Protein 9RCI (pdb70)

B-factor: mean 20.93, std 9.02, range [3.0, 65.09]

GO terms:
  GO:0032991 protein-containing complex (C, IDA)
  GO:0005634 nucleus (C, IDA)
  GO:0005739 mitochondrion (C, IDA)
  GO:0043137 DNA replication, removal of RNA primer (P, IDA)
  GO:0017108 5'-flap endonuclease activity (F, IDA)
  GO:0048256 flap endonuclease activity (F, IDA)
  GO:0045876 positive regulation of sister chromatid cohesion (P, IMP)
  GO:0005515 protein binding (F, IPI)
  GO:0003684 damaged DNA binding (F, TAS)
  GO:0003690 double-stranded DNA binding (F, TAS)
  GO:0008309 double-stranded DNA exodeoxyribonuclease activity (F, TAS)
  GO:0009650 UV protection (P, TAS)
  GO:0004519 endonuclease activity (F, TAS)
  GO:0004527 exonuclease activity (F, TAS)
  GO:0006260 DNA replication (P, TAS)
  GO:0006281 DNA repair (P, TAS)
  GO:0006302 double-strand break repair (P, TAS)
  GO:0005654 nucleoplasm (C, TAS)
  GO:0017108 5'-flap endonuclease activity (F, TAS)
  GO:0032201 telomere maintenance via semi-conservative replication (P, TAS)

Radius of gyration: 33.27 Å; Cα contacts (8 Å, |Δi|>4): 986; chains: 2; bounding box: 40×55×103 Å

InterPro domains:
  IPR006084 XPG/Rad2 endonuclease [PR00853] (28-42)
  IPR006084 XPG/Rad2 endonuclease [PR00853] (81-100)
  IPR006084 XPG/Rad2 endonuclease [PR00853] (145-162)
  IPR006084 XPG/Rad2 endonuclease [PR00853] (166-186)
  IPR006084 XPG/Rad2 endonuclease [PR00853] (223-238)
  IPR006084 XPG/Rad2 endonuclease [PTHR11081] (1-344)
  IPR006085 XPG, N-terminal [PF00752] (1-107)
  IPR006085 XPG, N-terminal [SM00485] (1-107)
  IPR006086 XPG-I domain [PF00867] (149-233)
  IPR006086 XPG-I domain [SM00484] (146-218)
  IPR008918 Helix-hairpin-helix motif, class 2 [SM00279] (220-253)
  IPR019974 XPG conserved site [PS00841] (79-93)
  IPR019974 XPG conserved site [PS00842] (149-163)
  IPR023426 Flap endonuclease 1 [MF_00614] (1-345)
  IPR029060 PIN-like domain superfamily [SSF88723] (2-233)
  IPR036279 5'-3' exonuclease, C-terminal domain superfamily [SSF47807] (218-355)

Secondary structure (DSSP, 8-state):
--TTHHHHHHHH-GGGEEEE-GGGGTT-EEEEEHHHHHHHHH----HHHHHHHHHHHHHHHTT-EEEEEE--S------HHHHHHHHHHHHHTT--EEE-SS-HHHHHHHHHHTTSSSEEE-S-THHHHTT-SEEEESTT--TTT-PPEEEEEHHHHHHHHT--HHHHHHHHHHHH-SSS---TT--HHHHHHHHHHH-SHHHHHTTS-TTT-PPPTT--HHHHHHHHHS-----GGG---------HHHHHIIIIIIT---HHHHHHH-/--TTHHHHHHHH-GGGEEEE-GGGGTT-EEEEEHHHHHHHHHH----HHHHHHHHHHHHHHHTT-EEEEEE------HHHHHHHHHHHHHHT--EEE-SS-HHHHHHHHHHTTSSSEEE-S-THHHHTT-SEEEESTT--GGG-PPEEEEEHHHHHHHHT--HHHHHHHHHHH--SSS---TT--HHHHHHHHHHH-SHHHHHTTS-TTT-PPPTT--HHHHHHHHHS-----GGG---------HHHHHIIIIIIT---HHHHHHH-

Organism: Homo sapiens (NCBI:txid9606)

Sequence (538 aa):
GIQGLAKLIADVAPSAIRENDIKSYFGRKVVAIDASMSIYQFLIETTSHLMGMMFYRTIRMMMENGIKPVYVFDGKPPVKVTKQHNDECKHLLSLMGIPYLDAPSEAEASCAALVKAGKVYAAATEDMDCLTFGSPVLMRHLTASEAKKLPIQEFHLSRILQELGLNQEQFVDLCILLGSDYCESIRGIGPKRAVDLIQKHKSIEEIVRRLDPNKYPVPENWLHKEAHQLFLEPEVLDPESVELKWSEPNEEELIKFMCGEKQFSEERIRSGVGIQGLAKLIADVAPSAIRENDIKSYFGRKVVAIDASMSIYQFLIAETTSHLMGMMFYRTIRMMMENGIKPVYVFDGVKVTKQHNDECKHLLSLMGIPYLDAPSEAEASCAALVKAGKVYAAATEDMDCLTFGSPVLMRHLTASEAKKLPIQEFHLSRILQELGLNQEQFVDLCILLGSDYCESIRGIGPKRAVDLIQKHKSIEEIVRRLDPNKYPVPENWLHKEAHQLFLEPEVLDPESVELKWSEPNEEELIKFMCGEKQFSEERIRSGV

Solvent-accessible surface area: 26246 Å² total; per-residue (Å²): 37,13,136,35,2,22,62,10,4,49,110,43,2,81,76,2,32,44,127,40,95,35,61,72,0,162,39,73,77,0,0,0,3,0,18,57,4,0,85,69,21,30,130,148,74,42,39,1,0,94,4,0,1,78,44,0,17,49,0,72,138,33,17,4,64,0,0,0,0,3,71,32,170,119,84,120,155,39,47,162,109,29,36,63,22,0,40,78,0,0,67,10,5,7,8,23,81,36,87,3,46,5,40,0,10,2,0,0,2,17,0,11,147,56,61,64,10,64,0,0,4,8,42,14,10,15,0,0,1,17,14,0,43,14,0,0,38,37,2,13,21,42,120,98,146,160,78,58,4,31,8,0,50,10,77,123,0,32,148,100,9,54,16,75,36,87,29,0,0,5,0,0,0,6,10,12,15,124,48,16,119,42,4,221,62,16,34,68,146,133,0,10,48,10,0,67,135,49,93,30,0,73,59,1,51,172,130,29,61,105,142,143,77,80,40,30,145,146,33,96,20,118,100,2,39,105,58,5,47,131,30,103,49,18,85,27,163,92,11,79,28,159,74,68,145,44,31,55,106,15,0,22,46,10,0,19,63,98,43,165,26,70,90,79,40,0,90,98,22,52,38,12,137,31,1,14,148,8,2,49,106,49,0,76,80,2,30,99,125,41,82,31,145,66,0,154,37,85,79,0,0,1,4,0,16,56,5,0,87,63,15,28,96,120,140,62,46,36,0,0,93,5,0,1,77,42,0,21,53,0,72,137,23,17,4,66,0,0,0,0,3,70,74,117,164,42,58,145,98,25,35,60,18,0,37,34,0,0,41,4,5,7,8,24,61,36,86,4,59,42,56,0,10,2,0,0,2,19,0,10,150,58,64,65,10,61,0,0,5,10,46,14,10,14,0,0,0,18,12,0,44,18,0,0,37,36,3,18,21,40,127,101,130,165,82,52,6,33,1,0,18,7,73,107,0,33,149,83,11,54,16,70,33,86,31,0,0,3,0,0,0,4,16,15,16,122,56,18,118,39,3,87,66,16,34,66,135,130,0,9,62,12,0,61,136,46,94,31,0,65,60,1,54,171,130,31,68,104,141,144,80,85,57,29,163,144,33,96,21,120,97,1,39,102,80,5,42,138,32,113,48,17,84,26,162,92,13,137,29,139,72,80,156,39,74,68,105,51,2,15,48,8,0,19,62,104,37,161,28,69,99,82,44,0,100,96,22,56

Nearest PDB structures (foldseek):
  5zoe-assembly1_A  TM=9.681E-01  e=7.133E-46  Homo sapiens
  5zod-assembly1_A  TM=9.887E-01  e=2.122E-44  Homo sapiens
  5zog-assembly1_A  TM=9.720E-01  e=1.528E-44  Homo sapiens
  3q8l-assembly1_A  TM=9.775E-01  e=8.804E-44  Homo sapiens
  5zof-assembly1_A  TM=9.640E-01  e=3.288E-44  Homo sapiens

Structure (mmCIF, N/CA/C/O backbone):
data_9RCI
#
_entry.id   9RCI
#
_cell.length_a   35.869
_cell.length_b   39.297
_cell.length_c   100.916
_cell.angle_alpha   98.30
_cell.angle_beta   90.32
_cell.angle_gamma   90.09
#
_symmetry.space_group_name_H-M   'P 1'
#
loop_
_entity.id
_entity.type
_entity.pdbx_description
1 polymer 'Flap endonuclease 1'
2 non-polymer 'MAGNESIUM ION'
3 non-polymer 1,2-ETHANEDIOL
4 non-polymer (3~{S})-13-[(1~{S})-1-(2-methylquinolin-7-yl)ethoxy]-11-oxidanyl-5-oxa-1,8-diazatricyclo[8.4.0.0^{3,8}]tetradeca-10,13-diene-9,12-dione
5 water water
#
loop_
_atom_site.group_PDB
_atom_site.id
_atom_site.type_symbol
_atom_site.label_atom_id
_atom_site.label_alt_id
_atom_site.label_comp_id
_atom_site.label_asym_id
_atom_site.label_entity_id
_atom_site.label_seq_id
_atom_site.pdbx_PDB_ins_code
_atom_site.Cartn_x
_atom_site.Cartn_y
_atom_site.Cartn_z
_atom_site.occupancy
_atom_site.B_iso_or_equiv
_atom_site.auth_seq_id
_atom_site.auth_comp_id
_atom_site.auth_asym_id
_atom_site.auth_atom_id
_atom_site.pdbx_PDB_model_num
ATOM 1 N N . GLY A 1 2 ? -5.141 31.721 -25.090 1.00 9.17 2 GLY A N 1
ATOM 2 C CA . GLY A 1 2 ? -4.428 31.074 -23.985 1.00 9.72 2 GLY A CA 1
ATOM 3 C C . GLY A 1 2 ? -4.972 31.522 -22.648 1.00 10.02 2 GLY A C 1
ATOM 4 O O . GLY A 1 2 ? -5.734 32.496 -22.591 1.00 10.36 2 GLY A O 1
ATOM 5 N N . ILE A 1 3 ? -4.623 30.810 -21.556 1.00 10.06 3 ILE A N 1
ATOM 6 C CA . ILE A 1 3 ? -5.095 31.242 -20.224 1.00 11.43 3 ILE A CA 1
ATOM 7 C C . ILE A 1 3 ? -3.883 31.491 -19.371 1.00 13.86 3 ILE A C 1
ATOM 8 O O . ILE A 1 3 ? -3.105 30.563 -19.136 1.00 14.65 3 ILE A O 1
ATOM 13 N N . GLN A 1 4 ? -3.678 32.746 -18.964 1.00 13.94 4 GLN A N 1
ATOM 14 C CA . GLN A 1 4 ? -2.502 33.151 -18.207 1.00 14.75 4 GLN A CA 1
ATOM 15 C C . GLN A 1 4 ? -2.408 32.460 -16.868 1.00 15.19 4 GLN A C 1
ATOM 16 O O . GLN A 1 4 ? -3.346 32.543 -16.086 1.00 15.31 4 GLN A O 1
ATOM 22 N N . GLY A 1 5 ? -1.292 31.771 -16.622 1.00 15.84 5 GLY A N 1
ATOM 23 C CA . GLY A 1 5 ? -1.036 31.103 -15.343 1.00 16.67 5 GLY A CA 1
ATOM 24 C C . GLY A 1 5 ? -1.848 29.853 -15.018 1.00 15.96 5 GLY A C 1
ATOM 25 O O . GLY A 1 5 ? -1.647 29.241 -13.955 1.00 15.63 5 GLY A O 1
ATOM 26 N N . LEU A 1 6 ? -2.714 29.411 -15.950 1.00 15.11 6 LEU A N 1
ATOM 27 C CA . LEU A 1 6 ? -3.588 28.248 -15.656 1.00 14.02 6 LEU A CA 1
ATOM 28 C C . LEU A 1 6 ? -2.804 26.951 -15.401 1.00 13.92 6 LEU A C 1
ATOM 29 O O . LEU A 1 6 ? -3.030 26.335 -14.357 1.00 14.81 6 LEU A O 1
ATOM 34 N N . ALA A 1 7 ? -1.833 26.587 -16.269 1.00 12.83 7 ALA A N 1
ATOM 35 C CA . ALA A 1 7 ? -1.019 25.373 -16.075 1.00 13.94 7 ALA A CA 1
ATOM 36 C C . ALA A 1 7 ? -0.272 25.416 -14.696 1.00 14.72 7 ALA A C 1
ATOM 37 O O . ALA A 1 7 ? -0.304 24.438 -13.942 1.00 14.25 7 ALA A O 1
ATOM 39 N N . LYS A 1 8 ? 0.302 26.583 -14.355 1.00 14.93 8 LYS A N 1
ATOM 40 C CA . LYS A 1 8 ? 1.024 26.766 -13.101 1.00 16.65 8 LYS A CA 1
ATOM 41 C C . LYS A 1 8 ? 0.090 26.620 -11.906 1.00 17.04 8 LYS A C 1
ATOM 42 O O . LYS A 1 8 ? 0.445 25.975 -10.926 1.00 17.90 8 LYS A O 1
ATOM 44 N N . LEU A 1 9 ? -1.108 27.193 -12.001 1.00 16.38 9 LEU A N 1
ATOM 45 C CA . LEU A 1 9 ? -2.117 27.121 -10.941 1.00 15.80 9 LEU A CA 1
ATOM 46 C C . LEU A 1 9 ? -2.531 25.684 -10.717 1.00 14.41 9 LEU A C 1
ATOM 47 O O . LEU A 1 9 ? -2.657 25.261 -9.574 1.00 13.66 9 LEU A O 1
ATOM 52 N N . ILE A 1 10 ? -2.783 24.927 -11.804 1.00 14.36 10 ILE A N 1
ATOM 53 C CA . ILE A 1 10 ? -3.223 23.525 -11.667 1.00 14.97 10 ILE A CA 1
ATOM 54 C C . ILE A 1 10 ? -2.075 22.713 -11.012 1.00 16.43 10 ILE A C 1
ATOM 55 O O . ILE A 1 10 ? -2.318 21.903 -10.148 1.00 16.71 10 ILE A O 1
ATOM 60 N N . ALA A 1 11 ? -0.835 22.963 -11.412 1.00 17.28 11 ALA A N 1
ATOM 61 C CA . ALA A 1 11 ? 0.336 22.291 -10.824 1.00 18.85 11 ALA A CA 1
ATOM 62 C C . ALA A 1 11 ? 0.460 22.581 -9.323 1.00 20.61 11 ALA A C 1
ATOM 63 O O . ALA A 1 11 ? 0.788 21.683 -8.574 1.00 21.84 11 ALA A O 1
ATOM 65 N N . ASP A 1 12 ? 0.171 23.806 -8.879 1.00 21.29 12 ASP A N 1
ATOM 66 C CA . ASP A 1 12 ? 0.269 24.169 -7.464 1.00 23.70 12 ASP A CA 1
ATOM 67 C C . ASP A 1 12 ? -0.948 23.761 -6.586 1.00 25.34 12 ASP A C 1
ATOM 68 O O . ASP A 1 12 ? -0.769 23.323 -5.447 1.00 26.71 12 ASP A O 1
ATOM 73 N N . VAL A 1 13 ? -2.160 23.939 -7.093 1.00 24.44 13 VAL A N 1
ATOM 74 C CA . VAL A 1 13 ? -3.360 23.750 -6.296 1.00 25.69 13 VAL A CA 1
ATOM 75 C C . VAL A 1 13 ? -4.127 22.452 -6.603 1.00 25.45 13 VAL A C 1
ATOM 76 O O . VAL A 1 13 ? -4.871 21.989 -5.740 1.00 25.91 13 VAL A O 1
ATOM 80 N N . ALA A 1 14 ? -3.934 21.846 -7.780 1.00 24.39 14 ALA A N 1
ATOM 81 C CA . ALA A 1 14 ? -4.604 20.569 -8.103 1.00 24.13 14 ALA A CA 1
ATOM 82 C C . ALA A 1 14 ? -3.614 19.628 -8.826 1.00 23.81 14 ALA A C 1
ATOM 83 O O . ALA A 1 14 ? -3.854 19.230 -9.970 1.00 23.77 14 ALA A O 1
ATOM 85 N N . PRO A 1 15 ? -2.457 19.320 -8.204 1.00 23.80 15 PRO A N 1
ATOM 86 C CA . PRO A 1 15 ? -1.438 18.512 -8.894 1.00 24.06 15 PRO A CA 1
ATOM 87 C C . PRO A 1 15 ? -1.850 17.106 -9.310 1.00 23.69 15 PRO A C 1
ATOM 88 O O . PRO A 1 15 ? -1.268 16.577 -10.258 1.00 23.84 15 PRO A O 1
ATOM 92 N N . SER A 1 16 ? -2.870 16.516 -8.666 1.00 22.75 16 SER A N 1
ATOM 93 C CA . SER A 1 16 ? -3.319 15.168 -9.069 1.00 22.97 16 SER A CA 1
ATOM 94 C C . SER A 1 16 ? -4.071 15.161 -10.409 1.00 21.95 16 SER A C 1
ATOM 95 O O . SER A 1 16 ? -4.365 14.077 -10.901 1.00 22.37 16 SER A O 1
ATOM 98 N N . ALA A 1 17 ? -4.411 16.347 -10.971 1.00 20.51 17 ALA A N 1
ATOM 99 C CA . ALA A 1 17 ? -5.037 16.468 -12.291 1.00 20.37 17 ALA A CA 1
ATOM 100 C C . ALA A 1 17 ? -3.976 16.390 -13.430 1.00 20.33 17 ALA A C 1
ATOM 101 O O . ALA A 1 17 ? -4.343 16.332 -14.590 1.00 20.31 17 ALA A O 1
ATOM 103 N N . ILE A 1 18 ? -2.679 16.383 -13.103 1.00 20.11 18 ILE A N 1
ATOM 104 C CA . ILE A 1 18 ? -1.620 16.306 -14.102 1.00 20.46 18 ILE A CA 1
ATOM 105 C C . ILE A 1 18 ? -0.815 15.016 -13.935 1.00 21.54 18 ILE A C 1
ATOM 106 O O . ILE A 1 18 ? -0.409 14.680 -12.840 1.00 21.87 18 ILE A O 1
ATOM 111 N N . ARG A 1 19 ? -0.607 14.309 -15.020 1.00 21.98 19 ARG A N 1
ATOM 112 C CA . ARG A 1 19 ? 0.196 13.113 -15.062 1.00 23.76 19 ARG A CA 1
ATOM 113 C C . ARG A 1 19 ? 1.234 13.303 -16.169 1.00 23.99 19 ARG A C 1
ATOM 114 O O . ARG A 1 19 ? 0.896 13.747 -17.267 1.00 23.20 19 ARG A O 1
ATOM 116 N N . GLU A 1 20 ? 2.492 12.962 -15.885 1.00 24.48 20 GLU A N 1
ATOM 117 C CA . GLU A 1 20 ? 3.541 13.030 -16.887 1.00 25.40 20 GLU A CA 1
ATOM 118 C C . GLU A 1 20 ? 3.716 11.612 -17.408 1.00 25.89 20 GLU A C 1
ATOM 119 O O . GLU A 1 20 ? 3.940 10.692 -16.624 1.00 26.33 20 GLU A O 1
ATOM 125 N N . ASN A 1 21 ? 3.521 11.418 -18.711 1.00 25.52 21 ASN A N 1
ATOM 126 C CA . ASN A 1 21 ? 3.577 10.107 -19.326 1.00 25.96 21 ASN A CA 1
ATOM 127 C C . ASN A 1 21 ? 4.546 9.978 -20.496 1.00 25.51 21 ASN A C 1
ATOM 128 O O . ASN A 1 21 ? 4.727 10.898 -21.278 1.00 24.63 21 ASN A O 1
ATOM 133 N N . ASP A 1 22 ? 5.078 8.782 -20.675 1.00 25.63 22 ASP A N 1
ATOM 134 C CA . ASP A 1 22 ? 5.919 8.468 -21.821 1.00 25.55 22 ASP A CA 1
ATOM 135 C C . ASP A 1 22 ? 4.982 8.315 -23.023 1.00 24.63 22 ASP A C 1
ATOM 136 O O . ASP A 1 22 ? 3.839 7.875 -22.855 1.00 25.03 22 ASP A O 1
ATOM 141 N N . ILE A 1 23 ? 5.448 8.673 -24.227 1.00 23.81 23 ILE A N 1
ATOM 142 C CA . ILE A 1 23 ? 4.650 8.578 -25.454 1.00 24.70 23 ILE A CA 1
ATOM 143 C C . ILE A 1 23 ? 4.220 7.132 -25.790 1.00 25.68 23 ILE A C 1
ATOM 144 O O . ILE A 1 23 ? 3.183 6.937 -26.435 1.00 25.34 23 ILE A O 1
ATOM 149 N N . LYS A 1 24 ? 4.964 6.126 -25.285 1.00 26.08 24 LYS A N 1
ATOM 150 C CA . LYS A 1 24 ? 4.660 4.706 -25.494 1.00 26.79 24 LYS A CA 1
ATOM 151 C C . LYS A 1 24 ? 3.366 4.283 -24.786 1.00 27.60 24 LYS A C 1
ATOM 152 O O . LYS A 1 24 ? 2.635 3.451 -25.308 1.00 29.13 24 LYS A O 1
ATOM 154 N N . SER A 1 25 ? 3.027 4.926 -23.656 1.00 26.52 25 SER A N 1
ATOM 155 C CA . SER A 1 25 ? 1.803 4.671 -22.882 1.00 26.01 25 SER A CA 1
ATOM 156 C C . SER A 1 25 ? 0.485 5.055 -23.604 1.00 24.96 25 SER A C 1
ATOM 157 O O . SER A 1 25 ? -0.588 4.798 -23.061 1.00 25.66 25 SER A O 1
ATOM 160 N N . TYR A 1 26 ? 0.551 5.669 -24.799 1.00 23.15 26 TYR A N 1
ATOM 161 C CA . TYR A 1 26 ? -0.669 6.050 -25.533 1.00 22.41 26 TYR A CA 1
ATOM 162 C C . TYR A 1 26 ? -0.981 5.161 -26.701 1.00 22.83 26 TYR A C 1
ATOM 163 O O . TYR A 1 26 ? -1.743 5.562 -27.596 1.00 22.43 26 TYR A O 1
ATOM 172 N N . PHE A 1 27 ? -0.451 3.920 -26.683 1.00 23.59 27 PHE A N 1
ATOM 173 C CA . PHE A 1 27 ? -0.682 2.935 -27.728 1.00 23.59 27 PHE A CA 1
ATOM 174 C C . PHE A 1 27 ? -2.183 2.683 -27.841 1.00 22.46 27 PHE A C 1
ATOM 175 O O . PHE A 1 27 ? -2.869 2.587 -26.826 1.00 22.37 27 PHE A O 1
ATOM 183 N N . GLY A 1 28 ? -2.662 2.678 -29.070 1.00 21.78 28 GLY A N 1
ATOM 184 C CA . GLY A 1 28 ? -4.048 2.406 -29.379 1.00 22.17 28 GLY A CA 1
ATOM 185 C C . GLY A 1 28 ? -4.995 3.582 -29.243 1.00 21.79 28 GLY A C 1
ATOM 186 O O . GLY A 1 28 ? -6.185 3.418 -29.531 1.00 22.07 28 GLY A O 1
ATOM 187 N N . ARG A 1 29 ? -4.504 4.764 -28.818 1.00 20.86 29 ARG A N 1
ATOM 188 C CA . ARG A 1 29 ? -5.367 5.929 -28.601 1.00 20.78 29 ARG A CA 1
ATOM 189 C C . ARG A 1 29 ? -5.464 6.914 -29.754 1.00 19.11 29 ARG A C 1
ATOM 190 O O . ARG A 1 29 ? -4.471 7.191 -30.429 1.00 19.85 29 ARG A O 1
ATOM 198 N N . LYS A 1 30 ? -6.662 7.482 -29.910 1.00 16.45 30 LYS A N 1
ATOM 199 C CA . LYS A 1 30 ? -7.005 8.508 -30.880 1.00 15.02 30 LYS A CA 1
ATOM 200 C C . LYS A 1 30 ? -6.831 9.885 -30.225 1.00 13.54 30 LYS A C 1
ATOM 201 O O . LYS A 1 30 ? -7.259 10.119 -29.088 1.00 13.67 30 LYS A O 1
ATOM 207 N N A VAL A 1 31 ? -6.126 10.774 -30.920 0.19 12.66 31 VAL A N 1
ATOM 208 N N B VAL A 1 31 ? -6.152 10.777 -30.929 0.81 12.15 31 VAL A N 1
ATOM 209 C CA A VAL A 1 31 ? -5.882 12.114 -30.415 0.19 12.22 31 VAL A CA 1
ATOM 210 C CA B VAL A 1 31 ? -5.851 12.095 -30.412 0.81 11.33 31 VAL A CA 1
ATOM 211 C C A VAL A 1 31 ? -6.257 13.146 -31.467 0.19 11.95 31 VAL A C 1
ATOM 212 C C B VAL A 1 31 ? -6.216 13.142 -31.454 0.81 11.22 31 VAL A C 1
ATOM 213 O O A VAL A 1 31 ? -6.002 12.958 -32.654 0.19 12.08 31 VAL A O 1
ATOM 214 O O B VAL A 1 31 ? -5.874 12.973 -32.623 0.81 11.12 31 VAL A O 1
ATOM 221 N N . ALA A 1 32 ? -6.881 14.229 -31.032 1.00 11.68 32 ALA A N 1
ATOM 222 C CA . ALA A 1 32 ? -7.229 15.343 -31.922 1.00 11.87 32 ALA A CA 1
ATOM 223 C C . ALA A 1 32 ? -6.132 16.382 -31.769 1.00 12.31 32 ALA A C 1
ATOM 224 O O . ALA A 1 32 ? -6.051 17.060 -30.717 1.00 15.57 32 ALA A O 1
ATOM 226 N N . ILE A 1 33 ? -5.324 16.542 -32.793 1.00 9.74 33 ILE A N 1
ATOM 227 C CA . ILE A 1 33 ? -4.220 17.524 -32.735 1.00 10.04 33 ILE A CA 1
ATOM 228 C C . ILE A 1 33 ? -4.619 18.937 -33.136 1.00 9.69 33 ILE A C 1
ATOM 229 O O . ILE A 1 33 ? -5.188 19.136 -34.194 1.00 9.64 33 ILE A O 1
ATOM 234 N N . ASP A 1 34 ? -4.257 19.924 -32.332 1.00 9.29 34 ASP A N 1
ATOM 235 C CA . ASP A 1 34 ? -4.437 21.353 -32.703 1.00 10.69 34 ASP A CA 1
ATOM 236 C C . ASP A 1 34 ? -3.343 21.624 -33.808 1.00 11.25 34 ASP A C 1
ATOM 237 O O . ASP A 1 34 ? -2.204 21.993 -33.472 1.00 10.73 34 ASP A O 1
ATOM 242 N N . ALA A 1 35 ? -3.683 21.427 -35.106 1.00 11.71 35 ALA A N 1
ATOM 243 C CA . ALA A 1 35 ? -2.689 21.607 -36.183 1.00 12.47 35 ALA A CA 1
ATOM 244 C C . ALA A 1 35 ? -2.206 23.039 -36.325 1.00 13.30 35 ALA A C 1
ATOM 245 O O . ALA A 1 35 ? -1.046 23.270 -36.722 1.00 13.41 35 ALA A O 1
ATOM 247 N N . SER A 1 36 ? -3.079 24.014 -35.990 1.00 13.45 36 SER A N 1
ATOM 248 C CA . SER A 1 36 ? -2.744 25.416 -36.144 1.00 13.31 36 SER A CA 1
ATOM 249 C C . SER A 1 36 ? -1.694 25.834 -35.126 1.00 14.28 36 SER A C 1
ATOM 250 O O . SER A 1 36 ? -0.714 26.480 -35.497 1.00 13.81 36 SER A O 1
ATOM 253 N N . MET A 1 37 ? -1.818 25.364 -33.887 1.00 14.85 37 MET A N 1
ATOM 254 C CA . MET A 1 37 ? -0.798 25.639 -32.866 1.00 14.89 37 MET A CA 1
ATOM 255 C C . MET A 1 37 ? 0.489 24.835 -33.175 1.00 13.78 37 MET A C 1
ATOM 256 O O . MET A 1 37 ? 1.597 25.352 -33.032 1.00 13.38 37 MET A O 1
ATOM 261 N N . SER A 1 38 ? 0.342 23.601 -33.662 1.00 12.64 38 SER A N 1
ATOM 262 C CA . SER A 1 38 ? 1.500 22.789 -34.058 1.00 12.92 38 SER A CA 1
ATOM 263 C C . SER A 1 38 ? 2.330 23.460 -35.141 1.00 14.03 38 SER A C 1
ATOM 264 O O . SER A 1 38 ? 3.550 23.557 -34.987 1.00 13.56 38 SER A O 1
ATOM 267 N N . ILE A 1 39 ? 1.711 23.883 -36.268 1.00 14.61 39 ILE A N 1
ATOM 268 C CA . ILE A 1 39 ? 2.469 24.484 -37.378 1.00 14.98 39 ILE A CA 1
ATOM 269 C C . ILE A 1 39 ? 3.166 25.758 -36.909 1.00 15.83 39 ILE A C 1
ATOM 270 O O . ILE A 1 39 ? 4.334 25.970 -37.220 1.00 16.14 39 ILE A O 1
ATOM 275 N N . TYR A 1 40 ? 2.490 26.566 -36.059 1.00 16.15 40 TYR A N 1
ATOM 276 C CA . TYR A 1 40 ? 3.087 27.760 -35.463 1.00 16.66 40 TYR A CA 1
ATOM 277 C C . TYR A 1 40 ? 4.372 27.397 -34.701 1.00 16.75 40 TYR A C 1
ATOM 278 O O . TYR A 1 40 ? 5.404 28.036 -34.884 1.00 17.36 40 TYR A O 1
ATOM 287 N N . GLN A 1 41 ? 4.316 26.327 -33.904 1.00 15.89 41 GLN A N 1
ATOM 288 C CA . GLN A 1 41 ? 5.481 25.875 -33.162 1.00 15.56 41 GLN A CA 1
ATOM 289 C C . GLN A 1 41 ? 6.568 25.373 -34.078 1.00 15.63 41 GLN A C 1
ATOM 290 O O . GLN A 1 41 ? 7.735 25.627 -33.796 1.00 14.86 41 GLN A O 1
ATOM 296 N N . PHE A 1 42 ? 6.201 24.701 -35.184 1.00 15.54 42 PHE A N 1
ATOM 297 C CA . PHE A 1 42 ? 7.192 24.216 -36.130 1.00 16.82 42 PHE A CA 1
ATOM 298 C C . PHE A 1 42 ? 7.882 25.412 -36.804 1.00 18.66 42 PHE A C 1
ATOM 299 O O . PHE A 1 42 ? 9.103 25.382 -36.984 1.00 20.05 42 PHE A O 1
ATOM 307 N N . LEU A 1 43 ? 7.120 26.468 -37.169 1.00 18.22 43 LEU A N 1
ATOM 308 C CA . LEU A 1 43 ? 7.699 27.652 -37.782 1.00 19.52 43 LEU A CA 1
ATOM 309 C C . LEU A 1 43 ? 8.622 28.418 -36.798 1.00 21.48 43 LEU A C 1
ATOM 310 O O . LEU A 1 43 ? 9.650 28.912 -37.231 1.00 22.95 43 LEU A O 1
ATOM 315 N N . ILE A 1 44 ? 8.287 28.497 -35.490 1.00 21.96 44 ILE A N 1
ATOM 316 C CA . ILE A 1 44 ? 9.165 29.139 -34.499 1.00 23.90 44 ILE A CA 1
ATOM 317 C C . ILE A 1 44 ? 10.497 28.372 -34.428 1.00 25.54 44 ILE A C 1
ATOM 318 O O . ILE A 1 44 ? 10.500 27.141 -34.554 1.00 26.03 44 ILE A O 1
ATOM 323 N N . GLU A 1 59 ? 11.830 30.505 -48.699 1.00 42.90 59 GLU A N 1
ATOM 324 C CA . GLU A 1 59 ? 10.649 29.804 -48.212 1.00 42.58 59 GLU A CA 1
ATOM 325 C C . GLU A 1 59 ? 11.035 28.650 -47.290 1.00 41.52 59 GLU A C 1
ATOM 326 O O . GLU A 1 59 ? 11.751 27.737 -47.705 1.00 42.32 59 GLU A O 1
ATOM 328 N N . THR A 1 60 ? 10.569 28.691 -46.039 1.00 39.53 60 THR A N 1
ATOM 329 C CA . THR A 1 60 ? 10.886 27.638 -45.080 1.00 37.58 60 THR A CA 1
ATOM 330 C C . THR A 1 60 ? 10.109 26.347 -45.351 1.00 34.13 60 THR A C 1
ATOM 331 O O . THR A 1 60 ? 9.112 26.339 -46.061 1.00 33.85 60 THR A O 1
ATOM 335 N N . THR A 1 61 ? 10.621 25.238 -44.830 1.00 31.60 61 THR A N 1
ATOM 336 C CA . THR A 1 61 ? 9.992 23.931 -44.929 1.00 29.15 61 THR A CA 1
ATOM 337 C C . THR A 1 61 ? 9.831 23.281 -43.533 1.00 25.54 61 THR A C 1
ATOM 338 O O . THR A 1 61 ? 9.474 22.108 -43.459 1.00 24.92 61 THR A O 1
ATOM 342 N N . SER A 1 62 ? 10.056 24.042 -42.433 1.00 22.61 62 SER A N 1
ATOM 343 C CA . SER A 1 62 ? 9.974 23.500 -41.088 1.00 21.21 62 SER A CA 1
ATOM 344 C C . SER A 1 62 ? 8.545 23.098 -40.688 1.00 18.46 62 SER A C 1
ATOM 345 O O . SER A 1 62 ? 8.401 22.240 -39.828 1.00 17.56 62 SER A O 1
ATOM 348 N N . HIS A 1 63 ? 7.506 23.658 -41.347 1.00 17.54 63 HIS A N 1
ATOM 349 C CA . HIS A 1 63 ? 6.127 23.222 -41.088 1.00 16.81 63 HIS A CA 1
ATOM 350 C C . HIS A 1 63 ? 5.950 21.769 -41.609 1.00 16.33 63 HIS A C 1
ATOM 351 O O . HIS A 1 63 ? 5.267 20.961 -40.983 1.00 15.71 63 HIS A O 1
ATOM 358 N N . LEU A 1 64 ? 6.535 21.454 -42.773 1.00 15.91 64 LEU A N 1
ATOM 359 C CA . LEU A 1 64 ? 6.498 20.119 -43.349 1.00 16.97 64 LEU A CA 1
ATOM 360 C C . LEU A 1 64 ? 7.425 19.156 -42.595 1.00 17.03 64 LEU A C 1
ATOM 361 O O . LEU A 1 64 ? 7.031 18.019 -42.307 1.00 16.52 64 LEU A O 1
ATOM 366 N N . MET A 1 65 ? 8.652 19.608 -42.227 1.00 16.56 65 MET A N 1
ATOM 367 C CA . MET A 1 65 ? 9.583 18.766 -41.471 1.00 16.61 65 MET A CA 1
ATOM 368 C C . MET A 1 65 ? 8.965 18.350 -40.137 1.00 16.56 65 MET A C 1
ATOM 369 O O . MET A 1 65 ? 8.913 17.164 -39.816 1.00 17.12 65 MET A O 1
ATOM 374 N N . GLY A 1 66 ? 8.412 19.317 -39.420 1.00 16.10 66 GLY A N 1
ATOM 375 C CA . GLY A 1 66 ? 7.750 19.042 -38.157 1.00 16.42 66 GLY A CA 1
ATOM 376 C C . GLY A 1 66 ? 6.557 18.130 -38.308 1.00 16.40 66 GLY A C 1
ATOM 377 O O . GLY A 1 66 ? 6.453 17.148 -37.577 1.00 16.12 66 GLY A O 1
ATOM 378 N N A MET A 1 67 ? 5.676 18.412 -39.289 0.49 16.10 67 MET A N 1
ATOM 379 N N B MET A 1 67 ? 5.659 18.413 -39.276 0.51 16.07 67 MET A N 1
ATOM 380 C CA A MET A 1 67 ? 4.462 17.625 -39.497 0.49 16.23 67 MET A CA 1
ATOM 381 C CA B MET A 1 67 ? 4.456 17.594 -39.442 0.51 16.19 67 MET A CA 1
ATOM 382 C C A MET A 1 67 ? 4.772 16.182 -39.866 0.49 15.94 67 MET A C 1
ATOM 383 C C B MET A 1 67 ? 4.789 16.162 -39.833 0.51 15.85 67 MET A C 1
ATOM 384 O O A MET A 1 67 ? 4.138 15.260 -39.369 0.49 15.82 67 MET A O 1
ATOM 385 O O B MET A 1 67 ? 4.215 15.223 -39.295 0.51 15.60 67 MET A O 1
ATOM 394 N N . PHE A 1 68 ? 5.768 15.996 -40.717 1.00 15.39 68 PHE A N 1
ATOM 395 C CA . PHE A 1 68 ? 6.205 14.696 -41.172 1.00 14.81 68 PHE A CA 1
ATOM 396 C C . PHE A 1 68 ? 6.790 13.910 -40.035 1.00 15.10 68 PHE A C 1
ATOM 397 O O . PHE A 1 68 ? 6.229 12.880 -39.713 1.00 15.22 68 PHE A O 1
ATOM 405 N N . TYR A 1 69 ? 7.850 14.426 -39.343 1.00 15.02 69 TYR A N 1
ATOM 406 C CA . TYR A 1 69 ? 8.491 13.652 -38.273 1.00 15.14 69 TYR A CA 1
ATOM 407 C C . TYR A 1 69 ? 7.605 13.429 -37.017 1.00 14.11 69 TYR A C 1
ATOM 408 O O . TYR A 1 69 ? 7.568 12.308 -36.521 1.00 13.78 69 TYR A O 1
ATOM 417 N N . ARG A 1 70 ? 6.917 14.470 -36.497 1.00 13.16 70 ARG A N 1
ATOM 418 C CA . ARG A 1 70 ? 6.059 14.252 -35.319 1.00 12.79 70 ARG A CA 1
ATOM 419 C C . ARG A 1 70 ? 4.902 13.299 -35.617 1.00 13.26 70 ARG A C 1
ATOM 420 O O . ARG A 1 70 ? 4.492 12.562 -34.718 1.00 14.46 70 ARG A O 1
ATOM 428 N N . THR A 1 71 ? 4.404 13.269 -36.862 1.00 12.99 71 THR A N 1
ATOM 429 C CA . THR A 1 71 ? 3.321 12.336 -37.205 1.00 15.51 71 THR A CA 1
ATOM 430 C C . THR A 1 71 ? 3.874 10.921 -37.275 1.00 15.78 71 THR A C 1
ATOM 431 O O . THR A 1 71 ? 3.239 9.987 -36.790 1.00 15.65 71 THR A O 1
ATOM 435 N N . ILE A 1 72 ? 5.071 10.757 -37.827 1.00 16.57 72 ILE A N 1
ATOM 436 C CA . ILE A 1 72 ? 5.727 9.437 -37.854 1.00 17.60 72 ILE A CA 1
ATOM 437 C C . ILE A 1 72 ? 5.924 8.943 -36.404 1.00 16.71 72 ILE A C 1
ATOM 438 O O . ILE A 1 72 ? 5.605 7.802 -36.099 1.00 17.71 72 ILE A O 1
ATOM 443 N N . ARG A 1 73 ? 6.334 9.846 -35.507 1.00 15.22 73 ARG A N 1
ATOM 444 C CA . ARG A 1 73 ? 6.531 9.507 -34.098 1.00 15.85 73 ARG A CA 1
ATOM 445 C C . ARG A 1 73 ? 5.257 9.010 -33.440 1.00 15.68 73 ARG A C 1
ATOM 446 O O . ARG A 1 73 ? 5.265 7.980 -32.769 1.00 15.48 73 ARG A O 1
ATOM 454 N N . MET A 1 74 ? 4.136 9.718 -33.655 1.00 15.90 74 MET A N 1
ATOM 455 C CA . MET A 1 74 ? 2.860 9.283 -33.098 1.00 16.81 74 MET A CA 1
ATOM 456 C C . MET A 1 74 ? 2.456 7.890 -33.639 1.00 17.19 74 MET A C 1
ATOM 457 O O . MET A 1 74 ? 2.172 6.988 -32.846 1.00 16.10 74 MET A O 1
ATOM 462 N N A MET A 1 75 ? 2.504 7.722 -34.979 0.36 17.51 75 MET A N 1
ATOM 463 N N B MET A 1 75 ? 2.472 7.708 -34.965 0.64 17.38 75 MET A N 1
ATOM 464 C CA A MET A 1 75 ? 2.166 6.497 -35.707 0.36 18.54 75 MET A CA 1
ATOM 465 C CA B MET A 1 75 ? 2.080 6.445 -35.577 0.64 18.28 75 MET A CA 1
ATOM 466 C C A MET A 1 75 ? 2.977 5.292 -35.208 0.36 19.95 75 MET A C 1
ATOM 467 C C B MET A 1 75 ? 2.960 5.269 -35.127 0.64 19.98 75 MET A C 1
ATOM 468 O O A MET A 1 75 ? 2.426 4.199 -35.045 0.36 20.23 75 MET A O 1
ATOM 469 O O B MET A 1 75 ? 2.425 4.180 -34.874 0.64 20.29 75 MET A O 1
ATOM 478 N N . GLU A 1 76 ? 4.277 5.497 -34.956 1.00 20.54 76 GLU A N 1
ATOM 479 C CA . GLU A 1 76 ? 5.197 4.437 -34.482 1.00 22.15 76 GLU A CA 1
ATOM 480 C C . GLU A 1 76 ? 4.869 4.019 -33.019 1.00 22.43 76 GLU A C 1
ATOM 481 O O . GLU A 1 76 ? 5.122 2.877 -32.623 1.00 23.51 76 GLU A O 1
ATOM 487 N N . ASN A 1 77 ? 4.309 4.932 -32.226 1.00 20.15 77 ASN A N 1
ATOM 488 C CA . ASN A 1 77 ? 3.902 4.615 -30.856 1.00 19.42 77 ASN A CA 1
ATOM 489 C C . ASN A 1 77 ? 2.438 4.114 -30.738 1.00 17.96 77 ASN A C 1
ATOM 490 O O . ASN A 1 77 ? 1.906 4.017 -29.625 1.00 17.54 77 ASN A O 1
ATOM 495 N N . GLY A 1 78 ? 1.798 3.857 -31.882 1.00 17.79 78 GLY A N 1
ATOM 496 C CA . GLY A 1 78 ? 0.422 3.373 -31.964 1.00 18.40 78 GLY A CA 1
ATOM 497 C C . GLY A 1 78 ? -0.642 4.451 -31.808 1.00 17.90 78 GLY A C 1
ATOM 498 O O . GLY A 1 78 ? -1.822 4.124 -31.657 1.00 18.49 78 GLY A O 1
ATOM 499 N N . ILE A 1 79 ? -0.240 5.737 -31.801 1.00 16.05 79 ILE A N 1
ATOM 500 C CA . ILE A 1 79 ? -1.201 6.828 -31.661 1.00 15.96 79 ILE A CA 1
ATOM 501 C C . ILE A 1 79 ? -1.866 7.038 -33.022 1.00 16.45 79 ILE A C 1
ATOM 502 O O . ILE A 1 79 ? -1.183 6.956 -34.062 1.00 17.56 79 ILE A O 1
ATOM 507 N N . LYS A 1 80 ? -3.198 7.227 -33.011 1.00 14.63 80 LYS A N 1
ATOM 508 C CA . LYS A 1 80 ? -4.012 7.484 -34.197 1.00 15.13 80 LYS A CA 1
ATOM 509 C C . LYS A 1 80 ? -4.425 8.986 -34.206 1.00 13.90 80 LYS A C 1
ATOM 510 O O . LYS A 1 80 ? -5.460 9.342 -33.665 1.00 12.35 80 LYS A O 1
ATOM 516 N N . PRO A 1 81 ? -3.607 9.866 -34.815 1.00 13.81 81 PRO A N 1
ATOM 517 C CA . PRO A 1 81 ? -3.933 11.298 -34.798 1.00 13.14 81 PRO A CA 1
ATOM 518 C C . PRO A 1 81 ? -4.886 11.776 -35.909 1.00 12.67 81 PRO A C 1
ATOM 519 O O . PRO A 1 81 ? -4.885 11.256 -37.034 1.00 12.85 81 PRO A O 1
ATOM 523 N N . VAL A 1 82 ? -5.674 12.773 -35.588 1.00 11.32 82 VAL A N 1
ATOM 524 C CA . VAL A 1 82 ? -6.470 13.504 -36.546 1.00 11.30 82 VAL A CA 1
ATOM 525 C C . VAL A 1 82 ? -6.041 14.983 -36.333 1.00 11.00 82 VAL A C 1
ATOM 526 O O . VAL A 1 82 ? -6.037 15.457 -35.202 1.00 10.47 82 VAL A O 1
ATOM 530 N N . TYR A 1 83 ? -5.570 15.663 -37.378 1.00 10.66 83 TYR A N 1
ATOM 531 C CA . TYR A 1 83 ? -5.171 17.045 -37.275 1.00 11.54 83 TYR A CA 1
ATOM 532 C C . TYR A 1 83 ? -6.362 18.039 -37.465 1.00 11.58 83 TYR A C 1
ATOM 533 O O . TYR A 1 83 ? -7.015 17.994 -38.483 1.00 12.47 83 TYR A O 1
ATOM 542 N N . VAL A 1 84 ? -6.598 18.973 -36.527 1.00 10.79 84 VAL A N 1
ATOM 543 C CA . VAL A 1 84 ? -7.690 19.970 -36.644 1.00 10.88 84 VAL A CA 1
ATOM 544 C C . VAL A 1 84 ? -7.116 21.327 -36.962 1.00 10.97 84 VAL A C 1
ATOM 545 O O . VAL A 1 84 ? -6.255 21.827 -36.210 1.00 9.93 84 VAL A O 1
ATOM 549 N N . PHE A 1 85 ? -7.616 21.961 -38.042 1.00 10.97 85 PHE A N 1
ATOM 550 C CA . PHE A 1 85 ? -7.146 23.277 -38.469 1.00 11.44 85 PHE A CA 1
ATOM 551 C C . PHE A 1 85 ? -8.146 24.380 -38.137 1.00 11.79 85 PHE A C 1
ATOM 552 O O . PHE A 1 85 ? -9.340 24.186 -38.288 1.00 11.30 85 PHE A O 1
ATOM 560 N N . ASP A 1 86 ? -7.643 25.555 -37.779 1.00 12.59 86 ASP A N 1
ATOM 561 C CA . ASP A 1 86 ? -8.465 26.724 -37.465 1.00 14.09 86 ASP A CA 1
ATOM 562 C C . ASP A 1 86 ? -9.319 27.135 -38.658 1.00 15.27 86 ASP A C 1
ATOM 563 O O . ASP A 1 86 ? -8.905 26.979 -39.821 1.00 14.10 86 ASP A O 1
ATOM 568 N N . GLY A 1 87 ? -10.488 27.684 -38.352 1.00 16.46 87 GLY A N 1
ATOM 569 C CA . GLY A 1 87 ? -11.362 28.299 -39.332 1.00 19.47 87 GLY A CA 1
ATOM 570 C C . GLY A 1 87 ? -11.281 29.809 -39.137 1.00 23.52 87 GLY A C 1
ATOM 571 O O . GLY A 1 87 ? -10.235 30.334 -38.726 1.00 23.31 87 GLY A O 1
ATOM 572 N N . LYS A 1 88 ? -12.395 30.518 -39.360 1.00 26.42 88 LYS A N 1
ATOM 573 C CA . LYS A 1 88 ? -12.427 31.969 -39.153 1.00 30.18 88 LYS A CA 1
ATOM 574 C C . LYS A 1 88 ? -12.384 32.276 -37.643 1.00 33.18 88 LYS A C 1
ATOM 575 O O . LYS A 1 88 ? -13.033 31.585 -36.862 1.00 33.63 88 LYS A O 1
ATOM 581 N N . PRO A 1 89 ? -11.678 33.326 -37.210 1.00 35.17 89 PRO A N 1
ATOM 582 C CA . PRO A 1 89 ? -11.652 33.647 -35.769 1.00 35.99 89 PRO A CA 1
ATOM 583 C C . PRO A 1 89 ? -13.003 34.177 -35.275 1.00 37.23 89 PRO A C 1
ATOM 584 O O . PRO A 1 89 ? -13.778 34.710 -36.070 1.00 37.97 89 PRO A O 1
ATOM 588 N N . PRO A 1 90 ? -13.325 34.017 -33.979 1.00 37.15 90 PRO A N 1
ATOM 589 C CA . PRO A 1 90 ? -14.606 34.550 -33.476 1.00 37.58 90 PRO A CA 1
ATOM 590 C C . PRO A 1 90 ? -14.589 36.083 -33.401 1.00 38.07 90 PRO A C 1
ATOM 591 O O . PRO A 1 90 ? -13.521 36.680 -33.209 1.00 37.99 90 PRO A O 1
ATOM 595 N N . VAL A 1 131 ? 5.777 35.604 -35.956 1.00 34.98 131 VAL A N 1
ATOM 596 C CA . VAL A 1 131 ? 5.634 34.492 -36.888 1.00 34.43 131 VAL A CA 1
ATOM 597 C C . VAL A 1 131 ? 4.154 34.344 -37.204 1.00 33.81 131 VAL A C 1
ATOM 598 O O . VAL A 1 131 ? 3.336 34.359 -36.280 1.00 34.13 131 VAL A O 1
ATOM 602 N N . LYS A 1 132 ? 3.803 34.138 -38.483 1.00 32.61 132 LYS A N 1
ATOM 603 C CA . LYS A 1 132 ? 2.399 33.986 -38.860 1.00 31.82 132 LYS A CA 1
ATOM 604 C C . LYS A 1 132 ? 2.159 32.720 -39.687 1.00 30.47 132 LYS A C 1
ATOM 605 O O . LYS A 1 132 ? 2.887 32.464 -40.643 1.00 31.41 132 LYS A O 1
ATOM 611 N N . VAL A 1 133 ? 1.139 31.926 -39.330 1.00 28.28 133 VAL A N 1
ATOM 612 C CA . VAL A 1 133 ? 0.802 30.738 -40.105 1.00 26.52 133 VAL A CA 1
ATOM 613 C C . VAL A 1 133 ? -0.018 31.212 -41.321 1.00 26.02 133 VAL A C 1
ATOM 614 O O . VAL A 1 133 ? -0.987 31.951 -41.139 1.00 26.27 133 VAL A O 1
ATOM 618 N N . THR A 1 134 ? 0.419 30.866 -42.558 1.00 24.61 134 THR A N 1
ATOM 619 C CA . THR A 1 134 ? -0.247 31.312 -43.790 1.00 24.01 134 THR A CA 1
ATOM 620 C C . THR A 1 134 ? -1.136 30.239 -44.441 1.00 23.01 134 THR A C 1
ATOM 621 O O . THR A 1 134 ? -1.036 29.059 -44.103 1.00 22.57 134 THR A O 1
ATOM 625 N N . LYS A 1 135 ? -2.003 30.634 -45.411 1.00 22.08 135 LYS A N 1
ATOM 626 C CA . LYS A 1 135 ? -2.861 29.708 -46.129 1.00 21.65 135 LYS A CA 1
ATOM 627 C C . LYS A 1 135 ? -1.995 28.633 -46.823 1.00 20.97 135 LYS A C 1
ATOM 628 O O . LYS A 1 135 ? -2.335 27.454 -46.770 1.00 20.32 135 LYS A O 1
ATOM 634 N N . GLN A 1 136 ? -0.839 29.046 -47.388 1.00 20.73 136 GLN A N 1
ATOM 635 C CA . GLN A 1 136 ? 0.131 28.153 -48.044 1.00 20.60 136 GLN A CA 1
ATOM 636 C C . GLN A 1 136 ? 0.676 27.113 -47.069 1.00 20.06 136 GLN A C 1
ATOM 637 O O . GLN A 1 136 ? 0.691 25.928 -47.398 1.00 19.86 136 GLN A O 1
ATOM 643 N N . HIS A 1 137 ? 1.011 27.518 -45.833 1.00 19.86 137 HIS A N 1
ATOM 644 C CA . HIS A 1 137 ? 1.506 26.585 -44.811 1.00 19.84 137 HIS A CA 1
ATOM 645 C C . HIS A 1 137 ? 0.439 25.517 -44.538 1.00 20.04 137 HIS A C 1
ATOM 646 O O . HIS A 1 137 ? 0.749 24.323 -44.572 1.00 20.55 137 HIS A O 1
ATOM 653 N N . ASN A 1 138 ? -0.819 25.946 -44.320 1.00 19.32 138 ASN A N 1
ATOM 654 C CA . ASN A 1 138 ? -1.937 25.032 -44.044 1.00 17.97 138 ASN A CA 1
ATOM 655 C C . ASN A 1 138 ? -2.169 24.087 -45.243 1.00 17.67 138 ASN A C 1
ATOM 656 O O . ASN A 1 138 ? -2.212 22.881 -45.056 1.00 17.17 138 ASN A O 1
ATOM 661 N N . ASP A 1 139 ? -2.266 24.637 -46.466 1.00 17.81 139 ASP A N 1
ATOM 662 C CA . ASP A 1 139 ? -2.436 23.865 -47.695 1.00 18.77 139 ASP A CA 1
ATOM 663 C C . ASP A 1 139 ? -1.320 22.857 -47.900 1.00 17.61 139 ASP A C 1
ATOM 664 O O . ASP A 1 139 ? -1.611 21.759 -48.327 1.00 17.95 139 ASP A O 1
ATOM 669 N N . GLU A 1 140 ? -0.076 23.220 -47.633 1.00 17.42 140 GLU A N 1
ATOM 670 C CA . GLU A 1 140 ? 1.046 22.284 -47.831 1.00 17.69 140 GLU A CA 1
ATOM 671 C C . GLU A 1 140 ? 0.996 21.159 -46.778 1.00 17.73 140 GLU A C 1
ATOM 672 O O . GLU A 1 140 ? 1.287 19.998 -47.096 1.00 18.17 140 GLU A O 1
ATOM 678 N N . CYS A 1 141 ? 0.622 21.511 -45.540 1.00 15.86 141 CYS A N 1
ATOM 679 C CA . CYS A 1 141 ? 0.523 20.552 -44.463 1.00 15.32 141 CYS A CA 1
ATOM 680 C C . CYS A 1 141 ? -0.604 19.579 -44.709 1.00 13.95 141 CYS A C 1
ATOM 681 O O . CYS A 1 141 ? -0.437 18.407 -44.443 1.00 13.04 141 CYS A O 1
ATOM 684 N N . LYS A 1 142 ? -1.752 20.062 -45.217 1.00 13.64 142 LYS A N 1
ATOM 685 C CA . LYS A 1 142 ? -2.896 19.200 -45.539 1.00 13.39 142 LYS A CA 1
ATOM 686 C C . LYS A 1 142 ? -2.504 18.255 -46.672 1.00 13.67 142 LYS A C 1
ATOM 687 O O . LYS A 1 142 ? -2.854 17.090 -46.645 1.00 14.51 142 LYS A O 1
ATOM 693 N N . HIS A 1 143 ? -1.770 18.747 -47.657 1.00 14.47 143 HIS A N 1
ATOM 694 C CA . HIS A 1 143 ? -1.358 17.934 -48.793 1.00 16.35 143 HIS A CA 1
ATOM 695 C C . HIS A 1 143 ? -0.440 16.795 -48.294 1.00 15.68 143 HIS A C 1
ATOM 696 O O . HIS A 1 143 ? -0.735 15.644 -48.578 1.00 16.17 143 HIS A O 1
ATOM 703 N N . LEU A 1 144 ? 0.489 17.105 -47.370 1.00 14.12 144 LEU A N 1
ATOM 704 C CA . LEU A 1 144 ? 1.378 16.127 -46.771 1.00 14.05 144 LEU A CA 1
ATOM 705 C C . LEU A 1 144 ? 0.553 15.117 -45.983 1.00 13.60 144 LEU A C 1
ATOM 706 O O . LEU A 1 144 ? 0.806 13.936 -46.102 1.00 13.88 144 LEU A O 1
ATOM 711 N N . LEU A 1 145 ? -0.388 15.586 -45.151 1.00 12.59 145 LEU A N 1
ATOM 712 C CA . LEU A 1 145 ? -1.239 14.713 -44.352 1.00 12.91 145 LEU A CA 1
ATOM 713 C C . LEU A 1 145 ? -2.012 13.747 -45.183 1.00 12.73 145 LEU A C 1
ATOM 714 O O . LEU A 1 145 ? -2.015 12.560 -44.873 1.00 13.09 145 LEU A O 1
ATOM 719 N N . SER A 1 146 ? -2.626 14.233 -46.272 1.00 12.93 146 SER A N 1
ATOM 720 C CA . SER A 1 146 ? -3.364 13.358 -47.178 1.00 15.51 146 SER A CA 1
ATOM 721 C C . SER A 1 146 ? -2.449 12.258 -47.768 1.00 15.75 146 SER A C 1
ATOM 722 O O . SER A 1 146 ? -2.823 11.099 -47.753 1.00 17.74 146 SER A O 1
ATOM 725 N N . LEU A 1 147 ? -1.243 12.608 -48.240 1.00 14.71 147 LEU A N 1
ATOM 726 C CA . LEU A 1 147 ? -0.339 11.607 -48.836 1.00 16.35 147 LEU A CA 1
ATOM 727 C C . LEU A 1 147 ? 0.188 10.621 -47.753 1.00 16.63 147 LEU A C 1
ATOM 728 O O . LEU A 1 147 ? 0.507 9.485 -48.060 1.00 18.06 147 LEU A O 1
ATOM 733 N N . MET A 1 148 ? 0.291 11.077 -46.497 1.00 15.15 148 MET A N 1
ATOM 734 C CA . MET A 1 148 ? 0.654 10.221 -45.383 1.00 14.93 148 MET A CA 1
ATOM 735 C C . MET A 1 148 ? -0.497 9.306 -44.909 1.00 14.07 148 MET A C 1
ATOM 736 O O . MET A 1 148 ? -0.235 8.454 -44.069 1.00 14.93 148 MET A O 1
ATOM 741 N N . GLY A 1 149 ? -1.722 9.520 -45.398 1.00 13.80 149 GLY A N 1
ATOM 742 C CA . GLY A 1 149 ? -2.894 8.735 -45.004 1.00 14.38 149 GLY A CA 1
ATOM 743 C C . GLY A 1 149 ? -3.415 9.100 -43.622 1.00 15.12 149 GLY A C 1
ATOM 744 O O . GLY A 1 149 ? -4.066 8.291 -42.956 1.00 14.88 149 GLY A O 1
ATOM 745 N N . ILE A 1 150 ? -3.155 10.349 -43.195 1.00 15.65 150 ILE A N 1
ATOM 746 C CA . ILE A 1 150 ? -3.564 10.873 -41.887 1.00 15.04 150 ILE A CA 1
ATOM 747 C C . ILE A 1 150 ? -4.757 11.786 -42.084 1.00 15.28 150 ILE A C 1
ATOM 748 O O . ILE A 1 150 ? -4.723 12.690 -42.922 1.00 15.76 150 ILE A O 1
ATOM 753 N N . PRO A 1 151 ? -5.802 11.605 -41.283 1.00 14.37 151 PRO A N 1
ATOM 754 C CA . PRO A 1 151 ? -7.012 12.424 -41.473 1.00 13.69 151 PRO A CA 1
ATOM 755 C C . PRO A 1 151 ? -6.868 13.830 -40.909 1.00 13.30 151 PRO A C 1
ATOM 756 O O . PRO A 1 151 ? -6.169 14.038 -39.920 1.00 11.58 151 PRO A O 1
ATOM 760 N N . TYR A 1 152 ? -7.572 14.799 -41.528 1.00 14.38 152 TYR A N 1
ATOM 761 C CA . TYR A 1 152 ? -7.606 16.149 -40.993 1.00 14.14 152 TYR A CA 1
ATOM 762 C C . TYR A 1 152 ? -9.019 16.709 -41.032 1.00 14.19 152 TYR A C 1
ATOM 763 O O . TYR A 1 152 ? -9.867 16.263 -41.823 1.00 14.51 152 TYR A O 1
ATOM 772 N N . LEU A 1 153 ? -9.287 17.650 -40.142 1.00 13.12 153 LEU A N 1
ATOM 773 C CA . LEU A 1 153 ? -10.592 18.312 -40.108 1.00 13.16 153 LEU A CA 1
ATOM 774 C C . LEU A 1 153 ? -10.398 19.830 -40.117 1.00 14.12 153 LEU A C 1
ATOM 775 O O . LEU A 1 153 ? -9.408 20.356 -39.570 1.00 13.31 153 LEU A O 1
ATOM 780 N N . ASP A 1 154 ? -11.319 20.530 -40.764 1.00 14.36 154 ASP A N 1
ATOM 781 C CA . ASP A 1 154 ? -11.307 21.986 -40.777 1.00 15.05 154 ASP A CA 1
ATOM 782 C C . ASP A 1 154 ? -12.341 22.445 -39.736 1.00 14.99 154 ASP A C 1
ATOM 783 O O . ASP A 1 154 ? -13.547 22.218 -39.905 1.00 15.12 154 ASP A O 1
ATOM 788 N N . ALA A 1 155 ? -11.875 23.025 -38.635 1.00 14.33 155 ALA A N 1
ATOM 789 C CA . ALA A 1 155 ? -12.765 23.547 -37.607 1.00 14.89 155 ALA A CA 1
ATOM 790 C C . ALA A 1 155 ? -13.446 24.848 -38.140 1.00 15.87 155 ALA A C 1
ATOM 791 O O . ALA A 1 155 ? -12.852 25.564 -38.941 1.00 14.81 155 ALA A O 1
ATOM 793 N N . PRO A 1 156 ? -14.689 25.154 -37.726 1.00 16.70 156 PRO A N 1
ATOM 794 C CA . PRO A 1 156 ? -15.332 26.408 -38.184 1.00 17.15 156 PRO A CA 1
ATOM 795 C C . PRO A 1 156 ? -14.696 27.657 -37.557 1.00 16.78 156 PRO A C 1
ATOM 796 O O . PRO A 1 156 ? -14.720 28.710 -38.172 1.00 17.38 156 PRO A O 1
ATOM 800 N N . SER A 1 157 ? -14.075 27.521 -36.364 1.00 15.73 157 SER A N 1
ATOM 801 C CA . SER A 1 157 ? -13.449 28.621 -35.678 1.00 15.59 157 SER A CA 1
ATOM 802 C C . SER A 1 157 ? -12.113 28.163 -34.978 1.00 14.49 157 SER A C 1
ATOM 803 O O . SER A 1 157 ? -11.212 27.732 -35.704 1.00 15.00 157 SER A O 1
ATOM 806 N N . GLU A 1 158 ? -11.935 28.275 -33.645 1.00 12.49 158 GLU A N 1
ATOM 807 C CA . GLU A 1 158 ? -10.649 27.879 -33.023 1.00 11.49 158 GLU A CA 1
ATOM 808 C C . GLU A 1 158 ? -10.503 26.361 -33.047 1.00 10.84 158 GLU A C 1
ATOM 809 O O . GLU A 1 158 ? -11.445 25.657 -32.685 1.00 11.19 158 GLU A O 1
ATOM 815 N N . ALA A 1 159 ? -9.373 25.855 -33.529 1.00 9.59 159 ALA A N 1
ATOM 816 C CA . ALA A 1 159 ? -9.111 24.407 -33.555 1.00 9.60 159 ALA A CA 1
ATOM 817 C C . ALA A 1 159 ? -9.215 23.797 -32.147 1.00 9.39 159 ALA A C 1
ATOM 818 O O . ALA A 1 159 ? -9.757 22.691 -32.013 1.00 10.08 159 ALA A O 1
ATOM 820 N N . GLU A 1 160 ? -8.665 24.468 -31.117 1.00 9.00 160 GLU A N 1
ATOM 821 C CA . GLU A 1 160 ? -8.659 23.882 -29.776 1.00 8.81 160 GLU A CA 1
ATOM 822 C C . GLU A 1 160 ? -10.049 23.604 -29.238 1.00 9.54 160 GLU A C 1
ATOM 823 O O . GLU A 1 160 ? -10.188 22.612 -28.535 1.00 9.64 160 GLU A O 1
ATOM 829 N N . ALA A 1 161 ? -11.056 24.455 -29.563 1.00 10.66 161 ALA A N 1
ATOM 830 C CA . ALA A 1 161 ? -12.447 24.294 -29.151 1.00 12.12 161 ALA A CA 1
ATOM 831 C C . ALA A 1 161 ? -13.033 23.052 -29.860 1.00 12.95 161 ALA A C 1
ATOM 832 O O . ALA A 1 161 ? -13.768 22.318 -29.237 1.00 12.19 161 ALA A O 1
ATOM 834 N N . SER A 1 162 ? -12.680 22.811 -31.158 1.00 13.39 162 SER A N 1
ATOM 835 C CA . SER A 1 162 ? -13.180 21.653 -31.904 1.00 12.62 162 SER A CA 1
ATOM 836 C C . SER A 1 162 ? -12.441 20.380 -31.475 1.00 11.70 162 SER A C 1
ATOM 837 O O . SER A 1 162 ? -13.069 19.314 -31.433 1.00 10.17 162 SER A O 1
ATOM 840 N N . CYS A 1 163 ? -11.129 20.484 -31.043 1.00 11.45 163 CYS A N 1
ATOM 841 C CA . CYS A 1 163 ? -10.426 19.307 -30.492 1.00 10.36 163 CYS A CA 1
ATOM 842 C C . CYS A 1 163 ? -11.175 18.954 -29.167 1.00 9.94 163 CYS A C 1
ATOM 843 O O . CYS A 1 163 ? -11.428 17.781 -28.914 1.00 9.42 163 CYS A O 1
ATOM 846 N N . ALA A 1 164 ? -11.549 19.973 -28.343 1.00 9.18 164 ALA A N 1
ATOM 847 C CA . ALA A 1 164 ? -12.321 19.747 -27.107 1.00 10.42 164 ALA A CA 1
ATOM 848 C C . ALA A 1 164 ? -13.654 19.025 -27.399 1.00 11.65 164 ALA A C 1
ATOM 849 O O . ALA A 1 164 ? -14.026 18.055 -26.718 1.00 11.12 164 ALA A O 1
ATOM 851 N N . ALA A 1 165 ? -14.369 19.478 -28.457 1.00 12.16 165 ALA A N 1
ATOM 852 C CA . ALA A 1 165 ? -15.633 18.871 -28.851 1.00 11.91 165 ALA A CA 1
ATOM 853 C C . ALA A 1 165 ? -15.477 17.380 -29.203 1.00 12.26 165 ALA A C 1
ATOM 854 O O . ALA A 1 165 ? -16.359 16.557 -28.875 1.00 12.14 165 ALA A O 1
ATOM 856 N N . LEU A 1 166 ? -14.398 17.036 -29.923 1.00 11.86 166 LEU A N 1
ATOM 857 C CA . LEU A 1 166 ? -14.135 15.647 -30.313 1.00 11.77 166 LEU A CA 1
ATOM 858 C C . LEU A 1 166 ? -13.885 14.788 -29.094 1.00 12.15 166 LEU A C 1
ATOM 859 O O . LEU A 1 166 ? -14.360 13.649 -29.047 1.00 12.74 166 LEU A O 1
ATOM 864 N N . VAL A 1 167 ? -13.125 15.309 -28.108 1.00 11.38 167 VAL A N 1
ATOM 865 C CA . VAL A 1 167 ? -12.896 14.562 -26.880 1.00 11.10 167 VAL A CA 1
ATOM 866 C C . VAL A 1 167 ? -14.221 14.424 -26.092 1.00 11.35 167 VAL A C 1
ATOM 867 O O . VAL A 1 167 ? -14.546 13.318 -25.605 1.00 11.88 167 VAL A O 1
ATOM 871 N N . LYS A 1 168 ? -14.973 15.540 -25.920 1.00 12.17 168 LYS A N 1
ATOM 872 C CA . LYS A 1 168 ? -16.206 15.474 -25.141 1.00 12.33 168 LYS A CA 1
ATOM 873 C C . LYS A 1 168 ? -17.222 14.505 -25.763 1.00 12.05 168 LYS A C 1
ATOM 874 O O . LYS A 1 168 ? -17.933 13.788 -25.046 1.00 12.19 168 LYS A O 1
ATOM 880 N N . ALA A 1 169 ? -17.260 14.459 -27.101 1.00 11.72 169 ALA A N 1
ATOM 881 C CA . ALA A 1 169 ? -18.171 13.537 -27.781 1.00 12.88 169 ALA A CA 1
ATOM 882 C C . ALA A 1 169 ? -17.687 12.070 -27.706 1.00 14.64 169 ALA A C 1
ATOM 883 O O . ALA A 1 169 ? -18.422 11.169 -28.115 1.00 15.29 169 ALA A O 1
ATOM 885 N N . GLY A 1 170 ? -16.466 11.841 -27.241 1.00 14.64 170 GLY A N 1
ATOM 886 C CA . GLY A 1 170 ? -15.906 10.499 -27.191 1.00 15.54 170 GLY A CA 1
ATOM 887 C C . GLY A 1 170 ? -15.408 10.001 -28.542 1.00 17.05 170 GLY A C 1
ATOM 888 O O . GLY A 1 170 ? -15.307 8.786 -28.759 1.00 17.04 170 GLY A O 1
ATOM 889 N N . LYS A 1 171 ? -15.095 10.925 -29.476 1.00 16.92 171 LYS A N 1
ATOM 890 C CA . LYS A 1 171 ? -14.564 10.519 -30.789 1.00 16.92 171 LYS A CA 1
ATOM 891 C C . LYS A 1 171 ? -13.066 10.156 -30.685 1.00 15.57 171 LYS A C 1
ATOM 892 O O . LYS A 1 171 ? -12.591 9.306 -31.403 1.00 14.64 171 LYS A O 1
ATOM 898 N N . VAL A 1 172 ? -12.332 10.871 -29.823 1.00 15.02 172 VAL A N 1
ATOM 899 C CA . VAL A 1 172 ? -10.936 10.698 -29.518 1.00 14.49 172 VAL A CA 1
ATOM 900 C C . VAL A 1 172 ? -10.773 10.609 -27.978 1.00 14.62 172 VAL A C 1
ATOM 901 O O . VAL A 1 172 ? -11.683 10.935 -27.211 1.00 15.69 172 VAL A O 1
ATOM 905 N N . TYR A 1 173 ? -9.595 10.168 -27.545 1.00 13.99 173 TYR A N 1
ATOM 906 C CA . TYR A 1 173 ? -9.213 10.039 -26.141 1.00 14.24 173 TYR A CA 1
ATOM 907 C C . TYR A 1 173 ? -8.812 11.394 -25.567 1.00 11.56 173 TYR A C 1
ATOM 908 O O . TYR A 1 173 ? -9.187 11.716 -24.443 1.00 13.56 173 TYR A O 1
ATOM 917 N N . ALA A 1 174 ? -8.075 12.166 -26.307 1.00 10.12 174 ALA A N 1
ATOM 918 C CA . ALA A 1 174 ? -7.554 13.462 -25.828 1.00 10.73 174 ALA A CA 1
ATOM 919 C C . ALA A 1 174 ? -7.300 14.508 -26.945 1.00 11.04 174 ALA A C 1
ATOM 920 O O . ALA A 1 174 ? -7.314 14.152 -28.131 1.00 10.60 174 ALA A O 1
ATOM 922 N N . ALA A 1 175 ? -7.154 15.810 -26.543 1.00 10.08 175 ALA A N 1
ATOM 923 C CA . ALA A 1 175 ? -6.812 16.922 -27.417 1.00 10.50 175 ALA A CA 1
ATOM 924 C C . ALA A 1 175 ? -5.330 17.210 -27.211 1.00 11.14 175 ALA A C 1
ATOM 925 O O . ALA A 1 175 ? -4.897 17.322 -26.060 1.00 12.16 175 ALA A O 1
ATOM 927 N N . ALA A 1 176 ? -4.562 17.354 -28.283 1.00 10.81 176 ALA A N 1
ATOM 928 C CA . ALA A 1 176 ? -3.133 17.662 -28.110 1.00 11.07 176 ALA A CA 1
ATOM 929 C C . ALA A 1 176 ? -2.862 19.065 -28.554 1.00 11.29 176 ALA A C 1
ATOM 930 O O . ALA A 1 176 ? -2.988 19.406 -29.749 1.00 10.14 176 ALA A O 1
ATOM 932 N N . THR A 1 177 ? -2.517 19.901 -27.573 1.00 12.55 177 THR A N 1
ATOM 933 C CA . THR A 1 177 ? -2.177 21.310 -27.809 1.00 13.02 177 THR A CA 1
ATOM 934 C C . THR A 1 177 ? -1.474 21.863 -26.601 1.00 13.31 177 THR A C 1
ATOM 935 O O . THR A 1 177 ? -1.732 21.419 -25.489 1.00 15.19 177 THR A O 1
ATOM 939 N N . GLU A 1 178 ? -0.621 22.869 -26.800 1.00 11.57 178 GLU A N 1
ATOM 940 C CA . GLU A 1 178 ? -0.033 23.588 -25.663 1.00 11.73 178 GLU A CA 1
ATOM 941 C C . GLU A 1 178 ? -1.021 24.616 -25.099 1.00 12.18 178 GLU A C 1
ATOM 942 O O . GLU A 1 178 ? -0.786 25.129 -24.026 1.00 13.89 178 GLU A O 1
ATOM 948 N N . ASP A 1 179 ? -2.054 24.991 -25.855 1.00 11.11 179 ASP A N 1
ATOM 949 C CA . ASP A 1 179 ? -3.014 26.027 -25.499 1.00 11.30 179 ASP A CA 1
ATOM 950 C C . ASP A 1 179 ? -3.975 25.582 -24.406 1.00 11.72 179 ASP A C 1
ATOM 951 O O . ASP A 1 179 ? -4.901 24.827 -24.675 1.00 11.56 179 ASP A O 1
ATOM 956 N N . MET A 1 180 ? -3.830 26.136 -23.201 1.00 11.48 180 MET A N 1
ATOM 957 C CA . MET A 1 180 ? -4.721 25.815 -22.094 1.00 10.56 180 MET A CA 1
ATOM 958 C C . MET A 1 180 ? -6.223 26.259 -22.315 1.00 11.54 180 MET A C 1
ATOM 959 O O . MET A 1 180 ? -7.112 25.809 -21.589 1.00 12.71 180 MET A O 1
ATOM 964 N N . ASP A 1 181 ? -6.533 27.030 -23.370 1.00 12.36 181 ASP A N 1
ATOM 965 C CA . ASP A 1 181 ? -7.943 27.324 -23.754 1.00 12.00 181 ASP A CA 1
ATOM 966 C C . ASP A 1 181 ? -8.696 26.043 -23.979 1.00 13.27 181 ASP A C 1
ATOM 967 O O . ASP A 1 181 ? -9.878 26.005 -23.732 1.00 13.69 181 ASP A O 1
ATOM 972 N N . CYS A 1 182 ? -8.011 24.971 -24.412 1.00 13.79 182 CYS A N 1
ATOM 973 C CA . CYS A 1 182 ? -8.658 23.688 -24.627 1.00 14.10 182 CYS A CA 1
ATOM 974 C C . CYS A 1 182 ? -9.433 23.169 -23.412 1.00 13.65 182 CYS A C 1
ATOM 975 O O . CYS A 1 182 ? -10.570 22.715 -23.580 1.00 14.25 182 CYS A O 1
ATOM 978 N N . LEU A 1 183 ? -8.892 23.378 -22.188 1.00 11.65 183 LEU A N 1
ATOM 979 C CA . LEU A 1 183 ? -9.577 23.000 -20.959 1.00 10.82 183 LEU A CA 1
ATOM 980 C C . LEU A 1 183 ? -10.745 23.894 -20.682 1.00 10.77 183 LEU A C 1
ATOM 981 O O . LEU A 1 183 ? -11.781 23.418 -20.178 1.00 10.69 183 LEU A O 1
ATOM 986 N N . THR A 1 184 ? -10.580 25.202 -20.942 1.00 8.99 184 THR A N 1
ATOM 987 C CA . THR A 1 184 ? -11.681 26.138 -20.700 1.00 10.32 184 THR A CA 1
ATOM 988 C C . THR A 1 184 ? -12.850 25.858 -21.663 1.00 10.73 184 THR A C 1
ATOM 989 O O . THR A 1 184 ? -14.013 26.003 -21.295 1.00 11.43 184 THR A O 1
ATOM 993 N N . PHE A 1 185 ? -12.538 25.473 -22.897 1.00 10.68 185 PHE A N 1
ATOM 994 C CA . PHE A 1 185 ? -13.550 25.063 -23.876 1.00 10.92 185 PHE A CA 1
ATOM 995 C C . PHE A 1 185 ? -14.200 23.691 -23.495 1.00 12.89 185 PHE A C 1
ATOM 996 O O . PHE A 1 185 ? -15.069 23.203 -24.214 1.00 14.42 185 PHE A O 1
ATOM 1004 N N . GLY A 1 186 ? -13.734 23.054 -22.410 1.00 12.95 186 GLY A N 1
ATOM 1005 C CA . GLY A 1 186 ? -14.344 21.847 -21.877 1.00 13.11 186 GLY A CA 1
ATOM 1006 C C . GLY A 1 186 ? -13.758 20.502 -22.247 1.00 12.90 186 GLY A C 1
ATOM 1007 O O . GLY A 1 186 ? -14.453 19.496 -22.074 1.00 13.81 186 GLY A O 1
ATOM 1008 N N . SER A 1 187 ? -12.504 20.444 -22.777 1.00 12.67 187 SER A N 1
ATOM 1009 C CA . SER A 1 187 ? -11.949 19.133 -23.109 1.00 12.82 187 SER A CA 1
ATOM 1010 C C . SER A 1 187 ? -11.735 18.274 -21.834 1.00 13.55 187 SER A C 1
ATOM 1011 O O . SER A 1 187 ? -11.014 18.705 -20.938 1.00 14.27 187 SER A O 1
ATOM 1014 N N . PRO A 1 188 ? -12.275 17.038 -21.748 1.00 13.33 188 PRO A N 1
ATOM 1015 C CA . PRO A 1 188 ? -12.018 16.209 -20.565 1.00 12.66 188 PRO A CA 1
ATOM 1016 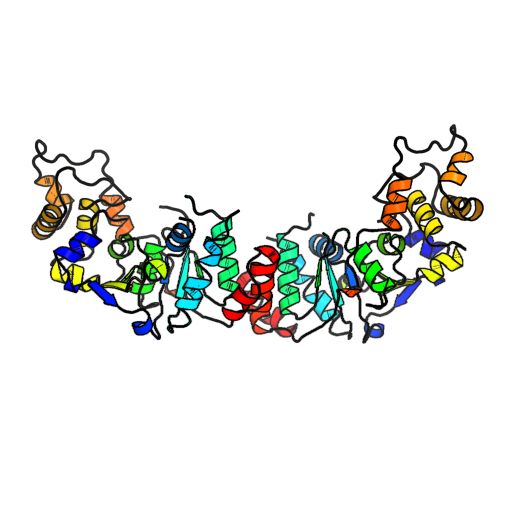C C . PRO A 1 188 ? -10.530 15.878 -20.380 1.00 12.07 188 PRO A C 1
ATOM 1017 O O . PRO A 1 188 ? -10.073 15.719 -19.248 1.00 13.18 188 PRO A O 1
ATOM 1021 N N . VAL A 1 189 ? -9.776 15.718 -21.482 1.00 10.60 189 VAL A N 1
ATOM 1022 C CA . VAL A 1 189 ? -8.336 15.430 -21.433 1.00 10.24 189 VAL A CA 1
ATOM 1023 C C . VAL A 1 189 ? -7.573 16.352 -22.429 1.00 10.39 189 VAL A C 1
ATOM 1024 O O . VAL A 1 189 ? -7.986 16.565 -23.583 1.00 10.01 189 VAL A O 1
ATOM 1028 N N . LEU A 1 190 ? -6.472 16.867 -21.963 1.00 9.97 190 LEU A N 1
ATOM 1029 C CA . LEU A 1 190 ? -5.571 17.707 -22.713 1.00 10.55 190 LEU A CA 1
ATOM 1030 C C . LEU A 1 190 ? -4.172 17.093 -22.550 1.00 11.57 190 LEU A C 1
ATOM 1031 O O . LEU A 1 190 ? -3.718 16.855 -21.428 1.00 12.38 190 LEU A O 1
ATOM 1036 N N . MET A 1 191 ? -3.502 16.846 -23.654 1.00 11.03 191 MET A N 1
ATOM 1037 C CA . MET A 1 191 ? -2.148 16.358 -23.651 1.00 11.76 191 MET A CA 1
ATOM 1038 C C . MET A 1 191 ? -1.237 17.471 -24.174 1.00 12.26 191 MET A C 1
ATOM 1039 O O . MET A 1 191 ? -1.438 17.939 -25.289 1.00 13.51 191 MET A O 1
ATOM 1044 N N . ARG A 1 192 ? -0.200 17.816 -23.443 1.00 11.65 192 ARG A N 1
ATOM 1045 C CA . ARG A 1 192 ? 0.773 18.809 -23.882 1.00 12.04 192 ARG A CA 1
ATOM 1046 C C . ARG A 1 192 ? 2.135 18.157 -24.134 1.00 14.45 192 ARG A C 1
ATOM 1047 O O . ARG A 1 192 ? 2.494 17.189 -23.465 1.00 15.52 192 ARG A O 1
ATOM 1055 N N . HIS A 1 193 ? 2.899 18.735 -25.058 1.00 14.55 193 HIS A N 1
ATOM 1056 C CA . HIS A 1 193 ? 4.255 18.318 -25.477 1.00 16.05 193 HIS A CA 1
ATOM 1057 C C . HIS A 1 193 ? 4.249 17.093 -26.386 1.00 16.58 193 HIS A C 1
ATOM 1058 O O . HIS A 1 193 ? 5.317 16.552 -26.641 1.00 16.80 193 HIS A O 1
ATOM 1065 N N . LEU A 1 194 ? 3.092 16.710 -26.954 1.00 15.77 194 LEU A N 1
ATOM 1066 C CA . LEU A 1 194 ? 3.046 15.570 -27.874 1.00 16.21 194 LEU A CA 1
ATOM 1067 C C . LEU A 1 194 ? 3.880 15.819 -29.140 1.00 16.95 194 LEU A C 1
ATOM 1068 O O . LEU A 1 194 ? 4.548 14.902 -29.620 1.00 16.11 194 LEU A O 1
ATOM 1073 N N . THR A 1 195 ? 3.848 17.065 -29.670 1.00 17.26 195 THR A N 1
ATOM 1074 C CA . THR A 1 195 ? 4.615 17.369 -30.879 1.00 17.23 195 THR A CA 1
ATOM 1075 C C . THR A 1 195 ? 5.989 18.032 -30.579 1.00 17.04 195 THR A C 1
ATOM 1076 O O . THR A 1 195 ? 6.649 18.498 -31.503 1.00 18.09 195 THR A O 1
ATOM 1080 N N . ALA A 1 196 ? 6.412 18.081 -29.311 1.00 15.99 196 ALA A N 1
ATOM 1081 C CA . ALA A 1 196 ? 7.686 18.707 -28.948 1.00 15.97 196 ALA A CA 1
ATOM 1082 C C . ALA A 1 196 ? 8.880 18.022 -29.589 1.00 16.75 196 ALA A C 1
ATOM 1083 O O . ALA A 1 196 ? 8.919 16.795 -29.758 1.00 15.84 196 ALA A O 1
ATOM 1085 N N . SER A 1 197 ? 9.906 18.815 -29.886 1.00 17.07 197 SER A N 1
ATOM 1086 C CA . SER A 1 197 ? 11.129 18.282 -30.460 1.00 17.16 197 SER A CA 1
ATOM 1087 C C . SER A 1 197 ? 11.749 17.246 -29.526 1.00 17.18 197 SER A C 1
ATOM 1088 O O . SER A 1 197 ? 11.691 17.414 -28.300 1.00 17.80 197 SER A O 1
ATOM 1091 N N . GLU A 1 198 ? 12.318 16.191 -30.083 1.00 16.64 198 GLU A N 1
ATOM 1092 C CA . GLU A 1 198 ? 13.082 15.228 -29.284 1.00 18.80 198 GLU A CA 1
ATOM 1093 C C . GLU A 1 198 ? 14.303 15.958 -28.599 1.00 20.00 198 GLU A C 1
ATOM 1094 O O . GLU A 1 198 ? 14.830 15.450 -27.602 1.00 20.11 198 GLU A O 1
ATOM 1100 N N . ALA A 1 199 ? 14.695 17.169 -29.083 1.00 21.14 199 ALA A N 1
ATOM 1101 C CA . ALA A 1 199 ? 15.794 17.941 -28.431 1.00 22.91 199 ALA A CA 1
ATOM 1102 C C . ALA A 1 199 ? 15.442 18.324 -27.014 1.00 23.28 199 ALA A C 1
ATOM 1103 O O . ALA A 1 199 ? 16.340 18.480 -26.198 1.00 24.46 199 ALA A O 1
ATOM 1105 N N . LYS A 1 200 ? 14.138 18.510 -26.718 1.00 23.15 200 LYS A N 1
ATOM 1106 C CA . LYS A 1 200 ? 13.642 18.856 -25.391 1.00 23.81 200 LYS A CA 1
ATOM 1107 C C . LYS A 1 200 ? 13.417 17.610 -24.503 1.00 24.82 200 LYS A C 1
ATOM 1108 O O . LYS A 1 200 ? 13.475 17.728 -23.277 1.00 25.09 200 LYS A O 1
ATOM 1114 N N . LYS A 1 201 ? 13.238 16.412 -25.127 1.00 24.72 201 LYS A N 1
ATOM 1115 C CA . LYS A 1 201 ? 13.032 15.092 -24.498 1.00 25.29 201 LYS A CA 1
ATOM 1116 C C . LYS A 1 201 ? 11.994 15.222 -23.364 1.00 25.44 201 LYS A C 1
ATOM 1117 O O . LYS A 1 201 ? 12.253 14.835 -22.230 1.00 25.80 201 LYS A O 1
ATOM 1123 N N . LEU A 1 202 ? 10.861 15.878 -23.674 1.00 24.72 202 LEU A N 1
ATOM 1124 C CA . LEU A 1 202 ? 9.780 16.150 -22.736 1.00 24.30 202 LEU A CA 1
ATOM 1125 C C . LEU A 1 202 ? 8.804 15.007 -22.606 1.00 24.27 202 LEU A C 1
ATOM 1126 O O . LEU A 1 202 ? 8.354 14.447 -23.616 1.00 24.28 202 LEU A O 1
ATOM 1131 N N . PRO A 1 203 ? 8.390 14.694 -21.373 1.00 24.43 203 PRO A N 1
ATOM 1132 C CA . PRO A 1 203 ? 7.287 13.736 -21.216 1.00 24.33 203 PRO A CA 1
ATOM 1133 C C . PRO A 1 203 ? 5.964 14.397 -21.660 1.00 22.16 203 PRO A C 1
ATOM 1134 O O . PRO A 1 203 ? 5.864 15.628 -21.734 1.00 21.88 203 PRO A O 1
ATOM 1138 N N . ILE A 1 204 ? 4.946 13.587 -21.938 1.00 21.00 204 ILE A N 1
ATOM 1139 C CA . ILE A 1 204 ? 3.631 14.121 -22.283 1.00 20.34 204 ILE A CA 1
ATOM 1140 C C . ILE A 1 204 ? 2.954 14.583 -20.986 1.00 19.83 204 ILE A C 1
ATOM 1141 O O . ILE A 1 204 ? 2.898 13.830 -20.029 1.00 20.21 204 ILE A O 1
ATOM 1146 N N . GLN A 1 205 ? 2.527 15.839 -20.933 1.00 18.75 205 GLN A N 1
ATOM 1147 C CA . GLN A 1 205 ? 1.884 16.421 -19.753 1.00 18.91 205 GLN A CA 1
ATOM 1148 C C . GLN A 1 205 ? 0.376 16.383 -19.965 1.00 17.78 205 GLN A C 1
ATOM 1149 O O . GLN A 1 205 ? -0.146 17.186 -20.714 1.00 18.14 205 GLN A O 1
ATOM 1155 N N . GLU A 1 206 ? -0.310 15.455 -19.317 1.00 16.41 206 GLU A N 1
ATOM 1156 C CA . GLU A 1 206 ? -1.740 15.258 -19.480 1.00 15.64 206 GLU A CA 1
ATOM 1157 C C . GLU A 1 206 ? -2.529 15.841 -18.307 1.00 15.20 206 GLU A C 1
ATOM 1158 O O . GLU A 1 206 ? -2.183 15.631 -17.146 1.00 15.46 206 GLU A O 1
ATOM 1164 N N . PHE A 1 207 ? -3.562 16.617 -18.631 1.00 13.98 207 PHE A N 1
ATOM 1165 C CA . PHE A 1 207 ? -4.430 17.282 -17.658 1.00 13.61 207 PHE A CA 1
ATOM 1166 C C . PHE A 1 207 ? -5.805 16.626 -17.739 1.00 13.43 207 PHE A C 1
ATOM 1167 O O . PHE A 1 207 ? -6.316 16.431 -18.840 1.00 14.52 207 PHE A O 1
ATOM 1175 N N . HIS A 1 208 ? -6.388 16.285 -16.605 1.00 12.26 208 HIS A N 1
ATOM 1176 C CA . HIS A 1 208 ? -7.736 15.692 -16.606 1.00 13.12 208 HIS A CA 1
ATOM 1177 C C . HIS A 1 208 ? -8.653 16.745 -16.043 1.00 12.49 208 HIS A C 1
ATOM 1178 O O . HIS A 1 208 ? -8.561 17.083 -14.875 1.00 12.69 208 HIS A O 1
ATOM 1185 N N . LEU A 1 209 ? -9.447 17.348 -16.895 1.00 12.22 209 LEU A N 1
ATOM 1186 C CA . LEU A 1 209 ? -10.350 18.427 -16.497 1.00 11.74 209 LEU A CA 1
ATOM 1187 C C . LEU A 1 209 ? -11.273 18.036 -15.310 1.00 14.03 209 LEU A C 1
ATOM 1188 O O . LEU A 1 209 ? -11.397 18.826 -14.366 1.00 15.51 209 LEU A O 1
ATOM 1193 N N . SER A 1 210 ? -11.839 16.796 -15.291 1.00 13.78 210 SER A N 1
ATOM 1194 C CA . SER A 1 210 ? -12.701 16.397 -14.192 1.00 14.98 210 SER A CA 1
ATOM 1195 C C . SER A 1 210 ? -12.006 16.516 -12.832 1.00 15.02 210 SER A C 1
ATOM 1196 O O . SER A 1 210 ? -12.643 16.968 -11.896 1.00 14.10 210 SER A O 1
ATOM 1199 N N . ARG A 1 211 ? -10.713 16.166 -12.746 1.00 15.73 211 ARG A N 1
ATOM 1200 C CA . ARG A 1 211 ? -9.969 16.259 -11.483 1.00 15.46 211 ARG A CA 1
ATOM 1201 C C . ARG A 1 211 ? -9.670 17.740 -11.121 1.00 13.97 211 ARG A C 1
ATOM 1202 O O . ARG A 1 211 ? -9.577 18.065 -9.949 1.00 13.75 211 ARG A O 1
ATOM 1210 N N . ILE A 1 212 ? -9.573 18.632 -12.106 1.00 13.34 212 ILE A N 1
ATOM 1211 C CA . ILE A 1 212 ? -9.396 20.087 -11.844 1.00 13.59 212 ILE A CA 1
ATOM 1212 C C . ILE A 1 212 ? -10.681 20.565 -11.188 1.00 12.77 212 ILE A C 1
ATOM 1213 O O . ILE A 1 212 ? -10.644 21.135 -10.101 1.00 12.55 212 ILE A O 1
ATOM 1218 N N . LEU A 1 213 ? -11.828 20.258 -11.807 1.00 13.02 213 LEU A N 1
ATOM 1219 C CA . LEU A 1 213 ? -13.127 20.647 -11.243 1.00 12.93 213 LEU A CA 1
ATOM 1220 C C . LEU A 1 213 ? 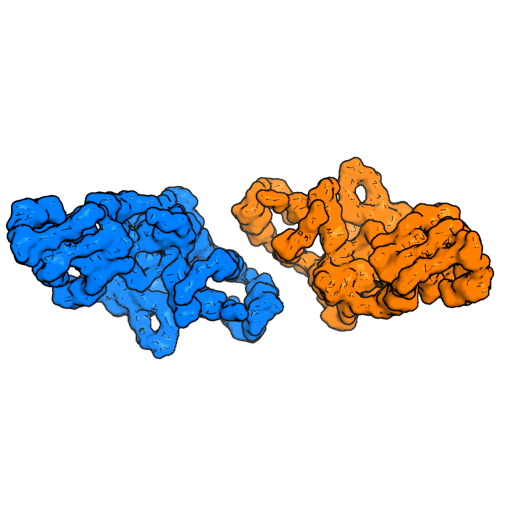-13.360 20.041 -9.878 1.00 13.80 213 LEU A C 1
ATOM 1221 O O . LEU A 1 213 ? -13.893 20.701 -8.983 1.00 13.64 213 LEU A O 1
ATOM 1226 N N . GLN A 1 214 ? -12.912 18.795 -9.701 1.00 14.78 214 GLN A N 1
ATOM 1227 C CA . GLN A 1 214 ? -13.125 18.064 -8.458 1.00 17.14 214 GLN A CA 1
ATOM 1228 C C . GLN A 1 214 ? -12.293 18.587 -7.299 1.00 18.24 214 GLN A C 1
ATOM 1229 O O . GLN A 1 214 ? -12.809 18.736 -6.182 1.00 18.55 214 GLN A O 1
ATOM 1235 N N . GLU A 1 215 ? -11.019 18.870 -7.551 1.00 18.59 215 GLU A N 1
ATOM 1236 C CA . GLU A 1 215 ? -10.144 19.422 -6.509 1.00 19.25 215 GLU A CA 1
ATOM 1237 C C . GLU A 1 215 ? -10.605 20.867 -6.200 1.00 17.97 215 GLU A C 1
ATOM 1238 O O . GLU A 1 215 ? -10.669 21.254 -5.029 1.00 16.95 215 GLU A O 1
ATOM 1244 N N . LEU A 1 216 ? -10.950 21.652 -7.245 1.00 18.01 216 LEU A N 1
ATOM 1245 C CA . LEU A 1 216 ? -11.389 23.041 -7.005 1.00 18.85 216 LEU A CA 1
ATOM 1246 C C . LEU A 1 216 ? -12.837 23.182 -6.480 1.00 19.48 216 LEU A C 1
ATOM 1247 O O . LEU A 1 216 ? -13.172 24.244 -5.928 1.00 21.12 216 LEU A O 1
ATOM 1252 N N . GLY A 1 217 ? -13.608 22.094 -6.504 1.00 18.49 217 GLY A N 1
ATOM 1253 C CA . GLY A 1 217 ? -15.003 22.074 -6.065 1.00 18.17 217 GLY A CA 1
ATOM 1254 C C . GLY A 1 217 ? -15.862 22.996 -6.915 1.00 17.55 217 GLY A C 1
ATOM 1255 O O . GLY A 1 217 ? -16.641 23.805 -6.388 1.00 18.47 217 GLY A O 1
ATOM 1256 N N . LEU A 1 218 ? -15.701 22.899 -8.240 1.00 14.84 218 LEU A N 1
ATOM 1257 C CA . LEU A 1 218 ? -16.355 23.782 -9.208 1.00 12.59 218 LEU A CA 1
ATOM 1258 C C . LEU A 1 218 ? -17.012 22.978 -10.332 1.00 12.25 218 LEU A C 1
ATOM 1259 O O . LEU A 1 218 ? -16.612 21.837 -10.586 1.00 12.69 218 LEU A O 1
ATOM 1264 N N . ASN A 1 219 ? -17.971 23.602 -11.043 1.00 10.99 219 ASN A N 1
ATOM 1265 C CA . ASN A 1 219 ? -18.566 23.071 -12.259 1.00 10.93 219 ASN A CA 1
ATOM 1266 C C . ASN A 1 219 ? -17.892 23.783 -13.465 1.00 11.11 219 ASN A C 1
ATOM 1267 O O . ASN A 1 219 ? -17.036 24.655 -13.245 1.00 11.15 219 ASN A O 1
ATOM 1272 N N . GLN A 1 220 ? -18.2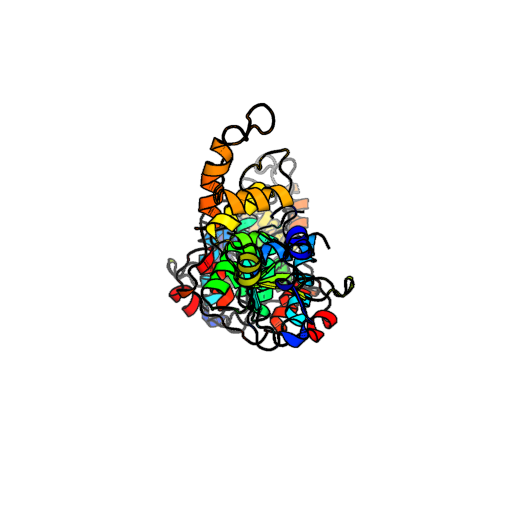54 23.453 -14.695 1.00 11.41 220 GLN A N 1
ATOM 1273 C CA . GLN A 1 220 ? -17.581 24.040 -15.859 1.00 12.52 220 GLN A CA 1
ATOM 1274 C C . GLN A 1 220 ? -17.873 25.545 -16.008 1.00 14.21 220 GLN A C 1
ATOM 1275 O O . GLN A 1 220 ? -16.959 26.310 -16.336 1.00 15.03 220 GLN A O 1
ATOM 1281 N N . GLU A 1 221 ? -19.103 25.978 -15.682 1.00 14.33 221 GLU A N 1
ATOM 1282 C CA . GLU A 1 221 ? -19.473 27.400 -15.725 1.00 14.53 221 GLU A CA 1
ATOM 1283 C C . GLU A 1 221 ? -18.577 28.231 -14.791 1.00 13.42 221 GLU A C 1
ATOM 1284 O O . GLU A 1 221 ? -18.109 29.326 -15.154 1.00 13.89 221 GLU A O 1
ATOM 1290 N N . GLN A 1 222 ? -18.324 27.705 -13.590 1.00 11.56 222 GLN A N 1
ATOM 1291 C CA . GLN A 1 222 ? -17.494 28.429 -12.608 1.00 11.12 222 GLN A CA 1
ATOM 1292 C C . GLN A 1 222 ? -16.032 28.422 -13.023 1.00 9.43 222 GLN A C 1
ATOM 1293 O O . GLN A 1 222 ? -15.298 29.426 -12.845 1.00 8.55 222 GLN A O 1
ATOM 1299 N N . PHE A 1 223 ? -15.601 27.289 -13.605 1.00 8.40 223 PHE A N 1
ATOM 1300 C CA . PHE A 1 223 ? -14.245 27.168 -14.115 1.00 9.82 223 PHE A CA 1
ATOM 1301 C C . PHE A 1 223 ? -13.966 28.205 -15.223 1.00 10.95 223 PHE A C 1
ATOM 1302 O O . PHE A 1 223 ? -12.916 28.839 -15.215 1.00 11.03 223 PHE A O 1
ATOM 1310 N N . VAL A 1 224 ? -14.943 28.437 -16.122 1.00 12.64 224 VAL A N 1
ATOM 1311 C CA . VAL A 1 224 ? -14.837 29.441 -17.179 1.00 13.39 224 VAL A CA 1
ATOM 1312 C C . VAL A 1 224 ? -14.657 30.837 -16.588 1.00 12.65 224 VAL A C 1
ATOM 1313 O O . VAL A 1 224 ? -13.750 31.574 -16.998 1.00 11.77 224 VAL A O 1
ATOM 1317 N N . ASP A 1 225 ? -15.483 31.179 -15.580 1.00 11.89 225 ASP A N 1
ATOM 1318 C CA . ASP A 1 225 ? -15.351 32.450 -14.922 1.00 11.16 225 ASP A CA 1
ATOM 1319 C C . ASP A 1 225 ? -13.976 32.570 -14.206 1.00 10.67 225 ASP A C 1
ATOM 1320 O O . ASP A 1 225 ? -13.332 33.619 -14.290 1.00 10.24 225 ASP A O 1
ATOM 1325 N N . LEU A 1 226 ? -13.449 31.466 -13.663 1.00 11.04 226 LEU A N 1
ATOM 1326 C CA . LEU A 1 226 ? -12.091 31.458 -13.051 1.00 10.25 226 LEU A CA 1
ATOM 1327 C C . LEU A 1 226 ? -11.033 31.784 -14.119 1.00 12.30 226 LEU A C 1
ATOM 1328 O O . LEU A 1 226 ? -10.143 32.586 -13.858 1.00 13.16 226 LEU A O 1
ATOM 1333 N N . CYS A 1 227 ? -11.098 31.146 -15.293 1.00 11.86 227 CYS A N 1
ATOM 1334 C CA . CYS A 1 227 ? -10.183 31.379 -16.412 1.00 11.66 227 CYS A CA 1
ATOM 1335 C C . CYS A 1 227 ? -10.248 32.828 -16.895 1.00 12.64 227 CYS A C 1
ATOM 1336 O O . CYS A 1 227 ? -9.206 33.433 -17.157 1.00 12.77 227 CYS A O 1
ATOM 1339 N N . ILE A 1 228 ? -11.440 33.419 -16.904 1.00 12.34 228 ILE A N 1
ATOM 1340 C CA . ILE A 1 228 ? -11.593 34.818 -17.287 1.00 11.69 228 ILE A CA 1
ATOM 1341 C C . ILE A 1 228 ? -10.838 35.721 -16.307 1.00 12.78 228 ILE A C 1
ATOM 1342 O O . ILE A 1 228 ? -10.152 36.642 -16.736 1.00 13.92 228 ILE A O 1
ATOM 1347 N N . LEU A 1 229 ? -10.927 35.412 -14.999 1.00 13.31 229 LEU A N 1
ATOM 1348 C CA . LEU A 1 229 ? -10.238 36.129 -13.936 1.00 14.21 229 LEU A CA 1
ATOM 1349 C C . LEU A 1 229 ? -8.718 35.870 -13.946 1.00 14.29 229 LEU A C 1
ATOM 1350 O O . LEU A 1 229 ? -7.925 36.720 -13.520 1.00 12.84 229 LEU A O 1
ATOM 1355 N N . LEU A 1 230 ? -8.306 34.715 -14.491 1.00 14.84 230 LEU A N 1
ATOM 1356 C CA . LEU A 1 230 ? -6.898 34.416 -14.651 1.00 15.77 230 LEU A CA 1
ATOM 1357 C C . LEU A 1 230 ? -6.314 35.264 -15.779 1.00 15.84 230 LEU A C 1
ATOM 1358 O O . LEU A 1 230 ? -5.186 35.756 -15.666 1.00 15.51 230 LEU A O 1
ATOM 1363 N N . GLY A 1 231 ? -7.057 35.381 -16.873 1.00 14.78 231 GLY A N 1
ATOM 1364 C CA . GLY A 1 231 ? -6.606 36.193 -17.987 1.00 14.47 231 GLY A CA 1
ATOM 1365 C C . GLY A 1 231 ? -6.676 35.382 -19.248 1.00 13.45 231 GLY A C 1
ATOM 1366 O O . GLY A 1 231 ? -5.804 34.544 -19.508 1.00 12.88 231 GLY A O 1
ATOM 1367 N N . SER A 1 232 ? -7.737 35.614 -20.012 1.00 12.72 232 SER A N 1
ATOM 1368 C CA . SER A 1 232 ? -7.996 34.916 -21.253 1.00 13.40 232 SER A CA 1
ATOM 1369 C C . SER A 1 232 ? -7.783 35.860 -22.442 1.00 15.66 232 SER A C 1
ATOM 1370 O O . SER A 1 232 ? -7.582 37.069 -22.248 1.00 16.23 232 SER A O 1
ATOM 1373 N N . ASP A 1 233 ? -7.857 35.333 -23.681 1.00 16.07 233 ASP A N 1
ATOM 1374 C CA . ASP A 1 233 ? -7.678 36.188 -24.845 1.00 18.00 233 ASP A CA 1
ATOM 1375 C C . ASP A 1 233 ? -9.030 36.715 -25.423 1.00 18.79 233 ASP A C 1
ATOM 1376 O O . ASP A 1 233 ? -9.048 37.399 -26.450 1.00 19.43 233 ASP A O 1
ATOM 1381 N N . TYR A 1 234 ? -10.143 36.489 -24.709 1.00 17.84 234 TYR A N 1
ATOM 1382 C CA . TYR A 1 234 ? -11.455 36.925 -25.164 1.00 17.90 234 TYR A CA 1
ATOM 1383 C C . TYR A 1 234 ? -11.931 38.232 -24.490 1.00 18.60 234 TYR A C 1
ATOM 1384 O O . TYR A 1 234 ? -12.873 38.878 -24.981 1.00 20.10 234 TYR A O 1
ATOM 1393 N N . CYS A 1 235 ? -11.314 38.611 -23.374 1.00 17.46 235 CYS A N 1
ATOM 1394 C CA . CYS A 1 235 ? -11.704 39.809 -22.658 1.00 18.28 235 CYS A CA 1
ATOM 1395 C C . CYS A 1 235 ? -10.663 40.137 -21.578 1.00 20.19 235 CYS A C 1
ATOM 1396 O O . CYS A 1 235 ? -9.786 39.325 -21.280 1.00 20.28 235 CYS A O 1
ATOM 1399 N N . GLU A 1 236 ? -10.818 41.283 -20.925 1.00 20.48 236 GLU A N 1
ATOM 1400 C CA . GLU A 1 236 ? -9.900 41.689 -19.878 1.00 21.14 236 GLU A CA 1
ATOM 1401 C C . GLU A 1 236 ? -10.137 40.891 -18.567 1.00 20.51 236 GLU A C 1
ATOM 1402 O O . GLU A 1 236 ? -11.120 40.160 -18.420 1.00 19.94 236 GLU A O 1
ATOM 1408 N N . SER A 1 237 ? -9.174 40.968 -17.653 1.00 20.59 237 SER A N 1
ATOM 1409 C CA . SER A 1 237 ? -9.329 40.378 -16.330 1.00 20.35 237 SER A CA 1
ATOM 1410 C C . SER A 1 237 ? -9.425 41.556 -15.317 1.00 19.96 237 SER A C 1
ATOM 1411 O O . SER A 1 237 ? -9.316 42.719 -15.741 1.00 20.37 237 SER A O 1
ATOM 1414 N N . ILE A 1 238 ? -9.644 41.288 -14.022 1.00 18.20 238 ILE A N 1
ATOM 1415 C CA . ILE A 1 238 ? -9.710 42.376 -13.031 1.00 18.01 238 ILE A CA 1
ATOM 1416 C C . ILE A 1 238 ? -8.297 42.579 -12.420 1.00 18.76 238 ILE A C 1
ATOM 1417 O O . ILE A 1 238 ? -7.738 41.639 -11.841 1.00 18.41 238 ILE A O 1
ATOM 1422 N N . ARG A 1 239 ? -7.712 43.779 -12.588 1.00 19.42 239 ARG A N 1
ATOM 1423 C CA . ARG A 1 239 ? -6.384 44.098 -12.072 1.00 20.35 239 ARG A CA 1
ATOM 1424 C C . ARG A 1 239 ? -6.356 43.970 -10.559 1.00 19.94 239 ARG A C 1
ATOM 1425 O O . ARG A 1 239 ? -7.314 44.379 -9.884 1.00 19.85 239 ARG A O 1
ATOM 1433 N N . GLY A 1 240 ? -5.245 43.446 -10.039 1.00 19.21 240 GLY A N 1
ATOM 1434 C CA . GLY A 1 240 ? -5.049 43.318 -8.598 1.00 18.93 240 GLY A CA 1
ATOM 1435 C C . GLY A 1 240 ? -5.556 42.038 -7.977 1.00 18.65 240 GLY A C 1
ATOM 1436 O O . GLY A 1 240 ? -5.360 41.829 -6.778 1.00 18.99 240 GLY A O 1
ATOM 1437 N N . ILE A 1 241 ? -6.290 41.209 -8.746 1.00 17.57 241 ILE A N 1
ATOM 1438 C CA . ILE A 1 241 ? -6.743 39.921 -8.213 1.00 18.11 241 ILE A CA 1
ATOM 1439 C C . ILE A 1 241 ? -5.894 38.809 -8.832 1.00 18.02 241 ILE A C 1
ATOM 1440 O O . ILE A 1 241 ? -5.966 38.563 -10.034 1.00 18.52 241 ILE A O 1
ATOM 1445 N N . GLY A 1 242 ? -5.015 38.232 -8.034 1.00 17.77 242 GLY A N 1
ATOM 1446 C CA . GLY A 1 242 ? -4.119 37.183 -8.514 1.00 18.23 242 GLY A CA 1
ATOM 1447 C C . GLY A 1 242 ? -4.801 35.839 -8.649 1.00 17.98 242 GLY A C 1
ATOM 1448 O O . GLY A 1 242 ? -5.967 35.697 -8.265 1.00 18.21 242 GLY A O 1
ATOM 1449 N N . PRO A 1 243 ? -4.058 34.833 -9.166 1.00 17.19 243 PRO A N 1
ATOM 1450 C CA . PRO A 1 243 ? -4.641 33.485 -9.361 1.00 16.85 243 PRO A CA 1
ATOM 1451 C C . PRO A 1 243 ? -5.282 32.824 -8.138 1.00 17.19 243 PRO A C 1
ATOM 1452 O O . PRO A 1 243 ? -6.383 32.292 -8.272 1.00 16.64 243 PRO A O 1
ATOM 1456 N N . LYS A 1 244 ? -4.620 32.815 -6.961 1.00 17.20 244 LYS A N 1
ATOM 1457 C CA . LYS A 1 244 ? -5.199 32.159 -5.778 1.00 17.47 244 LYS A CA 1
ATOM 1458 C C . LYS A 1 244 ? -6.412 32.889 -5.228 1.00 17.85 244 LYS A C 1
ATOM 1459 O O . LYS A 1 244 ? -7.391 32.255 -4.793 1.00 18.24 244 LYS A O 1
ATOM 1465 N N . ARG A 1 245 ? -6.375 34.210 -5.266 1.00 16.69 245 ARG A N 1
ATOM 1466 C CA . ARG A 1 245 ? -7.503 35.013 -4.821 1.00 16.23 245 ARG A CA 1
ATOM 1467 C C . ARG A 1 245 ? -8.692 34.811 -5.803 1.00 13.61 245 ARG A C 1
ATOM 1468 O O . ARG A 1 245 ? -9.836 34.730 -5.369 1.00 12.96 245 ARG A O 1
ATOM 1476 N N . ALA A 1 246 ? -8.418 34.660 -7.096 1.00 11.97 246 ALA A N 1
ATOM 1477 C CA . ALA A 1 246 ? -9.481 34.418 -8.095 1.00 12.56 246 ALA A CA 1
ATOM 1478 C C . ALA A 1 246 ? -10.136 33.052 -7.817 1.00 13.93 246 ALA A C 1
ATOM 1479 O O . ALA A 1 246 ? -11.355 32.958 -7.900 1.00 14.17 246 ALA A O 1
ATOM 1481 N N . VAL A 1 247 ? -9.340 32.001 -7.423 1.00 14.34 247 VAL A N 1
ATOM 1482 C CA . VAL A 1 247 ? -9.911 30.695 -7.071 1.00 15.58 247 VAL A CA 1
ATOM 1483 C C . VAL A 1 247 ? -10.839 30.844 -5.851 1.00 16.33 247 VAL A C 1
ATOM 1484 O O . VAL A 1 247 ? -11.959 30.339 -5.850 1.00 16.93 247 VAL A O 1
ATOM 1488 N N . ASP A 1 248 ? -10.366 31.515 -4.822 1.00 16.84 248 ASP A N 1
ATOM 1489 C CA . ASP A 1 248 ? -11.150 31.727 -3.606 1.00 18.15 248 ASP A CA 1
ATOM 1490 C C . ASP A 1 248 ? -12.446 32.487 -3.882 1.00 17.59 248 ASP A C 1
ATOM 1491 O O . ASP A 1 248 ? -13.472 32.127 -3.316 1.00 17.39 248 ASP A O 1
ATOM 1496 N N . LEU A 1 249 ? -12.402 33.514 -4.740 1.00 16.74 249 LEU A N 1
ATOM 1497 C CA . LEU A 1 249 ? -13.581 34.331 -5.056 1.00 16.83 249 LEU A CA 1
ATOM 1498 C C . LEU A 1 249 ? -14.665 33.537 -5.782 1.00 15.25 249 LEU A C 1
ATOM 1499 O O . LEU A 1 249 ? -15.857 33.682 -5.472 1.00 13.98 249 LEU A O 1
ATOM 1504 N N . ILE A 1 250 ? -14.243 32.676 -6.726 1.00 14.50 250 ILE A N 1
ATOM 1505 C CA . ILE A 1 250 ? -15.154 31.831 -7.499 1.00 14.23 250 ILE A CA 1
ATOM 1506 C C . ILE A 1 250 ? -15.738 30.706 -6.632 1.00 14.38 250 ILE A C 1
ATOM 1507 O O . ILE A 1 250 ? -16.925 30.399 -6.711 1.00 14.66 250 ILE A O 1
ATOM 1512 N N . GLN A 1 251 ? -14.922 30.116 -5.761 1.00 13.42 251 GLN A N 1
ATOM 1513 C CA . GLN A 1 251 ? -15.363 29.077 -4.841 1.00 12.32 251 GLN A CA 1
ATOM 1514 C C . GLN A 1 251 ? -16.426 29.642 -3.901 1.00 13.03 251 GLN A C 1
ATOM 1515 O O . GLN A 1 251 ? -17.455 29.017 -3.676 1.00 12.82 251 GLN A O 1
ATOM 1521 N N . LYS A 1 252 ? -16.223 30.869 -3.428 1.00 13.78 252 LYS A N 1
ATOM 1522 C CA . LYS A 1 252 ? -17.215 31.517 -2.559 1.00 15.58 252 LYS A CA 1
ATOM 1523 C C . LYS A 1 252 ? -18.460 32.041 -3.282 1.00 15.67 252 LYS A C 1
ATOM 1524 O O . LYS A 1 252 ? -19.551 31.664 -2.896 1.00 16.74 252 LYS A O 1
ATOM 1530 N N . HIS A 1 253 ? -18.304 32.873 -4.336 1.00 14.82 253 HIS A N 1
ATOM 1531 C CA . HIS A 1 253 ? -19.398 33.595 -5.013 1.00 15.77 253 HIS A CA 1
ATOM 1532 C C . HIS A 1 253 ? -19.873 33.027 -6.363 1.00 15.65 253 HIS A C 1
ATOM 1533 O O . HIS A 1 253 ? -20.869 33.498 -6.940 1.00 15.24 253 HIS A O 1
ATOM 1540 N N . LYS A 1 254 ? -19.175 32.019 -6.872 1.00 14.15 254 LYS A N 1
ATOM 1541 C CA . LYS A 1 254 ? -19.545 31.247 -8.066 1.00 13.88 254 LYS A CA 1
ATOM 1542 C C . LYS A 1 254 ? -19.488 31.942 -9.389 1.00 14.92 254 LYS A C 1
ATOM 1543 O O . LYS A 1 254 ? -19.294 31.252 -10.390 1.00 15.76 254 LYS A O 1
ATOM 1549 N N . SER A 1 255 ? -19.788 33.255 -9.449 1.00 14.89 255 SER A N 1
ATOM 1550 C CA . SER A 1 255 ? -19.855 33.927 -10.733 1.00 14.20 255 SER A CA 1
ATOM 1551 C C . SER A 1 255 ? -19.144 35.274 -10.699 1.00 13.51 255 SER A C 1
ATOM 1552 O O . SER A 1 255 ? -19.003 35.907 -9.635 1.00 11.83 255 SER A O 1
ATOM 1555 N N . ILE A 1 256 ? -18.745 35.752 -11.882 1.00 13.60 256 ILE A N 1
ATOM 1556 C CA . ILE A 1 256 ? -18.137 37.103 -11.966 1.00 14.64 256 ILE A CA 1
ATOM 1557 C C . ILE A 1 256 ? -19.201 38.153 -11.554 1.00 15.31 256 ILE A C 1
ATOM 1558 O O . ILE A 1 256 ? -18.911 39.008 -10.749 1.00 14.22 256 ILE A O 1
ATOM 1563 N N . GLU A 1 257 ? -20.452 37.967 -11.965 1.00 15.91 257 GLU A N 1
ATOM 1564 C CA . GLU A 1 257 ? -21.581 38.816 -11.558 1.00 17.33 257 GLU A CA 1
ATOM 1565 C C . GLU A 1 257 ? -21.637 38.981 -10.005 1.00 17.13 257 GLU A C 1
ATOM 1566 O O . GLU A 1 257 ? -21.590 40.101 -9.525 1.00 17.60 257 GLU A O 1
ATOM 1572 N N . GLU A 1 258 ? -21.640 37.867 -9.222 1.00 16.27 258 GLU A N 1
ATOM 1573 C CA . GLU A 1 258 ? -21.672 37.968 -7.755 1.00 14.84 258 GLU A CA 1
ATOM 1574 C C . GLU A 1 258 ? -20.392 38.563 -7.170 1.00 14.32 258 GLU A C 1
ATOM 1575 O O . GLU A 1 258 ? -20.445 39.174 -6.101 1.00 13.91 258 GLU A O 1
ATOM 1581 N N . ILE A 1 259 ? -19.238 38.394 -7.868 1.00 13.26 259 ILE A N 1
ATOM 1582 C CA . ILE A 1 259 ? -18.018 39.012 -7.377 1.00 14.25 259 ILE A CA 1
ATOM 1583 C C . ILE A 1 259 ? -18.082 40.544 -7.560 1.00 15.63 259 ILE A C 1
ATOM 1584 O O . ILE A 1 259 ? -17.794 41.261 -6.604 1.00 15.60 259 ILE A O 1
ATOM 1589 N N . VAL A 1 260 ? -18.479 41.030 -8.766 1.00 16.32 260 VAL A N 1
ATOM 1590 C CA . VAL A 1 260 ? -18.490 42.461 -9.085 1.00 19.23 260 VAL A CA 1
ATOM 1591 C C . VAL A 1 260 ? -19.403 43.294 -8.181 1.00 20.89 260 VAL A C 1
ATOM 1592 O O . VAL A 1 260 ? -19.043 44.434 -7.842 1.00 22.67 260 VAL A O 1
ATOM 1596 N N . ARG A 1 261 ? -20.536 42.736 -7.768 1.00 19.87 261 ARG A N 1
ATOM 1597 C CA . ARG A 1 261 ? -21.410 43.476 -6.875 1.00 20.43 261 ARG A CA 1
ATOM 1598 C C . ARG A 1 261 ? -20.833 43.588 -5.437 1.00 21.03 261 ARG A C 1
ATOM 1599 O O . ARG A 1 261 ? -21.323 44.405 -4.656 1.00 21.72 261 ARG A O 1
ATOM 1607 N N . ARG A 1 262 ? -19.729 42.868 -5.132 1.00 20.17 262 ARG A N 1
ATOM 1608 C CA . ARG A 1 262 ? -19.075 42.955 -3.835 1.00 19.68 262 ARG A CA 1
ATOM 1609 C C . ARG A 1 262 ? -17.780 43.717 -3.824 1.00 20.24 262 ARG A C 1
ATOM 1610 O O . ARG A 1 262 ? -17.474 44.290 -2.782 1.00 21.45 262 ARG A O 1
ATOM 1618 N N . LEU A 1 263 ? -16.983 43.710 -4.919 1.00 19.78 263 LEU A N 1
ATOM 1619 C CA . LEU A 1 263 ? -15.688 44.413 -4.940 1.00 19.81 263 LEU A CA 1
ATOM 1620 C C . LEU A 1 263 ? -15.767 45.913 -4.572 1.00 21.39 263 LEU A C 1
ATOM 1621 O O . LEU A 1 263 ? -16.687 46.614 -4.991 1.00 20.74 263 LEU A O 1
ATOM 1626 N N . ASP A 1 264 ? -14.734 46.410 -3.869 1.00 23.26 264 ASP A N 1
ATOM 1627 C CA . ASP A 1 264 ? -14.608 47.815 -3.505 1.00 25.73 264 ASP A CA 1
ATOM 1628 C C . ASP A 1 264 ? -14.249 48.524 -4.781 1.00 26.62 264 ASP A C 1
ATOM 1629 O O . ASP A 1 264 ? -13.179 48.243 -5.298 1.00 26.88 264 ASP A O 1
ATOM 1634 N N . PRO A 1 265 ? -15.076 49.436 -5.325 1.00 27.09 265 PRO A N 1
ATOM 1635 C CA . PRO A 1 265 ? -14.665 50.151 -6.551 1.00 26.99 265 PRO A CA 1
ATOM 1636 C C . PRO A 1 265 ? -13.377 50.975 -6.381 1.00 27.18 265 PRO A C 1
ATOM 1637 O O . PRO A 1 265 ? -12.670 51.202 -7.349 1.00 27.01 265 PRO A O 1
ATOM 1641 N N . ASN A 1 266 ? -13.057 51.420 -5.163 1.00 27.89 266 ASN A N 1
ATOM 1642 C CA . ASN A 1 266 ? -11.800 52.150 -4.885 1.00 28.23 266 ASN A CA 1
ATOM 1643 C C . ASN A 1 266 ? -10.574 51.228 -4.962 1.00 29.03 266 ASN A C 1
ATOM 1644 O O . ASN A 1 266 ? -9.449 51.705 -5.178 1.00 30.39 266 ASN A O 1
ATOM 1649 N N . LYS A 1 267 ? -10.761 49.943 -4.662 1.00 27.70 267 LYS A N 1
ATOM 1650 C CA . LYS A 1 267 ? -9.667 48.986 -4.621 1.00 27.25 267 LYS A CA 1
ATOM 1651 C C . LYS A 1 267 ? -9.572 48.143 -5.870 1.00 25.85 267 LYS A C 1
ATOM 1652 O O . LYS A 1 267 ? -8.483 47.941 -6.415 1.00 26.84 267 LYS A O 1
ATOM 1658 N N . TYR A 1 268 ? -10.703 47.613 -6.301 1.00 24.17 268 TYR A N 1
ATOM 1659 C CA . TYR A 1 268 ? -10.749 46.710 -7.428 1.00 22.72 268 TYR A CA 1
ATOM 1660 C C . TYR A 1 268 ? -11.811 47.076 -8.462 1.00 21.82 268 TYR A C 1
ATOM 1661 O O . TYR A 1 268 ? -12.793 46.338 -8.614 1.00 20.67 268 TYR A O 1
ATOM 1670 N N . PRO A 1 269 ? -11.631 48.181 -9.206 1.00 22.45 269 PRO A N 1
ATOM 1671 C CA . PRO A 1 269 ? -12.594 48.480 -10.275 1.00 23.01 269 PRO A CA 1
ATOM 1672 C C . PRO A 1 269 ? -12.472 47.444 -11.385 1.00 23.25 269 PRO A C 1
ATOM 1673 O O . PRO A 1 269 ? -11.419 46.837 -11.607 1.00 24.60 269 PRO A O 1
ATOM 1677 N N . VAL A 1 270 ? -13.558 47.238 -12.056 1.00 22.48 270 VAL A N 1
ATOM 1678 C CA . VAL A 1 270 ? -13.613 46.300 -13.144 1.00 22.96 270 VAL A CA 1
ATOM 1679 C C . VAL A 1 270 ? -13.378 47.022 -14.463 1.00 22.04 270 VAL A C 1
ATOM 1680 O O . VAL A 1 270 ? -13.565 48.245 -14.565 1.00 21.51 270 VAL A O 1
ATOM 1684 N N . PRO A 1 271 ? -12.906 46.292 -15.489 1.00 21.70 271 PRO A N 1
ATOM 1685 C CA . PRO A 1 271 ? -12.741 46.921 -16.812 1.00 22.29 271 PRO A CA 1
ATOM 1686 C C . PRO A 1 271 ? -14.028 47.610 -17.306 1.00 23.16 271 PRO A C 1
ATOM 1687 O O . PRO A 1 271 ? -15.128 47.208 -16.928 1.00 23.59 271 PRO A O 1
ATOM 1691 N N . GLU A 1 272 ? -13.890 48.668 -18.110 1.00 23.78 272 GLU A N 1
ATOM 1692 C CA . GLU A 1 272 ? -15.067 49.296 -18.714 1.00 24.32 272 GLU A CA 1
ATOM 1693 C C . GLU A 1 272 ? -15.325 48.587 -20.060 1.00 22.94 272 GLU A C 1
ATOM 1694 O O . GLU A 1 272 ? -14.375 48.022 -20.650 1.00 23.68 272 GLU A O 1
ATOM 1700 N N . ASN A 1 273 ? -16.600 48.530 -20.519 1.00 21.82 273 ASN A N 1
ATOM 1701 C CA . ASN A 1 273 ? -16.950 47.817 -21.765 1.00 21.78 273 ASN A CA 1
ATOM 1702 C C . ASN A 1 273 ? -16.466 46.346 -21.719 1.00 20.68 273 ASN A C 1
ATOM 1703 O O . ASN A 1 273 ? -16.007 45.801 -22.727 1.00 21.04 273 ASN A O 1
ATOM 1708 N N . TRP A 1 274 ? -16.514 45.760 -20.522 1.00 19.35 274 TRP A N 1
ATOM 1709 C CA . TRP A 1 274 ? -16.004 44.440 -20.244 1.00 18.87 274 TRP A CA 1
ATOM 1710 C C . TRP A 1 274 ? -16.842 43.390 -20.913 1.00 18.41 274 TRP A C 1
ATOM 1711 O O . TRP A 1 274 ? -18.032 43.286 -20.638 1.00 17.61 274 TRP A O 1
ATOM 1722 N N . LEU A 1 275 ? -16.198 42.583 -21.765 1.00 18.38 275 LEU A N 1
ATOM 1723 C CA . LEU A 1 275 ? -16.856 41.526 -22.527 1.00 18.99 275 LEU A CA 1
ATOM 1724 C C . LEU A 1 275 ? -16.827 40.163 -21.820 1.00 18.40 275 LEU A C 1
ATOM 1725 O O . LEU A 1 275 ? -16.695 39.133 -22.490 1.00 19.55 275 LEU A O 1
ATOM 1730 N N . HIS A 1 276 ? -16.958 40.143 -20.479 1.00 16.72 276 HIS A N 1
ATOM 1731 C CA . HIS A 1 276 ? -16.901 38.873 -19.761 1.00 15.89 276 HIS A CA 1
ATOM 1732 C C . HIS A 1 276 ? -18.090 37.942 -20.055 1.00 15.90 276 HIS A C 1
ATOM 1733 O O . HIS A 1 276 ? -17.905 36.725 -20.093 1.00 14.84 276 HIS A O 1
ATOM 1740 N N . LYS A 1 277 ? -19.285 38.502 -20.292 1.00 15.84 277 LYS A N 1
ATOM 1741 C CA . LYS A 1 277 ? -20.457 37.677 -20.581 1.00 16.16 277 LYS A CA 1
ATOM 1742 C C . LYS A 1 277 ? -20.347 37.014 -21.945 1.00 16.71 277 LYS A C 1
ATOM 1743 O O . LYS A 1 277 ? -20.727 35.837 -22.108 1.00 16.89 277 LYS A O 1
ATOM 1749 N N . GLU A 1 278 ? -19.815 37.756 -22.917 1.00 15.63 278 GLU A N 1
ATOM 1750 C CA . GLU A 1 278 ? -19.618 37.250 -24.271 1.00 16.39 278 GLU A CA 1
ATOM 1751 C C . GLU A 1 278 ? -18.489 36.186 -24.237 1.00 15.45 278 GLU A C 1
ATOM 1752 O O . GLU A 1 278 ? -18.620 35.164 -24.888 1.00 16.45 278 GLU A O 1
ATOM 1758 N N . ALA A 1 279 ? -17.401 36.422 -23.474 1.00 14.07 279 ALA A N 1
ATOM 1759 C CA . ALA A 1 279 ? -16.299 35.473 -23.325 1.00 13.41 279 ALA A CA 1
ATOM 1760 C C . ALA A 1 279 ? -16.795 34.187 -22.636 1.00 14.04 279 ALA A C 1
ATOM 1761 O O . ALA A 1 279 ? -16.577 33.094 -23.150 1.00 14.56 279 ALA A O 1
ATOM 1763 N N . HIS A 1 280 ? -17.548 34.321 -21.535 1.00 13.67 280 HIS A N 1
ATOM 1764 C CA . HIS A 1 280 ? -18.189 33.228 -20.827 1.00 14.74 280 HIS A CA 1
ATOM 1765 C C . HIS A 1 280 ? -19.044 32.377 -21.824 1.00 15.15 280 HIS A C 1
ATOM 1766 O O . HIS A 1 280 ? -18.882 31.167 -21.909 1.00 13.95 280 HIS A O 1
ATOM 1773 N N . GLN A 1 281 ? -19.853 33.044 -22.654 1.00 16.53 281 GLN A N 1
ATOM 1774 C CA . GLN A 1 281 ? -20.689 32.342 -23.632 1.00 18.28 281 GLN A CA 1
ATOM 1775 C C . GLN A 1 281 ? -19.873 31.618 -24.709 1.00 18.38 281 GLN A C 1
ATOM 1776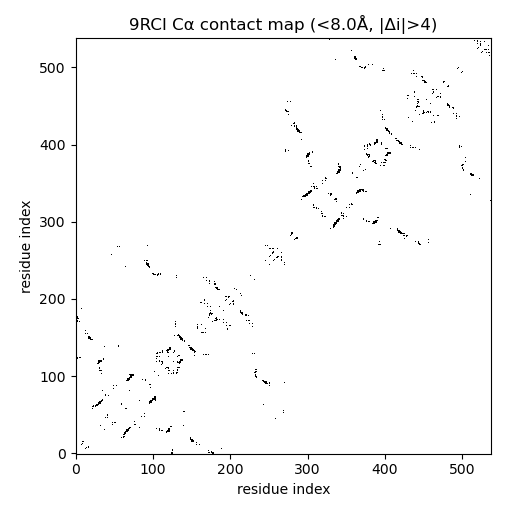 O O . GLN A 1 281 ? -20.206 30.484 -25.040 1.00 17.99 281 GLN A O 1
ATOM 1782 N N . LEU A 1 282 ? -18.806 32.256 -25.256 1.00 18.29 282 LEU A N 1
ATOM 1783 C CA . LEU A 1 282 ? -17.952 31.632 -26.269 1.00 18.96 282 LEU A CA 1
ATOM 1784 C C . LEU A 1 282 ? -17.235 30.388 -25.737 1.00 17.83 282 LEU A C 1
ATOM 1785 O O . LEU A 1 282 ? -17.026 29.449 -26.516 1.00 18.09 282 LEU A O 1
ATOM 1790 N N . PHE A 1 283 ? -16.809 30.378 -24.450 1.00 15.80 283 PHE A N 1
ATOM 1791 C CA . PHE A 1 283 ? -16.119 29.192 -23.921 1.00 15.39 283 PHE A CA 1
ATOM 1792 C C . PHE A 1 283 ? -17.150 28.063 -23.698 1.00 16.43 283 PHE A C 1
ATOM 1793 O O . PHE A 1 283 ? -16.888 26.905 -24.042 1.00 15.75 283 PHE A O 1
ATOM 1801 N N . LEU A 1 284 ? -18.323 28.407 -23.120 1.00 16.73 284 LEU A N 1
ATOM 1802 C CA . LEU A 1 284 ? -19.348 27.387 -22.867 1.00 17.86 284 LEU A CA 1
ATOM 1803 C C . LEU A 1 284 ? -20.075 26.904 -24.128 1.00 18.93 284 LEU A C 1
ATOM 1804 O O . LEU A 1 284 ? -20.459 25.735 -24.205 1.00 19.88 284 LEU A O 1
ATOM 1809 N N . GLU A 1 285 ? -20.295 27.786 -25.093 1.00 17.88 285 GLU A N 1
ATOM 1810 C CA . GLU A 1 285 ? -20.942 27.402 -26.340 1.00 17.89 285 GLU A CA 1
ATOM 1811 C C . GLU A 1 285 ? -20.129 27.830 -27.557 1.00 15.98 285 GLU A C 1
ATOM 1812 O O . GLU A 1 285 ? -20.536 28.714 -28.324 1.00 15.25 285 GLU A O 1
ATOM 1818 N N . PRO A 1 286 ? -18.965 27.188 -27.755 1.00 15.02 286 PRO A N 1
ATOM 1819 C CA . PRO A 1 286 ? -18.109 27.584 -28.874 1.00 14.11 286 PRO A CA 1
ATOM 1820 C C . PRO A 1 286 ? -18.659 27.128 -30.202 1.00 13.80 286 PRO A C 1
ATOM 1821 O O . PRO A 1 286 ? -19.440 26.193 -30.274 1.00 13.92 286 PRO A O 1
ATOM 1825 N N . GLU A 1 287 ? -18.189 27.767 -31.254 1.00 13.73 287 GLU A N 1
ATOM 1826 C CA . GLU A 1 287 ? -18.533 27.376 -32.596 1.00 14.44 287 GLU A CA 1
ATOM 1827 C C . GLU A 1 287 ? -17.526 26.234 -32.879 1.00 14.11 287 GLU A C 1
ATOM 1828 O O . GLU A 1 287 ? -16.315 26.456 -32.895 1.00 13.65 287 GLU A O 1
ATOM 1834 N N . VAL A 1 288 ? -18.042 25.015 -32.935 1.00 13.97 288 VAL A N 1
ATOM 1835 C CA . VAL A 1 288 ? -17.222 23.820 -33.152 1.00 14.29 288 VAL A CA 1
ATOM 1836 C C . VAL A 1 288 ? -17.757 22.956 -34.297 1.00 15.85 288 VAL A C 1
ATOM 1837 O O . VAL A 1 288 ? -18.920 23.138 -34.725 1.00 15.75 288 VAL A O 1
ATOM 1841 N N . LEU A 1 289 ? -16.914 22.017 -34.805 1.00 15.15 289 LEU A N 1
ATOM 1842 C CA . LEU A 1 289 ? -17.338 21.053 -35.829 1.00 15.75 289 LEU A CA 1
ATOM 1843 C C . LEU A 1 289 ? -18.365 20.115 -35.203 1.00 16.37 289 LEU A C 1
ATOM 1844 O O . LEU A 1 289 ? -18.412 20.002 -33.980 1.00 17.26 289 LEU A O 1
ATOM 1849 N N . ASP A 1 290 ? -19.242 19.506 -36.011 1.00 16.27 290 ASP A N 1
ATOM 1850 C CA . ASP A 1 290 ? -20.257 18.603 -35.455 1.00 17.58 290 ASP A CA 1
ATOM 1851 C C . ASP A 1 290 ? -19.607 17.250 -35.364 1.00 18.41 290 ASP A C 1
ATOM 1852 O O . ASP A 1 290 ? -19.275 16.713 -36.398 1.00 18.27 290 ASP A O 1
ATOM 1857 N N . PRO A 1 291 ? -19.375 16.686 -34.162 1.00 19.79 291 PRO A N 1
ATOM 1858 C CA . PRO A 1 291 ? -18.660 15.391 -34.080 1.00 20.74 291 PRO A CA 1
ATOM 1859 C C . PRO A 1 291 ? -19.388 14.208 -34.688 1.00 21.15 291 PRO A C 1
ATOM 1860 O O . PRO A 1 291 ? -18.734 13.235 -35.041 1.00 21.11 291 PRO A O 1
ATOM 1864 N N . GLU A 1 292 ? -20.722 14.306 -34.868 1.00 20.87 292 GLU A N 1
ATOM 1865 C CA . GLU A 1 292 ? -21.499 13.249 -35.546 1.00 21.15 292 GLU A CA 1
ATOM 1866 C C . GLU A 1 292 ? -21.234 13.234 -37.057 1.00 20.93 292 GLU A C 1
ATOM 1867 O O . GLU A 1 292 ? -21.536 12.240 -37.715 1.00 20.95 292 GLU A O 1
ATOM 1873 N N . SER A 1 293 ? -20.687 14.324 -37.616 1.00 20.24 293 SER A N 1
ATOM 1874 C CA . SER A 1 293 ? -20.345 14.355 -39.038 1.00 21.94 293 SER A CA 1
ATOM 1875 C C . SER A 1 293 ? -18.925 13.748 -39.297 1.00 22.89 293 SER A C 1
ATOM 1876 O O . SER A 1 293 ? -18.475 13.684 -40.435 1.00 24.05 293 SER A O 1
ATOM 1879 N N . VAL A 1 294 ? -18.217 13.336 -38.243 1.00 21.60 294 VAL A N 1
ATOM 1880 C CA . VAL A 1 294 ? -16.857 12.848 -38.342 1.00 21.57 294 VAL A CA 1
ATOM 1881 C C . VAL A 1 294 ? -16.777 11.330 -38.255 1.00 21.15 294 VAL A C 1
ATOM 1882 O O . VAL A 1 294 ? -17.313 10.735 -37.314 1.00 20.49 294 VAL A O 1
ATOM 1886 N N . GLU A 1 295 ? -16.044 10.721 -39.212 1.00 20.70 295 GLU A N 1
ATOM 1887 C CA . GLU A 1 295 ? -15.720 9.302 -39.244 1.00 21.51 295 GLU A CA 1
ATOM 1888 C C . GLU A 1 295 ? -14.218 9.281 -39.507 1.00 21.34 295 GLU A C 1
ATOM 1889 O O . GLU A 1 295 ? -13.787 9.551 -40.633 1.00 21.52 295 GLU A O 1
ATOM 1891 N N . LEU A 1 296 ? -13.421 9.050 -38.455 1.00 20.49 296 LEU A N 1
ATOM 1892 C CA . LEU A 1 296 ? -11.959 9.063 -38.547 1.00 19.84 296 LEU A CA 1
ATOM 1893 C C . LEU A 1 296 ? -11.445 7.780 -39.147 1.00 19.69 296 LEU A C 1
ATOM 1894 O O . LEU A 1 296 ? -11.783 6.699 -38.666 1.00 19.67 296 LEU A O 1
ATOM 1899 N N . LYS A 1 297 ? -10.644 7.893 -40.214 1.00 20.23 297 LYS A N 1
ATOM 1900 C CA . LYS A 1 297 ? -10.018 6.744 -40.892 1.00 21.16 297 LYS A CA 1
ATOM 1901 C C . LYS A 1 297 ? -8.569 7.079 -41.184 1.00 20.97 297 LYS A C 1
ATOM 1902 O O . LYS A 1 297 ? -8.251 8.244 -41.488 1.00 20.70 297 LYS A O 1
ATOM 1908 N N . TRP A 1 298 ? -7.684 6.053 -41.122 1.00 20.45 298 TRP A N 1
ATOM 1909 C CA . TRP A 1 298 ? -6.244 6.188 -41.387 1.00 20.18 298 TRP A CA 1
ATOM 1910 C C . TRP A 1 298 ? -5.892 5.214 -42.500 1.00 20.10 298 TRP A C 1
ATOM 1911 O O . TRP A 1 298 ? -6.289 4.037 -42.430 1.00 21.12 298 TRP A O 1
ATOM 1922 N N . SER A 1 299 ? -5.150 5.672 -43.493 1.00 19.56 299 SER A N 1
ATOM 1923 C CA . SER A 1 299 ? -4.775 4.788 -44.589 1.00 21.03 299 SER A CA 1
ATOM 1924 C C . SER A 1 299 ? -3.274 4.741 -44.840 1.00 20.70 299 SER A C 1
ATOM 1925 O O . SER A 1 299 ? -2.471 5.347 -44.113 1.00 19.54 299 SER A O 1
ATOM 1928 N N . GLU A 1 300 ? -2.900 3.899 -45.815 1.00 21.28 300 GLU A N 1
ATOM 1929 C CA . GLU A 1 300 ? -1.565 3.647 -46.271 1.00 22.42 300 GLU A CA 1
ATOM 1930 C C . GLU A 1 300 ? -0.919 4.870 -46.872 1.00 22.87 300 GLU A C 1
ATOM 1931 O O . GLU A 1 300 ? -1.437 5.439 -47.836 1.00 22.99 300 GLU A O 1
ATOM 1937 N N . PRO A 1 301 ? 0.281 5.223 -46.396 1.00 22.78 301 PRO A N 1
ATOM 1938 C CA . PRO A 1 301 ? 0.984 6.360 -47.017 1.00 22.88 301 PRO A CA 1
ATOM 1939 C C . PRO A 1 301 ? 1.338 6.057 -48.478 1.00 23.85 301 PRO A C 1
ATOM 1940 O O . PRO A 1 301 ? 1.569 4.899 -48.838 1.00 24.09 301 PRO A O 1
ATOM 1944 N N . ASN A 1 302 ? 1.237 7.065 -49.346 1.00 24.31 302 ASN A N 1
ATOM 1945 C CA . ASN A 1 302 ? 1.595 6.905 -50.751 1.00 25.39 302 ASN A CA 1
ATOM 1946 C C . ASN A 1 302 ? 3.079 7.351 -50.855 1.00 26.44 302 ASN A C 1
ATOM 1947 O O . ASN A 1 302 ? 3.376 8.535 -50.949 1.00 26.69 302 ASN A O 1
ATOM 1952 N N . GLU A 1 303 ? 3.977 6.406 -50.782 1.00 26.80 303 GLU A N 1
ATOM 1953 C CA . GLU A 1 303 ? 5.417 6.667 -50.800 1.00 27.85 303 GLU A CA 1
ATOM 1954 C C . GLU A 1 303 ? 5.948 7.405 -52.039 1.00 27.79 303 GLU A C 1
ATOM 1955 O O . GLU A 1 303 ? 6.762 8.314 -51.902 1.00 28.09 303 GLU A O 1
ATOM 1961 N N . GLU A 1 304 ? 5.497 7.019 -53.231 1.00 27.04 304 GLU A N 1
ATOM 1962 C CA . GLU A 1 304 ? 5.961 7.645 -54.464 1.00 27.34 304 GLU A CA 1
ATOM 1963 C C . GLU A 1 304 ? 5.533 9.096 -54.553 1.00 26.30 304 GLU A C 1
ATOM 1964 O O . GLU A 1 304 ? 6.339 9.948 -54.925 1.00 26.13 304 GLU A O 1
ATOM 1970 N N . GLU A 1 305 ? 4.262 9.379 -54.218 1.00 25.66 305 GLU A N 1
ATOM 1971 C CA . GLU A 1 305 ? 3.743 10.737 -54.234 1.00 25.64 305 GLU A CA 1
ATOM 1972 C C . GLU A 1 305 ? 4.368 11.566 -53.105 1.00 24.70 305 GLU A C 1
ATOM 1973 O O . GLU A 1 305 ? 4.640 12.740 -53.310 1.00 24.74 305 GLU A O 1
ATOM 1979 N N . LEU A 1 306 ? 4.641 10.952 -51.931 1.00 23.68 306 LEU A N 1
ATOM 1980 C CA . LEU A 1 306 ? 5.289 11.655 -50.822 1.00 23.28 306 LEU A CA 1
ATOM 1981 C C . LEU A 1 306 ? 6.702 12.094 -51.267 1.00 23.58 306 LEU A C 1
ATOM 1982 O O . LEU A 1 306 ? 7.119 13.188 -50.938 1.00 22.98 306 LEU A O 1
ATOM 1987 N N . ILE A 1 307 ? 7.421 11.230 -52.037 1.00 24.10 307 ILE A N 1
ATOM 1988 C CA . ILE A 1 307 ? 8.738 11.545 -52.612 1.00 24.86 307 ILE A CA 1
ATOM 1989 C C . ILE A 1 307 ? 8.604 12.672 -53.620 1.00 25.31 307 ILE A C 1
ATOM 1990 O O . ILE A 1 307 ? 9.348 13.627 -53.523 1.00 26.46 307 ILE A O 1
ATOM 1995 N N . LYS A 1 308 ? 7.643 12.597 -54.557 1.00 25.24 308 LYS A N 1
ATOM 1996 C CA . LYS A 1 308 ? 7.414 13.648 -55.551 1.00 25.88 308 LYS A CA 1
ATOM 1997 C C . LYS A 1 308 ? 7.120 15.009 -54.904 1.00 26.31 308 LYS A C 1
ATOM 1998 O O . LYS A 1 308 ? 7.605 16.034 -55.379 1.00 26.74 308 LYS A O 1
ATOM 2000 N N . PHE A 1 309 ? 6.356 15.022 -53.808 1.00 25.98 309 PHE A N 1
ATOM 2001 C CA . PHE A 1 309 ? 6.034 16.274 -53.117 1.00 26.25 309 PHE A CA 1
ATOM 2002 C C . PHE A 1 309 ? 7.142 16.773 -52.195 1.00 26.02 309 PHE A C 1
ATOM 2003 O O . PHE A 1 309 ? 7.515 17.938 -52.295 1.00 26.84 309 PHE A O 1
ATOM 2011 N N . MET A 1 310 ? 7.613 15.945 -51.258 1.00 24.88 310 MET A N 1
ATOM 2012 C CA . MET A 1 310 ? 8.619 16.360 -50.281 1.00 24.79 310 MET A CA 1
ATOM 2013 C C . MET A 1 310 ? 10.017 16.513 -50.869 1.00 26.55 310 MET A C 1
ATOM 2014 O O . MET A 1 310 ? 10.724 17.446 -50.531 1.00 26.56 310 MET A O 1
ATOM 2019 N N . CYS A 1 311 ? 10.400 15.610 -51.747 1.00 27.96 311 CYS A N 1
ATOM 2020 C CA . CYS A 1 311 ? 11.727 15.632 -52.341 1.00 30.13 311 CYS A CA 1
ATOM 2021 C C . CYS A 1 311 ? 11.738 16.373 -53.652 1.00 31.46 311 CYS A C 1
ATOM 2022 O O . CYS A 1 311 ? 12.497 17.326 -53.800 1.00 32.84 311 CYS A O 1
ATOM 2025 N N . GLY A 1 312 ? 10.901 15.959 -54.590 1.00 31.20 312 GLY A N 1
ATOM 2026 C CA . GLY A 1 312 ? 10.841 16.599 -55.893 1.00 32.54 312 GLY A CA 1
ATOM 2027 C C . GLY A 1 312 ? 10.563 18.091 -55.839 1.00 33.89 312 GLY A C 1
ATOM 2028 O O . GLY A 1 312 ? 11.353 18.887 -56.354 1.00 34.46 312 GLY A O 1
ATOM 2029 N N . GLU A 1 313 ? 9.488 18.480 -55.139 1.00 34.06 313 GLU A N 1
ATOM 2030 C CA . GLU A 1 313 ? 9.050 19.873 -55.028 1.00 35.10 313 GLU A CA 1
ATOM 2031 C C . GLU A 1 313 ? 9.612 20.659 -53.829 1.00 35.58 313 GLU A C 1
ATOM 2032 O O . GLU A 1 313 ? 9.837 21.871 -53.959 1.00 36.32 313 GLU A O 1
ATOM 2038 N N . LYS A 1 314 ? 9.828 20.009 -52.668 1.00 34.80 314 LYS A N 1
ATOM 2039 C CA . LYS A 1 314 ? 10.294 20.741 -51.482 1.00 34.86 314 LYS A CA 1
ATOM 2040 C C . LYS A 1 314 ? 11.776 20.548 -51.133 1.00 35.24 314 LYS A C 1
ATOM 2041 O O . LYS A 1 314 ? 12.248 21.134 -50.162 1.00 34.95 314 LYS A O 1
ATOM 2047 N N . GLN A 1 315 ? 12.490 19.703 -51.894 1.00 35.55 315 GLN A N 1
ATOM 2048 C CA . GLN A 1 315 ? 13.928 19.458 -51.768 1.00 35.81 315 GLN A CA 1
ATOM 2049 C C . GLN A 1 315 ? 14.390 18.752 -50.480 1.00 34.48 315 GLN A C 1
ATOM 2050 O O . GLN A 1 315 ? 15.548 18.919 -50.091 1.00 34.96 315 GLN A O 1
ATOM 2056 N N . PHE A 1 316 ? 13.531 17.938 -49.849 1.00 32.27 316 PHE A N 1
ATOM 2057 C CA . PHE A 1 316 ? 13.968 17.135 -48.701 1.00 31.10 316 PHE A CA 1
ATOM 2058 C C . PHE A 1 316 ? 14.801 15.916 -49.218 1.00 31.54 316 PHE A C 1
ATOM 2059 O O . PHE A 1 316 ? 14.693 15.549 -50.387 1.00 30.84 316 PHE A O 1
ATOM 2067 N N . SER A 1 317 ? 15.585 15.267 -48.343 1.00 32.29 317 SER A N 1
ATOM 2068 C CA . SER A 1 317 ? 16.384 14.092 -48.742 1.00 33.37 317 SER A CA 1
ATOM 2069 C C . SER A 1 317 ? 15.519 12.852 -49.031 1.00 33.07 317 SER A C 1
ATOM 2070 O O . SER A 1 317 ? 14.669 12.503 -48.213 1.00 33.19 317 SER A O 1
ATOM 2073 N N . GLU A 1 318 ? 15.754 12.179 -50.175 1.00 32.39 318 GLU A N 1
ATOM 2074 C CA . GLU A 1 318 ? 14.967 11.010 -50.567 1.00 32.99 318 GLU A CA 1
ATOM 2075 C C . GLU A 1 318 ? 15.137 9.836 -49.624 1.00 33.92 318 GLU A C 1
ATOM 2076 O O . GLU A 1 318 ? 14.134 9.221 -49.256 1.00 34.59 318 GLU A O 1
ATOM 2082 N N . GLU A 1 319 ? 16.373 9.538 -49.197 1.00 34.11 319 GLU A N 1
ATOM 2083 C CA . GLU A 1 319 ? 16.630 8.460 -48.232 1.00 34.72 319 GLU A CA 1
ATOM 2084 C C . GLU A 1 319 ? 15.887 8.738 -46.904 1.00 34.90 319 GLU A C 1
ATOM 2085 O O . GLU A 1 319 ? 15.305 7.824 -46.325 1.00 35.32 319 GLU A O 1
ATOM 2087 N N . ARG A 1 320 ? 15.855 10.009 -46.470 1.00 34.69 320 ARG A N 1
ATOM 2088 C CA . ARG A 1 320 ? 15.199 10.432 -45.228 1.00 35.07 320 ARG A CA 1
ATOM 2089 C C . ARG A 1 320 ? 13.692 10.243 -45.294 1.00 34.91 320 ARG A C 1
ATOM 2090 O O . ARG A 1 320 ? 13.101 9.649 -44.386 1.00 35.17 320 ARG A O 1
ATOM 2092 N N . ILE A 1 321 ? 13.070 10.725 -46.373 1.00 34.20 321 ILE A N 1
ATOM 2093 C CA . ILE A 1 321 ? 11.643 10.578 -46.559 1.00 34.04 321 ILE A CA 1
ATOM 2094 C C . ILE A 1 321 ? 11.255 9.115 -46.731 1.00 33.04 321 ILE A C 1
ATOM 2095 O O . ILE A 1 321 ? 10.282 8.691 -46.116 1.00 32.86 321 ILE A O 1
ATOM 2100 N N . ARG A 1 322 ? 12.051 8.321 -47.483 1.00 32.16 322 ARG A N 1
ATOM 2101 C CA . ARG A 1 322 ? 11.751 6.906 -47.707 1.00 32.63 322 ARG A CA 1
ATOM 2102 C C . ARG A 1 322 ? 11.812 6.074 -46.436 1.00 32.54 322 ARG A C 1
ATOM 2103 O O . ARG A 1 322 ? 10.988 5.176 -46.243 1.00 31.97 322 ARG A O 1
ATOM 2111 N N . SER A 1 323 ? 12.800 6.359 -45.576 1.00 32.88 323 SER A N 1
ATOM 2112 C CA . SER A 1 323 ? 12.925 5.651 -44.307 1.00 33.44 323 SER A CA 1
ATOM 2113 C C . SER A 1 323 ? 11.723 6.008 -43.385 1.00 32.31 323 SER A C 1
ATOM 2114 O O . SER A 1 323 ? 11.221 5.148 -42.664 1.00 32.38 323 SER A O 1
ATOM 2117 N N . GLY A 1 324 ? 11.246 7.247 -43.458 1.00 31.16 324 GLY A N 1
ATOM 2118 C CA . GLY A 1 324 ? 10.099 7.680 -42.675 1.00 30.25 324 GLY A CA 1
ATOM 2119 C C . GLY A 1 324 ? 8.822 7.018 -43.141 1.00 30.15 324 GLY A C 1
ATOM 2120 O O . GLY A 1 324 ? 8.009 6.575 -42.320 1.00 30.26 324 GLY A O 1
ATOM 2121 N N . VAL A 1 325 ? 8.640 6.913 -44.473 1.00 29.43 325 VAL A N 1
ATOM 2122 C CA . VAL A 1 325 ? 7.482 6.206 -45.013 1.00 28.72 325 VAL A CA 1
ATOM 2123 C C . VAL A 1 325 ? 7.527 4.720 -44.631 1.00 30.14 325 VAL A C 1
ATOM 2124 O O . VAL A 1 325 ? 8.585 4.210 -44.227 1.00 31.10 325 VAL A O 1
ATOM 2128 N N . GLY B 1 2 ? 1.708 26.617 -82.826 1.00 11.17 2 GLY B N 1
ATOM 2129 C CA . GLY B 1 2 ? 1.149 25.948 -83.989 1.00 11.52 2 GLY B CA 1
ATOM 2130 C C . GLY B 1 2 ? 1.716 26.502 -85.275 1.00 11.48 2 GLY B C 1
ATOM 2131 O O . GLY B 1 2 ? 2.422 27.523 -85.271 1.00 12.11 2 GLY B O 1
ATOM 2132 N N . ILE B 1 3 ? 1.380 25.867 -86.379 1.00 10.78 3 ILE B N 1
ATOM 2133 C CA . ILE B 1 3 ? 1.834 26.308 -87.691 1.00 10.57 3 ILE B CA 1
ATOM 2134 C C . ILE B 1 3 ? 0.603 26.514 -88.533 1.00 12.07 3 ILE B C 1
ATOM 2135 O O . ILE B 1 3 ? -0.093 25.534 -88.879 1.00 12.60 3 ILE B O 1
ATOM 2140 N N . GLN B 1 4 ? 0.356 27.766 -88.899 1.00 12.80 4 GLN B N 1
ATOM 2141 C CA . GLN B 1 4 ? -0.818 28.145 -89.676 1.00 15.23 4 GLN B CA 1
ATOM 2142 C C . GLN B 1 4 ? -0.869 27.450 -91.031 1.00 15.14 4 GLN B C 1
ATOM 2143 O O . GLN B 1 4 ? 0.086 27.513 -91.788 1.00 13.91 4 GLN B O 1
ATOM 2149 N N . GLY B 1 5 ? -1.979 26.781 -91.309 1.00 16.22 5 GLY B N 1
ATOM 2150 C CA . GLY B 1 5 ? -2.197 26.126 -92.597 1.00 16.15 5 GLY B CA 1
ATOM 2151 C C . GLY B 1 5 ? -1.381 24.890 -92.919 1.00 15.77 5 GLY B C 1
ATOM 2152 O O . GLY B 1 5 ? -1.577 24.315 -93.995 1.00 16.23 5 GLY B O 1
ATOM 2153 N N . LEU B 1 6 ? -0.511 24.426 -91.982 1.00 13.05 6 LEU B N 1
ATOM 2154 C CA . LEU B 1 6 ? 0.331 23.236 -92.242 1.00 11.76 6 LEU B CA 1
ATOM 2155 C C . LEU B 1 6 ? -0.460 21.938 -92.477 1.00 12.06 6 LEU B C 1
ATOM 2156 O O . LEU B 1 6 ? -0.201 21.211 -93.467 1.00 11.97 6 LEU B O 1
ATOM 2161 N N . ALA B 1 7 ? -1.418 21.612 -91.569 1.00 12.33 7 ALA B N 1
ATOM 2162 C CA . ALA B 1 7 ? -2.210 20.390 -91.746 1.00 14.01 7 ALA B CA 1
ATOM 2163 C C . ALA B 1 7 ? -2.966 20.417 -93.080 1.00 14.12 7 ALA B C 1
ATOM 2164 O O . ALA B 1 7 ? -2.981 19.415 -93.791 1.00 13.76 7 ALA B O 1
ATOM 2166 N N . LYS B 1 8 ? -3.516 21.589 -93.443 1.00 14.06 8 LYS B N 1
ATOM 2167 C CA . LYS B 1 8 ? -4.254 21.699 -94.703 1.00 15.74 8 LYS B CA 1
ATOM 2168 C C . LYS B 1 8 ? -3.322 21.600 -95.896 1.00 16.57 8 LYS B C 1
ATOM 2169 O O . LYS B 1 8 ? -3.687 21.019 -96.913 1.00 17.31 8 LYS B O 1
ATOM 2175 N N . LEU B 1 9 ? -2.119 22.193 -95.792 1.00 16.51 9 LEU B N 1
ATOM 2176 C CA . LEU B 1 9 ? -1.136 22.142 -96.886 1.00 15.61 9 LEU B CA 1
ATOM 2177 C C . LEU B 1 9 ? -0.744 20.681 -97.146 1.00 14.76 9 LEU B C 1
ATOM 2178 O O . LEU B 1 9 ? -0.691 20.242 -98.296 1.00 14.68 9 LEU B O 1
ATOM 2183 N N . ILE B 1 10 ? -0.481 19.924 -96.069 1.00 14.46 10 ILE B N 1
ATOM 2184 C CA . ILE B 1 10 ? -0.117 18.502 -96.184 1.00 14.66 10 ILE B CA 1
ATOM 2185 C C . ILE B 1 10 ? -1.235 17.660 -96.806 1.00 15.42 10 ILE B C 1
ATOM 2186 O O . ILE B 1 10 ? -0.946 16.836 -97.666 1.00 15.85 10 ILE B O 1
ATOM 2191 N N . ALA B 1 11 ? -2.495 17.845 -96.379 1.00 15.69 11 ALA B N 1
ATOM 2192 C CA . ALA B 1 11 ? -3.604 17.078 -96.983 1.00 16.66 11 ALA B CA 1
ATOM 2193 C C . ALA B 1 11 ? -3.740 17.430 -98.486 1.00 18.14 11 ALA B C 1
ATOM 2194 O O . ALA B 1 11 ? -4.153 16.591 -99.283 1.00 18.43 11 ALA B O 1
ATOM 2196 N N . ASP B 1 12 ? -3.400 18.673 -98.865 1.00 18.90 12 ASP B N 1
ATOM 2197 C CA . ASP B 1 12 ? -3.500 19.150 -100.235 1.00 21.23 12 ASP B CA 1
ATOM 2198 C C . ASP B 1 12 ? -2.392 18.681 -101.169 1.00 21.99 12 ASP B C 1
ATOM 2199 O O . ASP B 1 12 ? -2.705 18.175 -102.237 1.00 23.10 12 ASP B O 1
ATOM 2204 N N . VAL B 1 13 ? -1.109 18.891 -100.809 1.00 21.29 13 VAL B N 1
ATOM 2205 C CA . VAL B 1 13 ? 0.005 18.586 -101.701 1.00 21.81 13 VAL B CA 1
ATOM 2206 C C . VAL B 1 13 ? 0.768 17.290 -101.330 1.00 23.27 13 VAL B C 1
ATOM 2207 O O . VAL B 1 13 ? 1.476 16.748 -102.193 1.00 25.18 13 VAL B O 1
ATOM 2211 N N . ALA B 1 14 ? 0.641 16.789 -100.078 1.00 21.25 14 ALA B N 1
ATOM 2212 C CA . ALA B 1 14 ? 1.307 15.531 -99.684 1.00 20.25 14 ALA B CA 1
ATOM 2213 C C . ALA B 1 14 ? 0.337 14.569 -98.940 1.00 19.29 14 ALA B C 1
ATOM 2214 O O . ALA B 1 14 ? 0.621 14.148 -97.817 1.00 18.47 14 ALA B O 1
ATOM 2216 N N . PRO B 1 15 ? -0.827 14.238 -99.531 1.00 19.68 15 PRO B N 1
ATOM 2217 C CA . PRO B 1 15 ? -1.813 13.415 -98.813 1.00 19.95 15 PRO B CA 1
ATOM 2218 C C . PRO B 1 15 ? -1.397 12.006 -98.423 1.00 19.86 15 PRO B C 1
ATOM 2219 O O . PRO B 1 15 ? -1.968 11.471 -97.482 1.00 19.79 15 PRO B O 1
ATOM 2223 N N . SER B 1 16 ? -0.404 11.414 -99.090 1.00 20.19 16 SER B N 1
ATOM 2224 C CA . SER B 1 16 ? 0.058 10.078 -98.715 1.00 20.77 16 SER B CA 1
ATOM 2225 C C . SER B 1 16 ? 0.840 10.089 -97.372 1.00 21.00 16 SER B C 1
ATOM 2226 O O . SER B 1 16 ? 1.136 9.015 -96.840 1.00 21.61 16 SER B O 1
ATOM 2229 N N . ALA B 1 17 ? 1.166 11.298 -96.822 1.00 19.45 17 ALA B N 1
ATOM 2230 C CA . ALA B 1 17 ? 1.815 11.405 -95.517 1.00 19.65 17 ALA B CA 1
ATOM 2231 C C . ALA B 1 17 ? 0.760 11.291 -94.372 1.00 19.73 17 ALA B C 1
ATOM 2232 O O . ALA B 1 17 ? 1.138 11.219 -93.216 1.00 19.76 17 ALA B O 1
ATOM 2234 N N . ILE B 1 18 ? -0.546 11.293 -94.687 1.00 19.71 18 ILE B N 1
ATOM 2235 C CA . ILE B 1 18 ? -1.588 11.204 -93.683 1.00 20.13 18 ILE B CA 1
ATOM 2236 C C . ILE B 1 18 ? -2.364 9.907 -93.839 1.00 21.36 18 ILE B C 1
ATOM 2237 O O . ILE B 1 18 ? -2.704 9.531 -94.938 1.00 21.47 18 ILE B O 1
ATOM 2242 N N . ARG B 1 19 ? -2.673 9.263 -92.736 1.00 22.14 19 ARG B N 1
ATOM 2243 C CA . ARG B 1 19 ? -3.531 8.101 -92.707 1.00 23.61 19 ARG B CA 1
ATOM 2244 C C . ARG B 1 19 ? -4.558 8.290 -91.583 1.00 23.37 19 ARG B C 1
ATOM 2245 O O . ARG B 1 19 ? -4.227 8.807 -90.509 1.00 21.37 19 ARG B O 1
ATOM 2253 N N . GLU B 1 20 ? -5.809 7.886 -91.829 1.00 24.67 20 GLU B N 1
ATOM 2254 C CA . GLU B 1 20 ? -6.838 7.950 -90.795 1.00 25.98 20 GLU B CA 1
ATOM 2255 C C . GLU B 1 20 ? -6.998 6.537 -90.267 1.00 25.77 20 GLU B C 1
ATOM 2256 O O . GLU B 1 20 ? -7.403 5.659 -91.018 1.00 26.82 20 GLU B O 1
ATOM 2262 N N . ASN B 1 21 ? -6.659 6.303 -89.000 1.00 24.49 21 ASN B N 1
ATOM 2263 C CA . ASN B 1 21 ? -6.748 4.973 -88.415 1.00 24.83 21 ASN B CA 1
ATOM 2264 C C . ASN B 1 21 ? -7.731 4.895 -87.249 1.00 24.41 21 ASN B C 1
ATOM 2265 O O . ASN B 1 21 ? -7.973 5.885 -86.566 1.00 24.28 21 ASN B O 1
ATOM 2270 N N . ASP B 1 22 ? -8.230 3.688 -86.980 1.00 23.92 22 ASP B N 1
ATOM 2271 C CA . ASP B 1 22 ? -9.059 3.426 -85.827 1.00 23.97 22 ASP B CA 1
ATOM 2272 C C . ASP B 1 22 ? -8.129 3.251 -84.620 1.00 23.71 22 ASP B C 1
ATOM 2273 O O . ASP B 1 22 ? -7.047 2.660 -84.745 1.00 23.59 22 ASP B O 1
ATOM 2278 N N . ILE B 1 23 ? -8.579 3.696 -83.441 1.00 23.09 23 ILE B N 1
ATOM 2279 C CA . ILE B 1 23 ? -7.824 3.602 -82.194 1.00 22.98 23 ILE B CA 1
ATOM 2280 C C . ILE B 1 23 ? -7.454 2.155 -81.815 1.00 24.52 23 ILE B C 1
ATOM 2281 O O . ILE B 1 23 ? -6.464 1.957 -81.116 1.00 24.34 23 ILE B O 1
ATOM 2286 N N . LYS B 1 24 ? -8.225 1.149 -82.293 1.00 25.99 24 LYS B N 1
ATOM 2287 C CA . LYS B 1 24 ? -7.960 -0.273 -82.026 1.00 27.44 24 LYS B CA 1
ATOM 2288 C C . LYS B 1 24 ? -6.687 -0.753 -82.688 1.00 28.71 24 LYS B C 1
ATOM 2289 O O . LYS B 1 24 ? -6.060 -1.686 -82.180 1.00 29.99 24 LYS B O 1
ATOM 2295 N N . SER B 1 25 ? -6.303 -0.160 -83.833 1.00 28.27 25 SER B N 1
ATOM 2296 C CA . SER B 1 25 ? -5.085 -0.589 -84.521 1.00 28.13 25 SER B CA 1
ATOM 2297 C C . SER B 1 25 ? -3.789 -0.041 -83.883 1.00 27.86 25 SER B C 1
ATOM 2298 O O . SER B 1 25 ? -2.697 -0.290 -84.407 1.00 28.85 25 SER B O 1
ATOM 2301 N N . TYR B 1 26 ? -3.891 0.668 -82.735 1.00 25.96 26 TYR B N 1
ATOM 2302 C CA . TYR B 1 26 ? -2.696 1.123 -82.021 1.00 24.75 26 TYR B CA 1
ATOM 2303 C C . TYR B 1 26 ? -2.349 0.219 -80.833 1.00 23.77 26 TYR B C 1
ATOM 2304 O O . TYR B 1 26 ? -1.592 0.635 -79.956 1.00 23.80 26 TYR B O 1
ATOM 2313 N N . PHE B 1 27 ? -2.875 -1.025 -80.818 1.00 22.68 27 PHE B N 1
ATOM 2314 C CA . PHE B 1 27 ? -2.635 -1.995 -79.761 1.00 22.76 27 PHE B CA 1
ATOM 2315 C C . PHE B 1 27 ? -1.128 -2.248 -79.607 1.00 21.84 27 PHE B C 1
ATOM 2316 O O . PHE B 1 27 ? -0.436 -2.423 -80.612 1.00 21.20 27 PHE B O 1
ATOM 2324 N N . GLY B 1 28 ? -0.653 -2.200 -78.365 1.00 21.48 28 GLY B N 1
ATOM 2325 C CA . GLY B 1 28 ? 0.745 -2.438 -78.008 1.00 21.82 28 GLY B CA 1
ATOM 2326 C C . GLY B 1 28 ? 1.727 -1.344 -78.368 1.00 22.50 28 GLY B C 1
ATOM 2327 O O . GLY B 1 28 ? 2.936 -1.592 -78.424 1.00 23.99 28 GLY B O 1
ATOM 2328 N N . ARG B 1 29 ? 1.228 -0.148 -78.673 1.00 21.11 29 ARG B N 1
ATOM 2329 C CA . ARG B 1 29 ? 2.085 0.958 -79.039 1.00 19.84 29 ARG B CA 1
ATOM 2330 C C . ARG B 1 29 ? 2.185 1.942 -77.915 1.00 17.20 29 ARG B C 1
ATOM 2331 O O . ARG B 1 29 ? 1.197 2.203 -77.221 1.00 16.76 29 ARG B O 1
ATOM 2339 N N . LYS B 1 30 ? 3.399 2.490 -77.747 1.00 15.27 30 LYS B N 1
ATOM 2340 C CA . LYS B 1 30 ? 3.726 3.531 -76.792 1.00 14.20 30 LYS B CA 1
ATOM 2341 C C . LYS B 1 30 ? 3.543 4.872 -77.490 1.00 12.50 30 LYS B C 1
ATOM 2342 O O . LYS B 1 30 ? 3.944 5.043 -78.656 1.00 12.32 30 LYS B O 1
ATOM 2348 N N A VAL B 1 31 ? 2.911 5.818 -76.801 0.17 11.89 31 VAL B N 1
ATOM 2349 N N B VAL B 1 31 ? 2.951 5.826 -76.786 0.83 11.33 31 VAL B N 1
ATOM 2350 C CA A VAL B 1 31 ? 2.695 7.154 -77.345 0.17 11.85 31 VAL B CA 1
ATOM 2351 C CA B VAL B 1 31 ? 2.679 7.145 -77.344 0.83 11.03 31 VAL B CA 1
ATOM 2352 C C A VAL B 1 31 ? 3.070 8.206 -76.304 0.17 11.71 31 VAL B C 1
ATOM 2353 C C B VAL B 1 31 ? 3.012 8.224 -76.309 0.83 11.64 31 VAL B C 1
ATOM 2354 O O A VAL B 1 31 ? 2.859 8.004 -75.107 0.17 11.88 31 VAL B O 1
ATOM 2355 O O B VAL B 1 31 ? 2.713 8.058 -75.123 0.83 11.96 31 VAL B O 1
ATOM 2362 N N . ALA B 1 32 ? 3.627 9.329 -76.757 1.00 11.22 32 ALA B N 1
ATOM 2363 C CA . ALA B 1 32 ? 3.959 10.429 -75.860 1.00 11.58 32 ALA B CA 1
ATOM 2364 C C . ALA B 1 32 ? 2.837 11.463 -76.018 1.00 13.15 32 ALA B C 1
ATOM 2365 O O . ALA B 1 32 ? 2.730 12.062 -77.089 1.00 14.99 32 ALA B O 1
ATOM 2367 N N . ILE B 1 33 ? 2.010 11.687 -74.982 1.00 11.84 33 ILE B N 1
ATOM 2368 C CA . ILE B 1 33 ? 0.896 12.644 -75.103 1.00 11.35 33 ILE B CA 1
ATOM 2369 C C . ILE B 1 33 ? 1.323 14.062 -74.782 1.00 9.68 33 ILE B C 1
ATOM 2370 O O . ILE B 1 33 ? 2.012 14.271 -73.800 1.00 9.07 33 ILE B O 1
ATOM 2375 N N . ASP B 1 34 ? 0.877 15.041 -75.560 1.00 9.14 34 ASP B N 1
ATOM 2376 C CA . ASP B 1 34 ? 1.140 16.454 -75.212 1.00 10.25 34 ASP B CA 1
ATOM 2377 C C . ASP B 1 34 ? 0.087 16.783 -74.108 1.00 11.40 34 ASP B C 1
ATOM 2378 O O . ASP B 1 34 ? -1.051 17.130 -74.421 1.00 10.58 34 ASP B O 1
ATOM 2383 N N . ALA B 1 35 ? 0.455 16.609 -72.832 1.00 11.54 35 ALA B N 1
ATOM 2384 C CA . ALA B 1 35 ? -0.502 16.789 -71.730 1.00 11.58 35 ALA B CA 1
ATOM 2385 C C . ALA B 1 35 ? -0.976 18.199 -71.548 1.00 11.74 35 ALA B C 1
ATOM 2386 O O . ALA B 1 35 ? -2.122 18.359 -71.157 1.00 11.80 35 ALA B O 1
ATOM 2388 N N . SER B 1 36 ? -0.108 19.208 -71.778 1.00 11.90 36 SER B N 1
ATOM 2389 C CA . SER B 1 36 ? -0.489 20.598 -71.608 1.00 13.20 36 SER B CA 1
ATOM 2390 C C . SER B 1 36 ? -1.574 20.984 -72.638 1.00 13.64 36 SER B C 1
ATOM 2391 O O . SER B 1 36 ? -2.581 21.601 -72.258 1.00 12.95 36 SER B O 1
ATOM 2394 N N . MET B 1 37 ? -1.403 20.555 -73.913 1.00 13.15 37 MET B N 1
ATOM 2395 C CA . MET B 1 37 ? -2.435 20.818 -74.926 1.00 13.00 37 MET B CA 1
ATOM 2396 C C . MET B 1 37 ? -3.693 20.000 -74.654 1.00 14.09 37 MET B C 1
ATOM 2397 O O . MET B 1 37 ? -4.796 20.474 -74.904 1.00 13.54 37 MET B O 1
ATOM 2402 N N . SER B 1 38 ? -3.529 18.767 -74.161 1.00 15.06 38 SER B N 1
ATOM 2403 C CA . SER B 1 38 ? -4.666 17.929 -73.826 1.00 16.37 38 SER B CA 1
ATOM 2404 C C . SER B 1 38 ? -5.534 18.593 -72.739 1.00 15.92 38 SER B C 1
ATOM 2405 O O . SER B 1 38 ? -6.743 18.731 -72.922 1.00 16.39 38 SER B O 1
ATOM 2408 N N . ILE B 1 39 ? -4.918 19.026 -71.628 1.00 16.01 39 ILE B N 1
ATOM 2409 C CA . ILE B 1 39 ? -5.629 19.626 -70.494 1.00 15.92 39 ILE B CA 1
ATOM 2410 C C . ILE B 1 39 ? -6.340 20.928 -70.952 1.00 17.37 39 ILE B C 1
ATOM 2411 O O . ILE B 1 39 ? -7.471 21.196 -70.543 1.00 18.05 39 ILE B O 1
ATOM 2416 N N . TYR B 1 40 ? -5.678 21.707 -71.826 1.00 16.85 40 TYR B N 1
ATOM 2417 C CA . TYR B 1 40 ? -6.219 22.921 -72.423 1.00 17.38 40 TYR B CA 1
ATOM 2418 C C . TYR B 1 40 ? -7.531 22.599 -73.161 1.00 17.89 40 TYR B C 1
ATOM 2419 O O . TYR B 1 40 ? -8.528 23.284 -72.968 1.00 19.46 40 TYR B O 1
ATOM 2428 N N . GLN B 1 41 ? -7.551 21.493 -73.924 1.00 16.45 41 GLN B N 1
ATOM 2429 C CA . GLN B 1 41 ? -8.743 21.072 -74.644 1.00 15.74 41 GLN B CA 1
ATOM 2430 C C . GLN B 1 41 ? -9.817 20.561 -73.739 1.00 14.10 41 GLN B C 1
ATOM 2431 O O . GLN B 1 41 ? -10.988 20.798 -74.021 1.00 13.40 41 GLN B O 1
ATOM 2437 N N . PHE B 1 42 ? -9.450 19.876 -72.659 1.00 12.94 42 PHE B N 1
ATOM 2438 C CA . PHE B 1 42 ? -10.432 19.409 -71.694 1.00 14.06 42 PHE B CA 1
ATOM 2439 C C . PHE B 1 42 ? -11.081 20.626 -71.002 1.00 16.45 42 PHE B C 1
ATOM 2440 O O . PHE B 1 42 ? -12.279 20.600 -70.735 1.00 17.01 42 PHE B O 1
ATOM 2448 N N . LEU B 1 43 ? -10.320 21.694 -70.740 1.00 17.92 43 LEU B N 1
ATOM 2449 C CA . LEU B 1 43 ? -10.868 22.891 -70.095 1.00 19.74 43 LEU B CA 1
ATOM 2450 C C . LEU B 1 43 ? -11.808 23.662 -71.040 1.00 22.43 43 LEU B C 1
ATOM 2451 O O . LEU B 1 43 ? -12.843 24.194 -70.610 1.00 23.55 43 LEU B O 1
ATOM 2456 N N . ILE B 1 44 ? -11.467 23.709 -72.318 1.00 23.82 44 ILE B N 1
ATOM 2457 C CA . ILE B 1 44 ? -12.317 24.346 -73.326 1.00 26.00 44 ILE B CA 1
ATOM 2458 C C . ILE B 1 44 ? -13.622 23.575 -73.476 1.00 27.42 44 ILE B C 1
ATOM 2459 O O . ILE B 1 44 ? -14.645 24.211 -73.709 1.00 28.78 44 ILE B O 1
ATOM 2464 N N . ALA B 1 45 ? -13.610 22.233 -73.291 1.00 27.13 45 ALA B N 1
ATOM 2465 C CA . ALA B 1 45 ? -14.746 21.300 -73.395 1.00 28.52 45 ALA B CA 1
ATOM 2466 C C . ALA B 1 45 ? -14.896 20.844 -74.837 1.00 29.63 45 ALA B C 1
ATOM 2467 O O . ALA B 1 45 ? -14.014 20.154 -75.351 1.00 30.41 45 ALA B O 1
ATOM 2469 N N . GLU B 1 59 ? -14.879 25.195 -58.499 1.00 36.79 59 GLU B N 1
ATOM 2470 C CA . GLU B 1 59 ? -13.748 25.065 -59.422 1.00 36.82 59 GLU B CA 1
ATOM 2471 C C . GLU B 1 59 ? -14.002 24.006 -60.501 1.00 36.08 59 GLU B C 1
ATOM 2472 O O . GLU B 1 59 ? -14.821 23.113 -60.317 1.00 36.48 59 GLU B O 1
ATOM 2474 N N . THR B 1 60 ? -13.290 24.101 -61.621 1.00 34.70 60 THR B N 1
ATOM 2475 C CA . THR B 1 60 ? -13.457 23.167 -62.724 1.00 33.55 60 THR B CA 1
ATOM 2476 C C . THR B 1 60 ? -12.890 21.766 -62.403 1.00 30.27 60 THR B C 1
ATOM 2477 O O . THR B 1 60 ? -11.938 21.625 -61.634 1.00 30.34 60 THR B O 1
ATOM 2481 N N . THR B 1 61 ? -13.543 20.723 -62.936 1.00 27.68 61 THR B N 1
ATOM 2482 C CA . THR B 1 61 ? -13.072 19.327 -62.847 1.00 24.98 61 THR B CA 1
ATOM 2483 C C . THR B 1 61 ? -12.983 18.654 -64.249 1.00 21.69 61 THR B C 1
ATOM 2484 O O . THR B 1 61 ? -12.701 17.460 -64.337 1.00 20.89 61 THR B O 1
ATOM 2488 N N . SER B 1 62 ? -13.172 19.432 -65.327 1.00 19.90 62 SER B N 1
ATOM 2489 C CA . SER B 1 62 ? -13.097 18.974 -66.703 1.00 19.48 62 SER B CA 1
ATOM 2490 C C . SER B 1 62 ? -11.701 18.441 -67.023 1.00 17.57 62 SER B C 1
ATOM 2491 O O . SER B 1 6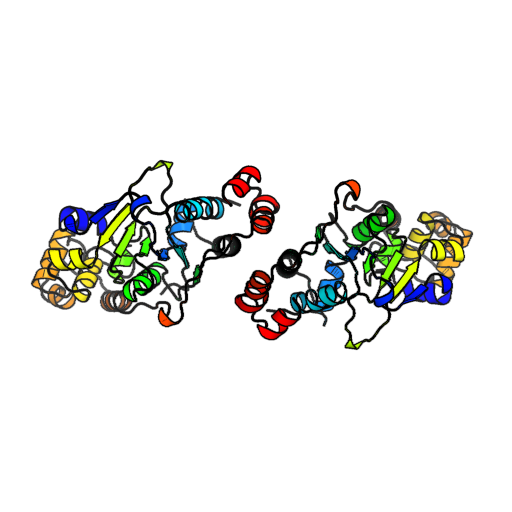2 ? -11.595 17.459 -67.767 1.00 17.22 62 SER B O 1
ATOM 2494 N N . HIS B 1 63 ? -10.638 19.046 -66.436 1.00 16.14 63 HIS B N 1
ATOM 2495 C CA . HIS B 1 63 ? -9.268 18.569 -66.679 1.00 15.25 63 HIS B CA 1
ATOM 2496 C C . HIS B 1 63 ? -9.123 17.100 -66.184 1.00 15.24 63 HIS B C 1
ATOM 2497 O O . HIS B 1 63 ? -8.597 16.262 -66.901 1.00 15.67 63 HIS B O 1
ATOM 2504 N N . LEU B 1 64 ? -9.691 16.788 -65.014 1.00 14.72 64 LEU B N 1
ATOM 2505 C CA . LEU B 1 64 ? -9.680 15.468 -64.393 1.00 15.68 64 LEU B CA 1
ATOM 2506 C C . LEU B 1 64 ? -10.621 14.487 -65.060 1.00 15.82 64 LEU B C 1
ATOM 2507 O O . LEU B 1 64 ? -10.281 13.330 -65.186 1.00 15.58 64 LEU B O 1
ATOM 2512 N N . MET B 1 65 ? -11.833 14.932 -65.465 1.00 15.93 65 MET B N 1
ATOM 2513 C CA . MET B 1 65 ? -12.781 14.059 -66.146 1.00 16.71 65 MET B CA 1
ATOM 2514 C C . MET B 1 65 ? -12.189 13.635 -67.497 1.00 16.81 65 MET B C 1
ATOM 2515 O O . MET B 1 65 ? -12.215 12.451 -67.850 1.00 16.25 65 MET B O 1
ATOM 2520 N N . GLY B 1 66 ? -11.616 14.593 -68.217 1.00 16.61 66 GLY B N 1
ATOM 2521 C CA . GLY B 1 66 ? -10.990 14.325 -69.508 1.00 16.04 66 GLY B CA 1
ATOM 2522 C C . GLY B 1 66 ? -9.858 13.344 -69.401 1.00 15.80 66 GLY B C 1
ATOM 2523 O O . GLY B 1 66 ? -9.861 12.320 -70.085 1.00 15.83 66 GLY B O 1
ATOM 2524 N N A MET B 1 67 ? -8.888 13.633 -68.508 0.42 15.32 67 MET B N 1
ATOM 2525 N N B MET B 1 67 ? -8.879 13.624 -68.520 0.58 15.58 67 MET B N 1
ATOM 2526 C CA A MET B 1 67 ? -7.706 12.806 -68.304 0.42 15.55 67 MET B CA 1
ATOM 2527 C CA B MET B 1 67 ? -7.724 12.755 -68.374 0.58 16.14 67 MET B CA 1
ATOM 2528 C C A MET B 1 67 ? -8.082 11.388 -67.911 0.42 15.86 67 MET B C 1
ATOM 2529 C C B MET B 1 67 ? -8.118 11.358 -67.957 0.58 16.20 67 MET B C 1
ATOM 2530 O O A MET B 1 67 ? -7.543 10.453 -68.478 0.42 16.28 67 MET B O 1
ATOM 2531 O O B MET B 1 67 ? -7.670 10.409 -68.581 0.58 16.70 67 MET B O 1
ATOM 2540 N N . PHE B 1 68 ? -9.029 11.224 -66.979 1.00 15.52 68 PHE B N 1
ATOM 2541 C CA . PHE B 1 68 ? -9.501 9.908 -66.531 1.00 15.46 68 PHE B CA 1
ATOM 2542 C C . PHE B 1 68 ? -10.084 9.095 -67.662 1.00 15.40 68 PHE B C 1
ATOM 2543 O O . PHE B 1 68 ? -9.585 8.015 -67.915 1.00 16.10 68 PHE B O 1
ATOM 2551 N N . TYR B 1 69 ? -11.079 9.644 -68.419 1.00 15.66 69 TYR B N 1
ATOM 2552 C CA . TYR B 1 69 ? -11.754 8.928 -69.500 1.00 15.19 69 TYR B CA 1
ATOM 2553 C C . TYR B 1 69 ? -10.859 8.672 -70.718 1.00 14.16 69 TYR B C 1
ATOM 2554 O O . TYR B 1 69 ? -10.787 7.521 -71.171 1.00 14.46 69 TYR B O 1
ATOM 2563 N N . ARG B 1 70 ? -10.146 9.674 -71.228 1.00 13.02 70 ARG B N 1
ATOM 2564 C CA . ARG B 1 70 ? -9.244 9.418 -72.385 1.00 12.16 70 ARG B CA 1
ATOM 2565 C C . ARG B 1 70 ? -8.117 8.440 -72.048 1.00 13.13 70 ARG B C 1
ATOM 2566 O O . ARG B 1 70 ? -7.735 7.677 -72.924 1.00 13.61 70 ARG B O 1
ATOM 2574 N N . THR B 1 71 ? -7.598 8.427 -70.793 1.00 12.78 71 THR B N 1
ATOM 2575 C CA . THR B 1 71 ? -6.557 7.468 -70.429 1.00 13.59 71 THR B CA 1
ATOM 2576 C C . THR B 1 71 ? -7.122 6.094 -70.373 1.00 14.74 71 THR B C 1
ATOM 2577 O O . THR B 1 71 ? -6.524 5.193 -70.938 1.00 14.75 71 THR B O 1
ATOM 2581 N N . ILE B 1 72 ? -8.335 5.938 -69.806 1.00 15.72 72 ILE B N 1
ATOM 2582 C CA . ILE B 1 72 ? -9.032 4.649 -69.805 1.00 16.39 72 ILE B CA 1
ATOM 2583 C C . ILE B 1 72 ? -9.245 4.171 -71.262 1.00 16.12 72 ILE B C 1
ATOM 2584 O O . ILE B 1 72 ? -8.895 3.036 -71.560 1.00 16.64 72 ILE B O 1
ATOM 2589 N N . ARG B 1 73 ? -9.717 5.039 -72.177 1.00 15.00 73 ARG B N 1
ATOM 2590 C CA . ARG B 1 73 ? -9.873 4.624 -73.587 1.00 15.75 73 ARG B CA 1
ATOM 2591 C C . ARG B 1 73 ? -8.571 4.106 -74.186 1.00 15.36 73 ARG B C 1
ATOM 2592 O O . ARG B 1 73 ? -8.569 3.100 -74.894 1.00 14.96 73 ARG B O 1
ATOM 2600 N N . MET B 1 74 ? -7.459 4.795 -73.893 1.00 15.82 74 MET B N 1
ATOM 2601 C CA . MET B 1 74 ? -6.162 4.351 -74.407 1.00 16.71 74 MET B CA 1
ATOM 2602 C C . MET B 1 74 ? -5.776 2.997 -73.837 1.00 18.56 74 MET B C 1
ATOM 2603 O O . MET B 1 74 ? -5.421 2.101 -74.599 1.00 17.76 74 MET B O 1
ATOM 2608 N N A MET B 1 75 ? -5.893 2.842 -72.507 0.53 19.61 75 MET B N 1
ATOM 2609 N N B MET B 1 75 ? -5.866 2.821 -72.508 0.47 19.50 75 MET B N 1
ATOM 2610 C CA A MET B 1 75 ? -5.577 1.608 -71.787 0.53 21.07 75 MET B CA 1
ATOM 2611 C CA B MET B 1 75 ? -5.492 1.547 -71.887 0.47 20.83 75 MET B CA 1
ATOM 2612 C C A MET B 1 75 ? -6.431 0.431 -72.301 0.53 22.05 75 MET B C 1
ATOM 2613 C C B MET B 1 75 ? -6.451 0.389 -72.263 0.47 21.92 75 MET B C 1
ATOM 2614 O O A MET B 1 75 ? -5.937 -0.697 -72.395 0.53 22.73 75 MET B O 1
ATOM 2615 O O B MET B 1 75 ? -6.045 -0.774 -72.232 0.47 22.59 75 MET B O 1
ATOM 2624 N N . GLU B 1 76 ? -7.686 0.706 -72.678 1.00 21.85 76 GLU B N 1
ATOM 2625 C CA . GLU B 1 76 ? -8.649 -0.310 -73.158 1.00 22.64 76 GLU B CA 1
ATOM 2626 C C . GLU B 1 76 ? -8.248 -0.828 -74.552 1.00 21.42 76 GLU B C 1
ATOM 2627 O O . GLU B 1 76 ? -8.527 -1.985 -74.907 1.00 21.53 76 GLU B O 1
ATOM 2633 N N . ASN B 1 77 ? -7.635 0.048 -75.352 1.00 19.20 77 ASN B N 1
ATOM 2634 C CA . ASN B 1 77 ? -7.190 -0.313 -76.688 1.00 18.19 77 ASN B CA 1
ATOM 2635 C C . ASN B 1 77 ? -5.731 -0.780 -76.745 1.00 17.17 77 ASN B C 1
ATOM 2636 O O . ASN B 1 77 ? -5.201 -0.947 -77.843 1.00 17.40 77 ASN B O 1
ATOM 2641 N N . GLY B 1 78 ? -5.115 -1.002 -75.584 1.00 16.64 78 GLY B N 1
ATOM 2642 C CA . GLY B 1 78 ? -3.749 -1.501 -75.483 1.00 17.00 78 GLY B CA 1
ATOM 2643 C C . GLY B 1 78 ? -2.680 -0.445 -75.726 1.00 17.08 78 GLY B C 1
ATOM 2644 O O . GLY B 1 78 ? -1.534 -0.797 -75.985 1.00 18.38 78 GLY B O 1
ATOM 2645 N N . ILE B 1 79 ? -3.035 0.847 -75.679 1.00 16.06 79 ILE B N 1
ATOM 2646 C CA . ILE B 1 79 ? -2.054 1.918 -75.888 1.00 16.28 79 ILE B CA 1
ATOM 2647 C C . ILE B 1 79 ? -1.328 2.129 -74.557 1.00 15.91 79 ILE B C 1
ATOM 2648 O O . ILE B 1 79 ? -1.961 2.056 -73.499 1.00 17.29 79 ILE B O 1
ATOM 2653 N N . LYS B 1 80 ? -0.019 2.341 -74.597 1.00 14.12 80 LYS B N 1
ATOM 2654 C CA . LYS B 1 80 ? 0.747 2.589 -73.390 1.00 13.85 80 LYS B CA 1
ATOM 2655 C C . LYS B 1 80 ? 1.164 4.066 -73.438 1.00 12.70 80 LYS B C 1
ATOM 2656 O O . LYS B 1 80 ? 2.117 4.425 -74.109 1.00 11.85 80 LYS B O 1
ATOM 2662 N N . PRO B 1 81 ? 0.381 4.942 -72.794 1.00 12.42 81 PRO B N 1
ATOM 2663 C CA . PRO B 1 81 ? 0.667 6.384 -72.883 1.00 12.54 81 PRO B CA 1
ATOM 2664 C C . PRO B 1 81 ? 1.685 6.899 -71.854 1.00 13.27 81 PRO B C 1
ATOM 2665 O O . PRO B 1 81 ? 1.745 6.397 -70.742 1.00 14.58 81 PRO B O 1
ATOM 2669 N N . VAL B 1 82 ? 2.460 7.909 -72.207 1.00 12.67 82 VAL B N 1
ATOM 2670 C CA . VAL B 1 82 ? 3.276 8.634 -71.244 1.00 11.93 82 VAL B CA 1
ATOM 2671 C C . VAL B 1 82 ? 2.857 10.098 -71.442 1.00 11.13 82 VAL B C 1
ATOM 2672 O O . VAL B 1 82 ? 2.892 10.566 -72.565 1.00 11.61 82 VAL B O 1
ATOM 2676 N N . TYR B 1 83 ? 2.349 10.771 -70.412 1.00 10.25 83 TYR B N 1
ATOM 2677 C CA . TYR B 1 83 ? 1.954 12.178 -70.571 1.00 10.63 83 TYR B CA 1
ATOM 2678 C C . TYR B 1 83 ? 3.151 13.141 -70.417 1.00 10.71 83 TYR B C 1
ATOM 2679 O O . TYR B 1 83 ? 3.889 13.037 -69.446 1.00 12.45 83 TYR B O 1
ATOM 2688 N N . VAL B 1 84 ? 3.337 14.100 -71.328 1.00 9.61 84 VAL B N 1
ATOM 2689 C CA . VAL B 1 84 ? 4.451 15.063 -71.217 1.00 9.61 84 VAL B CA 1
ATOM 2690 C C . VAL B 1 84 ? 3.907 16.467 -70.924 1.00 10.54 84 VAL B C 1
ATOM 2691 O O . VAL B 1 84 ? 3.038 16.933 -71.684 1.00 11.01 84 VAL B O 1
ATOM 2695 N N . PHE B 1 85 ? 4.395 17.131 -69.827 1.00 10.39 85 PHE B N 1
ATOM 2696 C CA . PHE B 1 85 ? 3.909 18.455 -69.409 1.00 12.03 85 PHE B CA 1
ATOM 2697 C C . PHE B 1 85 ? 4.913 19.551 -69.769 1.00 11.90 85 PHE B C 1
ATOM 2698 O O . PHE B 1 85 ? 6.104 19.353 -69.693 1.00 10.84 85 PHE B O 1
ATOM 2706 N N . ASP B 1 86 ? 4.421 20.726 -70.053 1.00 12.33 86 ASP B N 1
ATOM 2707 C CA . ASP B 1 86 ? 5.217 21.906 -70.329 1.00 12.31 86 ASP B CA 1
ATOM 2708 C C . ASP B 1 86 ? 6.051 22.294 -69.126 1.00 12.93 86 ASP B C 1
ATOM 2709 O O . ASP B 1 86 ? 5.616 22.145 -67.970 1.00 11.29 86 ASP B O 1
ATOM 2714 N N . GLY B 1 87 ? 7.226 22.847 -69.420 1.00 13.90 87 GLY B N 1
ATOM 2715 C CA . GLY B 1 87 ? 8.129 23.399 -68.423 1.00 15.44 87 GLY B CA 1
ATOM 2716 C C . GLY B 1 87 ? 7.682 24.798 -68.018 1.00 17.08 87 GLY B C 1
ATOM 2717 O O . GLY B 1 87 ? 6.833 25.404 -68.697 1.00 17.89 87 GLY B O 1
ATOM 2718 N N . VAL B 1 131 ? -9.309 30.842 -71.037 1.00 34.73 131 VAL B N 1
ATOM 2719 C CA . VAL B 1 131 ? -8.900 29.503 -70.614 1.00 33.87 131 VAL B CA 1
ATOM 2720 C C . VAL B 1 131 ? -7.376 29.431 -70.424 1.00 33.01 131 VAL B C 1
ATOM 2721 O O . VAL B 1 131 ? -6.602 29.514 -71.383 1.00 33.38 131 VAL B O 1
ATOM 2725 N N . LYS B 1 132 ? -6.952 29.259 -69.177 1.00 31.31 132 LYS B N 1
ATOM 2726 C CA . LYS B 1 132 ? -5.541 29.177 -68.848 1.00 29.98 132 LYS B CA 1
ATOM 2727 C C . LYS B 1 132 ? -5.295 27.890 -68.069 1.00 27.42 132 LYS B C 1
ATOM 2728 O O . LYS B 1 132 ? -6.004 27.615 -67.092 1.00 27.44 132 LYS B O 1
ATOM 2734 N N . VAL B 1 133 ? -4.315 27.097 -68.500 1.00 24.49 133 VAL B N 1
ATOM 2735 C CA . VAL B 1 133 ? -3.981 25.871 -67.769 1.00 22.87 133 VAL B CA 1
ATOM 2736 C C . VAL B 1 133 ? -3.159 26.290 -66.550 1.00 22.67 133 VAL B C 1
ATOM 2737 O O . VAL B 1 133 ? -2.133 26.941 -66.740 1.00 23.68 133 VAL B O 1
ATOM 2741 N N . THR B 1 134 ? -3.620 26.000 -65.315 1.00 21.41 134 THR B N 1
ATOM 2742 C CA . THR B 1 134 ? -2.870 26.408 -64.134 1.00 22.03 134 THR B CA 1
ATOM 2743 C C . THR B 1 134 ? -2.017 25.289 -63.482 1.00 23.00 134 THR B C 1
ATOM 2744 O O . THR B 1 134 ? -2.297 24.107 -63.659 1.00 22.25 134 THR B O 1
ATOM 2748 N N . LYS B 1 135 ? -1.042 25.677 -62.626 1.00 23.68 135 LYS B N 1
ATOM 2749 C CA . LYS B 1 135 ? -0.210 24.766 -61.841 1.00 24.36 135 LYS B CA 1
ATOM 2750 C C . LYS B 1 135 ? -1.109 23.797 -61.047 1.00 23.48 135 LYS B C 1
ATOM 2751 O O . LYS B 1 135 ? -0.797 22.614 -60.992 1.00 23.70 135 LYS B O 1
ATOM 2757 N N . GLN B 1 136 ? -2.249 24.289 -60.517 1.00 22.61 136 GLN B N 1
ATOM 2758 C CA . GLN B 1 136 ? -3.224 23.427 -59.833 1.00 22.50 136 GLN B CA 1
ATOM 2759 C C . GLN B 1 136 ? -3.780 22.365 -60.783 1.00 21.41 136 GLN B C 1
ATOM 2760 O O . GLN B 1 136 ? -3.783 21.186 -60.444 1.00 21.41 136 GLN B O 1
ATOM 2766 N N . HIS B 1 137 ? -4.207 22.753 -61.993 1.00 21.07 137 HIS B N 1
ATOM 2767 C CA . HIS B 1 137 ? -4.672 21.786 -62.999 1.00 21.60 137 HIS B CA 1
ATOM 2768 C C . HIS B 1 137 ? -3.606 20.648 -63.232 1.00 20.78 137 HIS B C 1
ATOM 2769 O O . HIS B 1 137 ? -3.896 19.475 -62.995 1.00 21.04 137 HIS B O 1
ATOM 2776 N N . ASN B 1 138 ? -2.379 21.029 -63.599 1.00 19.77 138 ASN B N 1
ATOM 2777 C CA . ASN B 1 138 ? -1.247 20.127 -63.847 1.00 18.95 138 ASN B CA 1
ATOM 2778 C C . ASN B 1 138 ? -1.000 19.202 -62.654 1.00 17.97 138 ASN B C 1
ATOM 2779 O O . ASN B 1 138 ? -0.962 18.001 -62.828 1.00 17.19 138 ASN B O 1
ATOM 2784 N N . ASP B 1 139 ? -0.890 19.775 -61.440 1.00 18.06 139 ASP B N 1
ATOM 2785 C CA . ASP B 1 139 ? -0.665 19.031 -60.207 1.00 19.16 139 ASP B CA 1
ATOM 2786 C C . ASP B 1 139 ? -1.795 18.023 -59.956 1.00 18.26 139 ASP B C 1
ATOM 2787 O O . ASP B 1 139 ? -1.518 16.913 -59.528 1.00 18.26 139 ASP B O 1
ATOM 2792 N N . GLU B 1 140 ? -3.042 18.400 -60.234 1.00 18.16 140 GLU B N 1
ATOM 2793 C CA . GLU B 1 140 ? -4.168 17.488 -60.025 1.00 18.35 140 GLU B CA 1
ATOM 2794 C C . GLU B 1 140 ? -4.092 16.333 -61.035 1.00 17.12 140 GLU B C 1
ATOM 2795 O O . GLU B 1 140 ? -4.268 15.191 -60.654 1.00 18.12 140 GLU B O 1
ATOM 2801 N N . CYS B 1 141 ? -3.787 16.650 -62.294 1.00 15.17 141 CYS B N 1
ATOM 2802 C CA . CYS B 1 141 ? -3.671 15.695 -63.385 1.00 14.20 141 CYS B CA 1
ATOM 2803 C C . CYS B 1 141 ? -2.539 14.691 -63.182 1.00 12.18 141 CYS B C 1
ATOM 2804 O O . CYS B 1 141 ? -2.719 13.519 -63.430 1.00 11.16 141 CYS B O 1
ATOM 2807 N N . LYS B 1 142 ? -1.404 15.161 -62.691 1.00 12.35 142 LYS B N 1
ATOM 2808 C CA . LYS B 1 142 ? -0.227 14.371 -62.363 1.00 12.14 142 LYS B CA 1
ATOM 2809 C C . LYS B 1 142 ? -0.587 13.408 -61.251 1.00 12.37 142 LYS B C 1
ATOM 2810 O O . LYS B 1 142 ? -0.320 12.224 -61.356 1.00 12.32 142 LYS B O 1
ATOM 2816 N N . HIS B 1 143 ? -1.295 13.883 -60.225 1.00 13.41 143 HIS B N 1
ATOM 2817 C CA . HIS B 1 143 ? -1.738 13.046 -59.110 1.00 14.15 143 HIS B CA 1
ATOM 2818 C C . HIS B 1 143 ? -2.669 11.972 -59.631 1.00 13.74 143 HIS B C 1
ATOM 2819 O O . HIS B 1 143 ? -2.441 10.782 -59.383 1.00 13.27 143 HIS B O 1
ATOM 2826 N N . LEU B 1 144 ? -3.647 12.371 -60.479 1.00 13.01 144 LEU B N 1
ATOM 2827 C CA . LEU B 1 144 ? -4.564 11.427 -61.107 1.00 13.10 144 LEU B CA 1
ATOM 2828 C C . LEU B 1 144 ? -3.781 10.351 -61.901 1.00 11.90 144 LEU B C 1
ATOM 2829 O O . LEU B 1 144 ? -4.032 9.156 -61.735 1.00 12.31 144 LEU B O 1
ATOM 2834 N N . LEU B 1 145 ? -2.825 10.773 -62.734 1.00 11.60 145 LEU B N 1
ATOM 2835 C CA . LEU B 1 145 ? -2.043 9.811 -63.536 1.00 11.80 145 LEU B CA 1
ATOM 2836 C C . LEU B 1 145 ? -1.259 8.839 -62.655 1.00 13.24 145 LEU B C 1
ATOM 2837 O O . LEU B 1 145 ? -1.250 7.639 -62.916 1.00 14.20 145 LEU B O 1
ATOM 2842 N N . SER B 1 146 ? -0.680 9.337 -61.573 1.00 14.50 146 SER B N 1
ATOM 2843 C CA . SER B 1 146 ? 0.101 8.504 -60.655 1.00 16.50 146 SER B CA 1
ATOM 2844 C C . SER B 1 146 ? -0.787 7.418 -60.026 1.00 17.58 146 SER B C 1
ATOM 2845 O O . SER B 1 146 ? -0.364 6.274 -59.931 1.00 18.52 146 SER B O 1
ATOM 2848 N N . LEU B 1 147 ? -2.023 7.756 -59.650 1.00 17.05 147 LEU B N 1
ATOM 2849 C CA . LEU B 1 147 ? -2.943 6.778 -59.068 1.00 18.49 147 LEU B CA 1
ATOM 2850 C C . LEU B 1 147 ? -3.410 5.771 -60.142 1.00 19.53 147 LEU B C 1
ATOM 2851 O O . LEU B 1 147 ? -3.558 4.589 -59.860 1.00 21.58 147 LEU B O 1
ATOM 2856 N N . MET B 1 148 ? -3.584 6.230 -61.382 1.00 17.71 148 MET B N 1
ATOM 2857 C CA . MET B 1 148 ? -3.907 5.370 -62.507 1.00 16.91 148 MET B CA 1
ATOM 2858 C C . MET B 1 148 ? -2.757 4.453 -62.942 1.00 16.32 148 MET B C 1
ATOM 2859 O O . MET B 1 148 ? -2.975 3.516 -63.707 1.00 17.24 148 MET B O 1
ATOM 2864 N N . GLY B 1 149 ? -1.562 4.718 -62.443 1.00 15.69 149 GLY B N 1
ATOM 2865 C CA . GLY B 1 149 ? -0.354 3.976 -62.744 1.00 16.33 149 GLY B CA 1
ATOM 2866 C C . GLY B 1 149 ? 0.170 4.290 -64.127 1.00 15.98 149 GLY B C 1
ATOM 2867 O O . GLY B 1 149 ? 0.793 3.441 -64.766 1.00 16.45 149 GLY B O 1
ATOM 2868 N N . ILE B 1 150 ? -0.039 5.533 -64.572 1.00 15.29 150 ILE B N 1
ATOM 2869 C CA . ILE B 1 150 ? 0.397 6.000 -65.878 1.00 14.74 150 ILE B CA 1
ATOM 2870 C C . ILE B 1 150 ? 1.589 6.896 -65.675 1.00 14.06 150 ILE B C 1
ATOM 2871 O O . ILE B 1 150 ? 1.520 7.820 -64.851 1.00 13.48 150 ILE B O 1
ATOM 2876 N N . PRO B 1 151 ? 2.654 6.726 -66.472 1.00 13.66 151 PRO B N 1
ATOM 2877 C CA . PRO B 1 151 ? 3.834 7.586 -66.275 1.00 13.71 151 PRO B CA 1
ATOM 2878 C C . PRO B 1 151 ? 3.616 8.967 -66.864 1.00 13.67 151 PRO B C 1
ATOM 2879 O O . PRO B 1 151 ? 2.853 9.127 -67.826 1.00 13.27 151 PRO B O 1
ATOM 2883 N N . TYR B 1 152 ? 4.336 9.958 -66.314 1.00 12.88 152 TYR B N 1
ATOM 2884 C CA . TYR B 1 152 ? 4.353 11.303 -66.852 1.00 12.73 152 TYR B CA 1
ATOM 2885 C C . TYR B 1 152 ? 5.777 11.878 -66.811 1.00 11.98 152 TYR B C 1
ATOM 2886 O O . TYR B 1 152 ? 6.649 11.404 -66.064 1.00 11.55 152 TYR B O 1
ATOM 2895 N N . LEU B 1 153 ? 6.023 12.859 -67.637 1.00 12.09 153 LEU B N 1
ATOM 2896 C CA . LEU B 1 153 ? 7.353 13.484 -67.744 1.00 12.15 153 LEU B CA 1
ATOM 2897 C C . LEU B 1 153 ? 7.228 15.004 -67.755 1.00 13.80 153 LEU B C 1
ATOM 2898 O O . LEU B 1 153 ? 6.281 15.537 -68.304 1.00 13.28 153 LEU B O 1
ATOM 2903 N N . ASP B 1 154 ? 8.191 15.698 -67.154 1.00 15.35 154 ASP B N 1
ATOM 2904 C CA . ASP B 1 154 ? 8.211 17.142 -6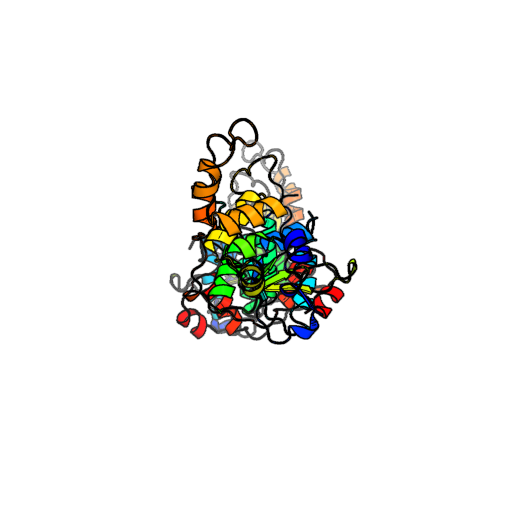7.122 1.00 16.03 154 ASP B CA 1
ATOM 2905 C C . ASP B 1 154 ? 9.192 17.598 -68.164 1.00 14.67 154 ASP B C 1
ATOM 2906 O O . ASP B 1 154 ? 10.418 17.370 -68.035 1.00 14.00 154 ASP B O 1
ATOM 2911 N N . ALA B 1 155 ? 8.672 18.233 -69.213 1.00 13.67 155 ALA B N 1
ATOM 2912 C CA . ALA B 1 155 ? 9.562 18.819 -70.220 1.00 14.36 155 ALA B CA 1
ATOM 2913 C C . ALA B 1 155 ? 10.267 20.050 -69.631 1.00 14.73 155 ALA B C 1
ATOM 2914 O O . ALA B 1 155 ? 9.683 20.763 -68.807 1.00 13.84 155 ALA B O 1
ATOM 2916 N N . PRO B 1 156 ? 11.505 20.364 -70.078 1.00 15.48 156 PRO B N 1
ATOM 2917 C CA . PRO B 1 156 ? 12.129 21.635 -69.647 1.00 16.56 156 PRO B CA 1
ATOM 2918 C C . PRO B 1 156 ? 11.434 22.858 -70.286 1.00 17.48 156 PRO B C 1
ATOM 2919 O O . PRO B 1 156 ? 11.433 23.940 -69.700 1.00 18.46 156 PRO B O 1
ATOM 2923 N N . SER B 1 157 ? 10.824 22.692 -71.474 1.00 16.77 157 SER B N 1
ATOM 2924 C CA . SER B 1 157 ? 10.147 23.806 -72.136 1.00 16.72 157 SER B CA 1
ATOM 2925 C C . SER B 1 157 ? 8.830 23.304 -72.849 1.00 15.84 157 SER B C 1
ATOM 2926 O O . SER B 1 157 ? 7.895 22.874 -72.139 1.00 17.51 157 SER B O 1
ATOM 2929 N N . GLU B 1 158 ? 8.718 23.356 -74.186 1.00 13.81 158 GLU B N 1
ATOM 2930 C CA . GLU B 1 158 ? 7.477 22.919 -74.845 1.00 13.43 158 GLU B CA 1
ATOM 2931 C C . GLU B 1 158 ? 7.341 21.416 -74.815 1.00 13.86 158 GLU B C 1
ATOM 2932 O O . GLU B 1 158 ? 8.226 20.700 -75.295 1.00 13.64 158 GLU B O 1
ATOM 2938 N N . ALA B 1 159 ? 6.203 20.926 -74.297 1.00 12.95 159 ALA B N 1
ATOM 2939 C CA . ALA B 1 159 ? 5.963 19.485 -74.231 1.00 12.08 159 ALA B CA 1
ATOM 2940 C C . ALA B 1 159 ? 5.989 18.855 -75.603 1.00 11.71 159 ALA B C 1
ATOM 2941 O O . ALA B 1 159 ? 6.543 17.774 -75.731 1.00 12.78 159 ALA B O 1
ATOM 2943 N N . GLU B 1 160 ? 5.448 19.532 -76.633 1.00 10.75 160 GLU B N 1
ATOM 2944 C CA . GLU B 1 160 ? 5.439 18.943 -77.979 1.00 10.32 160 GLU B CA 1
ATOM 2945 C C . GLU B 1 160 ? 6.835 18.663 -78.514 1.00 11.54 160 GLU B C 1
ATOM 2946 O O . GLU B 1 160 ? 6.990 17.675 -79.181 1.00 11.94 160 GLU B O 1
ATOM 2952 N N . ALA B 1 161 ? 7.848 19.521 -78.237 1.00 11.32 161 ALA B N 1
ATOM 2953 C CA . ALA B 1 161 ? 9.190 19.271 -78.720 1.00 12.79 161 ALA B CA 1
ATOM 2954 C C . ALA B 1 161 ? 9.760 18.058 -77.982 1.00 12.00 161 ALA B C 1
ATOM 2955 O O . ALA B 1 161 ? 10.462 17.327 -78.608 1.00 11.80 161 ALA B O 1
ATOM 2957 N N . SER B 1 162 ? 9.453 17.867 -76.671 1.00 11.13 162 SER B N 1
ATOM 2958 C CA . SER B 1 162 ? 9.917 16.715 -75.905 1.00 11.70 162 SER B CA 1
ATOM 2959 C C . SER B 1 162 ? 9.219 15.429 -76.366 1.00 11.37 162 SER B C 1
ATOM 2960 O O . SER B 1 162 ? 9.845 14.385 -76.445 1.00 10.52 162 SER B O 1
ATOM 2963 N N . CYS B 1 163 ? 7.942 15.534 -76.753 1.00 11.27 163 CYS B N 1
ATOM 2964 C CA . CYS B 1 163 ? 7.160 14.468 -77.338 1.00 10.51 163 CYS B CA 1
ATOM 2965 C C . CYS B 1 163 ? 7.880 14.039 -78.648 1.00 10.33 163 CYS B C 1
ATOM 2966 O O . CYS B 1 163 ? 8.158 12.839 -78.845 1.00 8.61 163 CYS B O 1
ATOM 2969 N N . ALA B 1 164 ? 8.268 15.027 -79.463 1.00 9.59 164 ALA B N 1
ATOM 2970 C CA . ALA B 1 164 ? 9.022 14.789 -80.714 1.00 11.19 164 ALA B CA 1
ATOM 2971 C C . ALA B 1 164 ? 10.373 14.107 -80.454 1.00 11.86 164 ALA B C 1
ATOM 2972 O O . ALA B 1 164 ? 10.775 13.178 -81.162 1.00 12.19 164 ALA B O 1
ATOM 2974 N N . ALA B 1 165 ? 11.078 14.547 -79.409 1.00 11.93 165 ALA B N 1
ATOM 2975 C CA . ALA B 1 165 ? 12.372 14.002 -79.029 1.00 12.11 165 ALA B CA 1
ATOM 2976 C C . ALA B 1 165 ? 12.227 12.537 -78.666 1.00 11.56 165 ALA B C 1
ATOM 2977 O O . ALA B 1 165 ? 13.090 11.747 -79.040 1.00 11.35 165 ALA B O 1
ATOM 2979 N N . LEU B 1 166 ? 11.132 12.167 -77.939 1.00 10.96 166 LEU B N 1
ATOM 2980 C CA . LEU B 1 166 ? 10.899 10.761 -77.539 1.00 10.48 166 LEU B CA 1
ATOM 2981 C C . LEU B 1 166 ? 10.685 9.879 -78.747 1.00 10.79 166 LEU B C 1
ATOM 2982 O O . LEU B 1 166 ? 11.194 8.742 -78.794 1.00 11.56 166 LEU B O 1
ATOM 2987 N N . VAL B 1 167 ? 9.896 10.378 -79.715 1.00 10.55 167 VAL B N 1
ATOM 2988 C CA . VAL B 1 167 ? 9.664 9.649 -80.945 1.00 10.70 167 VAL B CA 1
ATOM 2989 C C . VAL B 1 167 ? 10.975 9.457 -81.723 1.00 10.15 167 VAL B C 1
ATOM 2990 O O . VAL B 1 167 ? 11.303 8.318 -82.066 1.00 10.06 167 VAL B O 1
ATOM 2994 N N . LYS B 1 168 ? 11.738 10.551 -81.957 1.00 10.16 168 LYS B N 1
ATOM 2995 C CA . LYS B 1 168 ? 12.997 10.504 -82.705 1.00 10.22 168 LYS B CA 1
ATOM 2996 C C . LYS B 1 168 ? 14.003 9.545 -82.074 1.00 10.92 168 LYS B C 1
ATOM 2997 O O . LYS B 1 168 ? 14.694 8.804 -82.798 1.00 11.49 168 LYS B O 1
ATOM 3003 N N . ALA B 1 169 ? 14.037 9.478 -80.728 1.00 10.88 169 ALA B N 1
ATOM 3004 C CA . ALA B 1 169 ? 14.948 8.549 -80.050 1.00 11.82 169 ALA B CA 1
ATOM 3005 C C . ALA B 1 169 ? 14.465 7.065 -80.056 1.00 12.45 169 ALA B C 1
ATOM 3006 O O . ALA B 1 169 ? 15.181 6.184 -79.562 1.00 11.53 169 ALA B O 1
ATOM 3008 N N . GLY B 1 170 ? 13.271 6.814 -80.585 1.00 12.02 170 GLY B N 1
ATOM 3009 C CA . GLY B 1 170 ? 12.724 5.466 -80.608 1.00 12.29 170 GLY B CA 1
ATOM 3010 C C . GLY B 1 170 ? 12.211 5.009 -79.253 1.00 13.76 170 GLY B C 1
ATOM 3011 O O . GLY B 1 170 ? 12.127 3.809 -79.001 1.00 14.41 170 GLY B O 1
ATOM 3012 N N . LYS B 1 171 ? 11.889 5.949 -78.344 1.00 14.22 171 LYS B N 1
ATOM 3013 C CA . LYS B 1 171 ? 11.355 5.573 -77.020 1.00 14.94 171 LYS B CA 1
ATOM 3014 C C . LYS B 1 171 ? 9.857 5.261 -77.068 1.00 14.77 171 LYS B C 1
ATOM 3015 O O . LYS B 1 171 ? 9.366 4.417 -76.308 1.00 14.07 171 LYS B O 1
ATOM 3021 N N . VAL B 1 172 ? 9.142 5.927 -78.004 1.00 13.78 172 VAL B N 1
ATOM 3022 C CA . VAL B 1 172 ? 7.721 5.720 -78.294 1.00 13.59 172 VAL B CA 1
ATOM 3023 C C . VAL B 1 172 ? 7.488 5.659 -79.808 1.00 13.97 172 VAL B C 1
ATOM 3024 O O . VAL B 1 172 ? 8.329 6.118 -80.581 1.00 14.28 172 VAL B O 1
ATOM 3028 N N . TYR B 1 173 ? 6.344 5.108 -80.219 1.00 14.24 173 TYR B N 1
ATOM 3029 C CA . TYR B 1 173 ? 5.959 5.021 -81.628 1.00 14.71 173 TYR B CA 1
ATOM 3030 C C . TYR B 1 173 ? 5.558 6.406 -82.195 1.00 11.30 173 TYR B C 1
ATOM 3031 O O . TYR B 1 173 ? 5.954 6.735 -83.315 1.00 10.74 173 TYR B O 1
ATOM 3040 N N . ALA B 1 174 ? 4.808 7.206 -81.434 1.00 9.96 174 ALA B N 1
ATOM 3041 C CA . ALA B 1 174 ? 4.297 8.467 -81.940 1.00 11.19 174 ALA B CA 1
ATOM 3042 C C . ALA B 1 174 ? 4.062 9.557 -80.853 1.00 11.82 174 ALA B C 1
ATOM 3043 O O . ALA B 1 174 ? 4.085 9.257 -79.666 1.00 12.83 174 ALA B O 1
ATOM 3045 N N . ALA B 1 175 ? 3.924 10.825 -81.280 1.00 11.29 175 ALA B N 1
ATOM 3046 C CA . ALA B 1 175 ? 3.607 11.971 -80.429 1.00 11.12 175 ALA B CA 1
ATOM 3047 C C . ALA B 1 175 ? 2.116 12.217 -80.612 1.00 12.41 175 ALA B C 1
ATOM 3048 O O . ALA B 1 175 ? 1.670 12.221 -81.754 1.00 13.09 175 ALA B O 1
ATOM 3050 N N . ALA B 1 176 ? 1.338 12.384 -79.532 1.00 12.15 176 ALA B N 1
ATOM 3051 C CA . ALA B 1 176 ? -0.099 12.659 -79.734 1.00 11.90 176 ALA B CA 1
ATOM 3052 C C . ALA B 1 176 ? -0.336 14.075 -79.325 1.00 12.10 176 ALA B C 1
ATOM 3053 O O . ALA B 1 176 ? -0.174 14.412 -78.151 1.00 12.87 176 ALA B O 1
ATOM 3055 N N . THR B 1 177 ? -0.683 14.921 -80.289 1.00 11.26 177 THR B N 1
ATOM 3056 C CA . THR B 1 177 ? -1.039 16.320 -80.034 1.00 11.21 177 THR B CA 1
ATOM 3057 C C . THR B 1 177 ? -1.779 16.935 -81.228 1.00 11.57 177 THR B C 1
ATOM 3058 O O . THR B 1 177 ? -1.483 16.572 -82.358 1.00 12.77 177 THR B O 1
ATOM 3062 N N . GLU B 1 178 ? -2.637 17.958 -81.001 1.00 10.61 178 GLU B N 1
ATOM 3063 C CA . GLU B 1 178 ? -3.216 18.706 -82.137 1.00 11.18 178 GLU B CA 1
ATOM 3064 C C . GLU B 1 178 ? -2.237 19.721 -82.714 1.00 11.40 178 GLU B C 1
ATOM 3065 O O . GLU B 1 178 ? -2.483 20.226 -83.785 1.00 11.98 178 GLU B O 1
ATOM 3071 N N . ASP B 1 179 ? -1.179 20.080 -81.966 1.00 10.42 179 ASP B N 1
ATOM 3072 C CA . ASP B 1 179 ? -0.192 21.077 -82.326 1.00 10.47 179 ASP B CA 1
ATOM 3073 C C . ASP B 1 179 ? 0.748 20.647 -83.461 1.00 11.43 179 ASP B C 1
ATOM 3074 O O . ASP B 1 179 ? 1.674 19.900 -83.201 1.00 11.21 179 ASP B O 1
ATOM 3079 N N . MET B 1 180 ? 0.574 21.188 -84.692 1.00 12.27 180 MET B N 1
ATOM 3080 C CA . MET B 1 180 ? 1.444 20.812 -85.818 1.00 13.27 180 MET B CA 1
ATOM 3081 C C . MET B 1 180 ? 2.953 21.225 -85.620 1.00 14.20 180 MET B C 1
ATOM 3082 O O . MET B 1 180 ? 3.827 20.668 -86.280 1.00 14.73 180 MET B O 1
ATOM 3087 N N . ASP B 1 181 ? 3.254 22.076 -84.610 1.00 13.26 181 ASP B N 1
ATOM 3088 C CA . ASP B 1 181 ? 4.671 22.362 -84.254 1.00 11.83 181 ASP B CA 1
ATOM 3089 C C . ASP B 1 181 ? 5.448 21.087 -83.981 1.00 10.91 181 ASP B C 1
ATOM 3090 O O . ASP B 1 181 ? 6.668 21.072 -84.123 1.00 11.98 181 ASP B O 1
ATOM 3095 N N . CYS B 1 182 ? 4.772 20.056 -83.522 1.00 10.15 182 CYS B N 1
ATOM 3096 C CA . CYS B 1 182 ? 5.405 18.798 -83.230 1.00 10.08 182 CYS B CA 1
ATOM 3097 C C . CYS B 1 182 ? 6.153 18.198 -84.464 1.00 10.52 182 CYS B C 1
ATOM 3098 O O . CYS B 1 182 ? 7.221 17.656 -84.304 1.00 11.29 182 CYS B O 1
ATOM 3101 N N . LEU B 1 183 ? 5.637 18.412 -85.682 1.00 9.59 183 LEU B N 1
ATOM 3102 C CA . LEU B 1 183 ? 6.336 18.013 -86.897 1.00 9.40 183 LEU B CA 1
ATOM 3103 C C . LEU B 1 183 ? 7.503 18.966 -87.142 1.00 9.47 183 LEU B C 1
ATOM 3104 O O . LEU B 1 183 ? 8.597 18.500 -87.515 1.00 9.67 183 LEU B O 1
ATOM 3109 N N . THR B 1 184 ? 7.312 20.290 -86.897 1.00 8.95 184 THR B N 1
ATOM 3110 C CA . THR B 1 184 ? 8.439 21.226 -87.068 1.00 10.01 184 THR B CA 1
ATOM 3111 C C . THR B 1 184 ? 9.609 20.910 -86.121 1.00 12.27 184 THR B C 1
ATOM 3112 O O . THR B 1 184 ? 10.765 21.074 -86.492 1.00 13.14 184 THR B O 1
ATOM 3116 N N . PHE B 1 185 ? 9.320 20.457 -84.907 1.00 12.39 185 PHE B N 1
ATOM 3117 C CA . PHE B 1 185 ? 10.350 20.016 -83.965 1.00 13.15 185 PHE B CA 1
ATOM 3118 C C . PHE B 1 185 ? 10.988 18.637 -84.352 1.00 13.78 185 PHE B C 1
ATOM 3119 O O . PHE B 1 185 ? 11.799 18.106 -83.608 1.00 13.92 185 PHE B O 1
ATOM 3127 N N . GLY B 1 186 ? 10.553 18.035 -85.447 1.00 13.88 186 GLY B N 1
ATOM 3128 C CA . GLY B 1 186 ? 11.163 16.818 -85.964 1.00 13.31 186 GLY B CA 1
ATOM 3129 C C . GLY B 1 186 ? 10.591 15.475 -85.580 1.00 13.02 186 GLY B C 1
ATOM 3130 O O . GLY B 1 186 ? 11.265 14.451 -85.795 1.00 13.10 186 GLY B O 1
ATOM 3131 N N . SER B 1 187 ? 9.335 15.436 -85.059 1.00 12.86 187 SER B N 1
ATOM 3132 C CA . SER B 1 1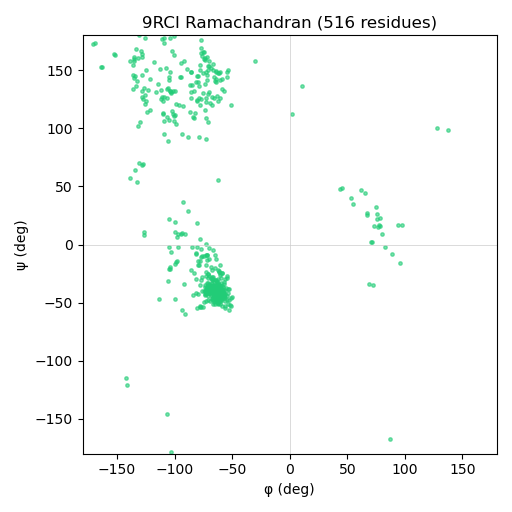87 ? 8.747 14.158 -84.702 1.00 11.76 187 SER B CA 1
ATOM 3133 C C . SER B 1 187 ? 8.487 13.327 -85.970 1.00 12.13 187 SER B C 1
ATOM 3134 O O . SER B 1 187 ? 7.801 13.792 -86.859 1.00 12.47 187 SER B O 1
ATOM 3137 N N . PRO B 1 188 ? 8.974 12.079 -86.042 1.00 12.15 188 PRO B N 1
ATOM 3138 C CA . PRO B 1 188 ? 8.755 11.280 -87.252 1.00 11.93 188 PRO B CA 1
ATOM 3139 C C . PRO B 1 188 ? 7.271 10.939 -87.424 1.00 11.67 188 PRO B C 1
ATOM 3140 O O . PRO B 1 188 ? 6.802 10.725 -88.550 1.00 11.87 188 PRO B O 1
ATOM 3144 N N . VAL B 1 189 ? 6.540 10.832 -86.307 1.00 9.90 189 VAL B N 1
ATOM 3145 C CA . VAL B 1 189 ? 5.136 10.476 -86.349 1.00 11.05 189 VAL B CA 1
ATOM 3146 C C . VAL B 1 189 ? 4.318 11.358 -85.389 1.00 11.79 189 VAL B C 1
ATOM 3147 O O . VAL B 1 189 ? 4.690 11.605 -84.227 1.00 11.90 189 VAL B O 1
ATOM 3151 N N . LEU B 1 190 ? 3.221 11.851 -85.898 1.00 11.45 190 LEU B N 1
ATOM 3152 C CA . LEU B 1 190 ? 2.312 12.704 -85.134 1.00 11.43 190 LEU B CA 1
ATOM 3153 C C . LEU B 1 190 ? 0.891 12.130 -85.236 1.00 11.72 190 LEU B C 1
ATOM 3154 O O . LEU B 1 190 ? 0.386 11.919 -86.345 1.00 12.55 190 LEU B O 1
ATOM 3159 N N . MET B 1 191 ? 0.241 11.874 -84.108 1.00 11.79 191 MET B N 1
ATOM 3160 C CA . MET B 1 191 ? -1.151 11.384 -84.109 1.00 12.50 191 MET B CA 1
ATOM 3161 C C . MET B 1 191 ? -2.056 12.486 -83.574 1.00 12.68 191 MET B C 1
ATOM 3162 O O . MET B 1 191 ? -1.836 12.966 -82.461 1.00 13.48 191 MET B O 1
ATOM 3167 N N . ARG B 1 192 ? -3.056 12.886 -84.341 1.00 12.15 192 ARG B N 1
ATOM 3168 C CA . ARG B 1 192 ? -4.015 13.869 -83.892 1.00 12.41 192 ARG B CA 1
ATOM 3169 C C . ARG B 1 192 ? -5.379 13.173 -83.593 1.00 13.80 192 ARG B C 1
ATOM 3170 O O . ARG B 1 192 ? -5.695 12.158 -84.186 1.00 14.41 192 ARG B O 1
ATOM 3178 N N . HIS B 1 193 ? -6.169 13.743 -82.675 1.00 14.35 193 HIS B N 1
ATOM 3179 C CA . HIS B 1 193 ? -7.502 13.264 -82.292 1.00 15.60 193 HIS B CA 1
ATOM 3180 C C . HIS B 1 193 ? -7.449 12.065 -81.378 1.00 16.53 193 HIS B C 1
ATOM 3181 O O . HIS B 1 193 ? -8.490 11.450 -81.191 1.00 17.81 193 HIS B O 1
ATOM 3188 N N . LEU B 1 194 ? -6.291 11.766 -80.725 1.00 15.77 194 LEU B N 1
ATOM 3189 C CA . LEU B 1 194 ? -6.260 10.636 -79.784 1.00 15.36 194 LEU B CA 1
ATOM 3190 C C . LEU B 1 194 ? -7.131 10.888 -78.524 1.00 15.19 194 LEU B C 1
ATOM 3191 O O . LEU B 1 194 ? -7.729 9.962 -78.003 1.00 15.29 194 LEU B O 1
ATOM 3196 N N . THR B 1 195 ? -7.152 12.126 -78.015 1.00 15.23 195 THR B N 1
ATOM 3197 C CA . THR B 1 195 ? -7.953 12.462 -76.844 1.00 16.23 195 THR B CA 1
ATOM 3198 C C . THR B 1 195 ? -9.283 13.141 -77.224 1.00 16.01 195 THR B C 1
ATOM 3199 O O . THR B 1 195 ? -9.931 13.715 -76.350 1.00 16.62 195 THR B O 1
ATOM 3203 N N . ALA B 1 196 ? -9.671 13.146 -78.525 1.00 14.37 196 ALA B N 1
ATOM 3204 C CA . ALA B 1 196 ? -10.910 13.802 -78.943 1.00 14.82 196 ALA B CA 1
ATOM 3205 C C . ALA B 1 196 ? -12.085 13.101 -78.317 1.00 15.34 196 ALA B C 1
ATOM 3206 O O . ALA B 1 196 ? -12.064 11.875 -78.101 1.00 14.62 196 ALA B O 1
ATOM 3208 N N . SER B 1 197 ? -13.142 13.860 -78.061 1.00 15.93 197 SER B N 1
ATOM 3209 C CA . SER B 1 197 ? -14.337 13.302 -77.462 1.00 16.60 197 SER B CA 1
ATOM 3210 C C . SER B 1 197 ? -14.961 12.286 -78.379 1.00 18.37 197 SER B C 1
ATOM 3211 O O . SER B 1 197 ? -14.957 12.445 -79.612 1.00 19.33 197 SER B O 1
ATOM 3214 N N . GLU B 1 198 ? -15.587 11.284 -77.782 1.00 19.01 198 GLU B N 1
ATOM 3215 C CA . GLU B 1 198 ? -16.363 10.310 -78.538 1.00 21.28 198 GLU B CA 1
ATOM 3216 C C . GLU B 1 198 ? -17.516 11.035 -79.297 1.00 22.34 198 GLU B C 1
ATOM 3217 O O . GLU B 1 198 ? -17.886 10.580 -80.375 1.00 22.84 198 GLU B O 1
ATOM 3223 N N . ALA B 1 199 ? -17.965 12.229 -78.812 1.00 22.36 199 ALA B N 1
ATOM 3224 C CA . ALA B 1 199 ? -19.035 13.033 -79.479 1.00 22.42 199 ALA B CA 1
ATOM 3225 C C . ALA B 1 199 ? -18.652 13.426 -80.890 1.00 22.97 199 ALA B C 1
ATOM 3226 O O . ALA B 1 199 ? -19.533 13.587 -81.721 1.00 23.97 199 ALA B O 1
ATOM 3228 N N . LYS B 1 200 ? -17.330 13.585 -81.167 1.00 21.90 200 LYS B N 1
ATOM 3229 C CA . LYS B 1 200 ? -16.768 13.895 -82.487 1.00 21.75 200 LYS B CA 1
ATOM 3230 C C . LYS B 1 200 ? -16.596 12.635 -83.333 1.00 21.94 200 LYS B C 1
ATOM 3231 O O . LYS B 1 200 ? -16.509 12.740 -84.549 1.00 22.07 200 LYS B O 1
ATOM 3237 N N . LYS B 1 201 ? -16.472 11.445 -82.712 1.00 22.16 201 LYS B N 1
ATOM 3238 C CA . LYS B 1 201 ? -16.293 10.147 -83.396 1.00 22.98 201 LYS B CA 1
ATOM 3239 C C . LYS B 1 201 ? -15.261 10.263 -84.548 1.00 23.15 201 LYS B C 1
ATOM 3240 O O . LYS B 1 201 ? -15.573 9.930 -85.698 1.00 23.74 201 LYS B O 1
ATOM 3246 N N . LEU B 1 202 ? -14.085 10.893 -84.253 1.00 21.63 202 LEU B N 1
ATOM 3247 C CA . LEU B 1 202 ? -13.078 11.105 -85.290 1.00 22.28 202 LEU B CA 1
ATOM 3248 C C . LEU B 1 202 ? -12.065 9.988 -85.262 1.00 22.16 202 LEU B C 1
ATOM 3249 O O . LEU B 1 202 ? -11.648 9.558 -84.182 1.00 20.66 202 LEU B O 1
ATOM 3254 N N . PRO B 1 203 ? -11.568 9.580 -86.438 1.00 23.03 203 PRO B N 1
ATOM 3255 C CA . PRO B 1 203 ? -10.452 8.626 -86.450 1.00 22.62 203 PRO B CA 1
ATOM 3256 C C . PRO B 1 203 ? -9.144 9.339 -86.044 1.00 21.41 203 PRO B C 1
ATOM 3257 O O . PRO B 1 203 ? -9.070 10.578 -86.055 1.00 21.22 203 PRO B O 1
ATOM 3261 N N . ILE B 1 204 ? -8.109 8.567 -85.722 1.00 20.53 204 ILE B N 1
ATOM 3262 C CA . ILE B 1 204 ? -6.818 9.169 -85.414 1.00 19.81 204 ILE B CA 1
ATOM 3263 C C . ILE B 1 204 ? -6.212 9.595 -86.748 1.00 18.74 204 ILE B C 1
ATOM 3264 O O . ILE B 1 204 ? -6.220 8.813 -87.701 1.00 19.27 204 ILE B O 1
ATOM 3269 N N . GLN B 1 205 ? -5.745 10.844 -86.832 1.00 17.12 205 GLN B N 1
ATOM 3270 C CA . GLN B 1 205 ? -5.126 11.375 -88.035 1.00 16.82 205 GLN B CA 1
ATOM 3271 C C . GLN B 1 205 ? -3.611 11.291 -87.810 1.00 15.13 205 GLN B C 1
ATOM 3272 O O . GLN B 1 205 ? -3.086 11.981 -86.960 1.00 14.62 205 GLN B O 1
ATOM 3278 N N . GLU B 1 206 ? -2.934 10.433 -88.539 1.00 15.09 206 GLU B N 1
ATOM 3279 C CA . GLU B 1 206 ? -1.516 10.199 -88.330 1.00 15.59 206 GLU B CA 1
ATOM 3280 C C . GLU B 1 206 ? -0.724 10.773 -89.483 1.00 16.01 206 GLU B C 1
ATOM 3281 O O . GLU B 1 206 ? -1.051 10.498 -90.647 1.00 16.15 206 GLU B O 1
ATOM 3287 N N . PHE B 1 207 ? 0.280 11.629 -89.151 1.00 14.41 207 PHE B N 1
ATOM 3288 C CA . PHE B 1 207 ? 1.185 12.249 -90.121 1.00 13.85 207 PHE B CA 1
ATOM 3289 C C . PHE B 1 207 ? 2.559 11.584 -90.019 1.00 15.67 207 PHE B C 1
ATOM 3290 O O . PHE B 1 207 ? 3.100 11.436 -88.913 1.00 16.07 207 PHE B O 1
ATOM 3298 N N . HIS B 1 208 ? 3.137 11.233 -91.166 1.00 15.16 208 HIS B N 1
ATOM 3299 C CA . HIS B 1 208 ? 4.486 10.654 -91.215 1.00 15.04 208 HIS B CA 1
ATOM 3300 C C . HIS B 1 208 ? 5.425 11.748 -91.778 1.00 12.86 208 HIS B C 1
ATOM 3301 O O . HIS B 1 208 ? 5.327 12.131 -92.955 1.00 11.75 208 HIS B O 1
ATOM 3308 N N . LEU B 1 209 ? 6.285 12.270 -90.927 1.00 11.89 209 LEU B N 1
ATOM 3309 C CA . LEU B 1 209 ? 7.179 13.355 -91.318 1.00 11.77 209 LEU B CA 1
ATOM 3310 C C . LEU B 1 209 ? 8.103 12.960 -92.521 1.00 13.59 209 LEU B C 1
ATOM 3311 O O . LEU B 1 209 ? 8.174 13.730 -93.470 1.00 14.90 209 LEU B O 1
ATOM 3316 N N . SER B 1 210 ? 8.699 11.744 -92.552 1.00 13.37 210 SER B N 1
ATOM 3317 C CA . SER B 1 210 ? 9.548 11.334 -93.670 1.00 14.60 210 SER B CA 1
ATOM 3318 C C . SER B 1 210 ? 8.812 11.438 -95.006 1.00 14.83 210 SER B C 1
ATOM 3319 O O . SER B 1 210 ? 9.402 11.896 -95.978 1.00 15.39 210 SER B O 1
ATOM 3322 N N . ARG B 1 211 ? 7.515 11.108 -95.018 1.00 13.81 211 ARG B N 1
ATOM 3323 C CA . ARG B 1 211 ? 6.668 11.147 -96.224 1.00 13.16 211 ARG B CA 1
ATOM 3324 C C . ARG B 1 211 ? 6.386 12.589 -96.645 1.00 12.05 211 ARG B C 1
ATOM 3325 O O . ARG B 1 211 ? 6.331 12.888 -97.843 1.00 11.58 211 ARG B O 1
ATOM 3333 N N . ILE B 1 212 ? 6.233 13.499 -95.670 1.00 11.70 212 ILE B N 1
ATOM 3334 C CA . ILE B 1 212 ? 6.073 14.938 -95.972 1.00 11.81 212 ILE B CA 1
ATOM 3335 C C . ILE B 1 212 ? 7.380 15.433 -96.622 1.00 11.10 212 ILE B C 1
ATOM 3336 O O . ILE B 1 212 ? 7.340 16.045 -97.688 1.00 12.35 212 ILE B O 1
ATOM 3341 N N . LEU B 1 213 ? 8.530 15.164 -95.986 1.00 9.67 213 LEU B N 1
ATOM 3342 C CA . LEU B 1 213 ? 9.839 15.578 -96.511 1.00 9.92 213 LEU B CA 1
ATOM 3343 C C . LEU B 1 213 ? 10.117 14.969 -97.892 1.00 12.21 213 LEU B C 1
ATOM 3344 O O . LEU B 1 213 ? 10.704 15.631 -98.738 1.00 13.18 213 LEU B O 1
ATOM 3349 N N . GLN B 1 214 ? 9.632 13.751 -98.142 1.00 13.18 214 GLN B N 1
ATOM 3350 C CA . GLN B 1 214 ? 9.860 13.066 -99.413 1.00 15.44 214 GLN B CA 1
ATOM 3351 C C . GLN B 1 214 ? 9.001 13.673 -100.518 1.00 16.89 214 GLN B C 1
ATOM 3352 O O . GLN B 1 214 ? 9.520 14.026 -101.572 1.00 17.05 214 GLN B O 1
ATOM 3358 N N . GLU B 1 215 ? 7.707 13.848 -100.283 1.00 17.90 215 GLU B N 1
ATOM 3359 C CA . GLU B 1 215 ? 6.805 14.437 -101.297 1.00 18.86 215 GLU B CA 1
ATOM 3360 C C . GLU B 1 215 ? 7.267 15.852 -101.671 1.00 17.03 215 GLU B C 1
ATOM 3361 O O . GLU B 1 215 ? 7.246 16.234 -102.839 1.00 15.88 215 GLU B O 1
ATOM 3367 N N . LEU B 1 216 ? 7.643 16.644 -100.658 1.00 16.68 216 LEU B N 1
ATOM 3368 C CA . LEU B 1 216 ? 8.108 18.004 -100.889 1.00 16.57 216 LEU B CA 1
ATOM 3369 C C . LEU B 1 216 ? 9.574 18.104 -101.396 1.00 16.53 216 LEU B C 1
ATOM 3370 O O . LEU B 1 216 ? 9.966 19.149 -101.914 1.00 17.12 216 LEU B O 1
ATOM 3375 N N . GLY B 1 217 ? 10.330 17.017 -101.298 1.00 15.85 217 GLY B N 1
ATOM 3376 C CA . GLY B 1 217 ? 11.717 16.977 -101.744 1.00 16.02 217 GLY B CA 1
ATOM 3377 C C . GLY B 1 217 ? 12.581 17.900 -100.919 1.00 15.28 217 GLY B C 1
ATOM 3378 O O . GLY B 1 217 ? 13.391 18.678 -101.453 1.00 13.97 217 GLY B O 1
ATOM 3379 N N . LEU B 1 218 ? 12.370 17.838 -99.600 1.00 14.84 218 LEU B N 1
ATOM 3380 C CA . LEU B 1 218 ? 13.033 18.721 -98.638 1.00 13.89 218 LEU B CA 1
ATOM 3381 C C . LEU B 1 218 ? 13.708 17.948 -97.507 1.00 12.90 218 LEU B C 1
ATOM 3382 O O . LEU B 1 218 ? 13.369 16.795 -97.249 1.00 13.71 218 LEU B O 1
ATOM 3387 N N . ASN B 1 219 ? 14.649 18.590 -96.810 1.00 10.86 219 ASN B N 1
ATOM 3388 C CA . ASN B 1 219 ? 15.253 18.004 -95.615 1.00 10.76 219 ASN B CA 1
ATOM 3389 C C . ASN B 1 219 ? 14.593 18.724 -94.374 1.00 9.94 219 ASN B C 1
ATOM 3390 O O . ASN B 1 219 ? 13.790 19.636 -94.582 1.00 10.37 219 ASN B O 1
ATOM 3395 N N . GLN B 1 220 ? 14.981 18.394 -93.133 1.00 9.11 220 GLN B N 1
ATOM 3396 C CA . GLN B 1 220 ? 14.324 19.007 -91.969 1.00 9.59 220 GLN B CA 1
ATOM 3397 C C . GLN B 1 220 ? 14.566 20.488 -91.860 1.00 10.96 220 GLN B C 1
ATOM 3398 O O . GLN B 1 220 ? 13.661 21.247 -91.520 1.00 10.67 220 GLN B O 1
ATOM 3404 N N . GLU B 1 221 ? 15.773 20.902 -92.135 1.00 11.37 221 GLU B N 1
ATOM 3405 C CA . GLU B 1 221 ? 16.165 22.305 -92.065 1.00 12.82 221 GLU B CA 1
ATOM 3406 C C . GLU B 1 221 ? 15.318 23.198 -92.998 1.00 12.26 221 GLU B C 1
ATOM 3407 O O . GLU B 1 221 ? 14.828 24.258 -92.601 1.00 13.67 221 GLU B O 1
ATOM 3413 N N . GLN B 1 222 ? 15.119 22.752 -94.206 1.00 11.26 222 GLN B N 1
ATOM 3414 C CA . GLN B 1 222 ? 14.302 23.472 -95.193 1.00 11.15 222 GLN B CA 1
ATOM 3415 C C . GLN B 1 222 ? 12.845 23.462 -94.794 1.00 12.00 222 GLN B C 1
ATOM 3416 O O . GLN B 1 222 ? 12.147 24.464 -94.965 1.00 12.37 222 GLN B O 1
ATOM 3422 N N . PHE B 1 223 ? 12.361 22.317 -94.277 1.00 10.65 223 PHE B N 1
ATOM 3423 C CA . PHE B 1 223 ? 10.983 22.207 -93.826 1.00 10.24 223 PHE B CA 1
ATOM 3424 C C . PHE B 1 223 ? 10.689 23.189 -92.695 1.00 11.22 223 PHE B C 1
ATOM 3425 O O . PHE B 1 223 ? 9.593 23.777 -92.679 1.00 12.44 223 PHE B O 1
ATOM 3433 N N . VAL B 1 224 ? 11.646 23.385 -91.759 1.00 10.19 224 VAL B N 1
ATOM 3434 C CA . VAL B 1 224 ? 11.459 24.364 -90.684 1.00 10.22 224 VAL B CA 1
ATOM 3435 C C . VAL B 1 224 ? 11.331 25.782 -91.297 1.00 9.84 224 VAL B C 1
ATOM 3436 O O . VAL B 1 224 ? 10.502 26.591 -90.847 1.00 9.62 224 VAL B O 1
ATOM 3440 N N . ASP B 1 225 ? 12.149 26.089 -92.332 1.00 9.13 225 ASP B N 1
ATOM 3441 C CA . ASP B 1 225 ? 12.073 27.402 -92.967 1.00 9.64 225 ASP B CA 1
ATOM 3442 C C . ASP B 1 225 ? 10.705 27.554 -93.697 1.00 10.15 225 ASP B C 1
ATOM 3443 O O . ASP B 1 225 ? 10.072 28.623 -93.659 1.00 9.90 225 ASP B O 1
ATOM 3448 N N . LEU B 1 226 ? 10.213 26.474 -94.287 1.00 10.49 226 LEU B N 1
ATOM 3449 C CA . LEU B 1 226 ? 8.868 26.485 -94.919 1.00 11.62 226 LEU B CA 1
ATOM 3450 C C . LEU B 1 226 ? 7.800 26.822 -93.841 1.00 11.54 226 LEU B C 1
ATOM 3451 O O . LEU B 1 226 ? 6.968 27.722 -94.049 1.00 10.67 226 LEU B O 1
ATOM 3456 N N . CYS B 1 227 ? 7.886 26.146 -92.675 1.00 11.18 227 CYS B N 1
ATOM 3457 C CA . CYS B 1 227 ? 6.957 26.352 -91.555 1.00 12.18 227 CYS B CA 1
ATOM 3458 C C . CYS B 1 227 ? 6.968 27.799 -91.039 1.00 12.33 227 CYS B C 1
ATOM 3459 O O . CYS B 1 227 ? 5.911 28.359 -90.699 1.00 12.91 227 CYS B O 1
ATOM 3462 N N . ILE B 1 228 ? 8.141 28.415 -91.022 1.00 11.58 228 ILE B N 1
ATOM 3463 C CA . ILE B 1 228 ? 8.272 29.827 -90.621 1.00 10.66 228 ILE B CA 1
ATOM 3464 C C . ILE B 1 228 ? 7.561 30.717 -91.639 1.00 12.10 228 ILE B C 1
ATOM 3465 O O . ILE B 1 228 ? 6.955 31.733 -91.250 1.00 13.64 228 ILE B O 1
ATOM 3470 N N . LEU B 1 229 ? 7.638 30.367 -92.951 1.00 12.15 229 LEU B N 1
ATOM 3471 C CA . LEU B 1 229 ? 6.947 31.151 -93.982 1.00 12.68 229 LEU B CA 1
ATOM 3472 C C . LEU B 1 229 ? 5.429 30.928 -93.938 1.00 13.97 229 LEU B C 1
ATOM 3473 O O . LEU B 1 229 ? 4.691 31.819 -94.372 1.00 14.22 229 LEU B O 1
ATOM 3478 N N . LEU B 1 230 ? 4.965 29.777 -93.390 1.00 13.96 230 LEU B N 1
ATOM 3479 C CA . LEU B 1 230 ? 3.543 29.483 -93.237 1.00 15.79 230 LEU B CA 1
ATOM 3480 C C . LEU B 1 230 ? 2.947 30.336 -92.118 1.00 15.30 230 LEU B C 1
ATOM 3481 O O . LEU B 1 230 ? 1.941 31.003 -92.318 1.00 15.32 230 LEU B O 1
ATOM 3486 N N . GLY B 1 231 ? 3.603 30.352 -90.976 1.00 14.48 231 GLY B N 1
ATOM 3487 C CA . GLY B 1 231 ? 3.170 31.192 -89.865 1.00 14.49 231 GLY B CA 1
ATOM 3488 C C . GLY B 1 231 ? 3.288 30.393 -88.597 1.00 14.01 231 GLY B C 1
ATOM 3489 O O . GLY B 1 231 ? 2.416 29.574 -88.290 1.00 13.58 231 GLY B O 1
ATOM 3490 N N . SER B 1 232 ? 4.382 30.601 -87.879 1.00 13.13 232 SER B N 1
ATOM 3491 C CA . SER B 1 232 ? 4.639 29.944 -86.613 1.00 13.51 232 SER B CA 1
ATOM 3492 C C . SER B 1 232 ? 4.408 30.910 -85.439 1.00 14.96 232 SER B C 1
ATOM 3493 O O . SER B 1 232 ? 4.224 32.133 -85.644 1.00 16.09 232 SER B O 1
ATOM 3496 N N . ASP B 1 233 ? 4.565 30.410 -84.210 1.00 15.08 233 ASP B N 1
ATOM 3497 C CA . ASP B 1 233 ? 4.408 31.259 -83.043 1.00 18.20 233 ASP B CA 1
ATOM 3498 C C . ASP B 1 233 ? 5.722 31.768 -82.486 1.00 19.69 233 ASP B C 1
ATOM 3499 O O . ASP B 1 233 ? 5.686 32.403 -81.441 1.00 21.16 233 ASP B O 1
ATOM 3504 N N . TYR B 1 234 ? 6.885 31.517 -83.172 1.00 19.01 234 TYR B N 1
ATOM 3505 C CA . TYR B 1 234 ? 8.216 31.980 -82.714 1.00 18.86 234 TYR B CA 1
ATOM 3506 C C . TYR B 1 234 ? 8.703 33.257 -83.407 1.00 19.20 234 TYR B C 1
ATOM 3507 O O . TYR B 1 234 ? 9.673 33.895 -82.943 1.00 19.95 234 TYR B O 1
ATOM 3516 N N . CYS B 1 235 ? 8.069 33.632 -84.527 1.00 18.13 235 CYS B N 1
ATOM 3517 C CA . CYS B 1 235 ? 8.495 34.801 -85.280 1.00 18.27 235 CYS B CA 1
ATOM 3518 C C . CYS B 1 235 ? 7.453 35.114 -86.390 1.00 20.09 235 CYS B C 1
ATOM 3519 O O . CYS B 1 235 ? 6.511 34.342 -86.614 1.00 20.15 235 CYS B O 1
ATOM 3522 N N . GLU B 1 236 ? 7.614 36.252 -87.074 1.00 20.77 236 GLU B N 1
ATOM 3523 C CA . GLU B 1 236 ? 6.708 36.631 -88.141 1.00 20.90 236 GLU B CA 1
ATOM 3524 C C . GLU B 1 236 ? 6.984 35.835 -89.450 1.00 21.24 236 GLU B C 1
ATOM 3525 O O . GLU B 1 236 ? 8.002 35.140 -89.594 1.00 20.88 236 GLU B O 1
ATOM 3531 N N . SER B 1 237 ? 6.016 35.886 -90.375 1.00 20.85 237 SER B N 1
ATOM 3532 C CA . SER B 1 237 ? 6.134 35.318 -91.708 1.00 20.13 237 SER B CA 1
ATOM 3533 C C . SER B 1 237 ? 6.232 36.536 -92.663 1.00 20.43 237 SER B C 1
ATOM 3534 O O . SER B 1 237 ? 6.169 37.683 -92.205 1.00 21.46 237 SER B O 1
ATOM 3537 N N . ILE B 1 238 ? 6.397 36.305 -93.973 1.00 19.67 238 ILE B N 1
ATOM 3538 C CA . ILE B 1 238 ? 6.445 37.401 -94.927 1.00 19.21 238 ILE B CA 1
ATOM 3539 C C . ILE B 1 238 ? 5.046 37.533 -95.471 1.00 19.16 238 ILE B C 1
ATOM 3540 O O . ILE B 1 238 ? 4.511 36.574 -96.026 1.00 19.40 238 ILE B O 1
ATOM 3545 N N . ARG B 1 239 ? 4.423 38.700 -95.279 1.00 18.66 239 ARG B N 1
ATOM 3546 C CA . ARG B 1 239 ? 3.067 38.945 -95.758 1.00 18.44 239 ARG B CA 1
ATOM 3547 C C . ARG B 1 239 ? 3.049 38.912 -97.268 1.00 18.02 239 ARG B C 1
ATOM 3548 O O . ARG B 1 239 ? 3.995 39.387 -97.901 1.00 18.76 239 ARG B O 1
ATOM 3550 N N . GLY B 1 240 ? 1.996 38.333 -97.833 1.00 17.20 240 GLY B N 1
ATOM 3551 C CA . GLY B 1 240 ? 1.828 38.267 -99.281 1.00 17.85 240 GLY B CA 1
ATOM 3552 C C . GLY B 1 240 ? 2.296 36.973 -99.921 1.00 18.27 240 GLY B C 1
ATOM 3553 O O . GLY B 1 240 ? 1.964 36.714 -101.080 1.00 19.08 240 GLY B O 1
ATOM 3554 N N . ILE B 1 241 ? 3.094 36.163 -99.198 1.00 17.36 241 ILE B N 1
ATOM 3555 C CA . ILE B 1 241 ? 3.537 34.860 -99.717 1.00 18.21 241 ILE B CA 1
ATOM 3556 C C . ILE B 1 241 ? 2.673 33.737 -99.083 1.00 18.53 241 ILE B C 1
ATOM 3557 O O . ILE B 1 241 ? 2.763 33.471 -97.871 1.00 18.48 241 ILE B O 1
ATOM 3562 N N . GLY B 1 242 ? 1.767 33.175 -99.884 1.00 18.19 242 GLY B N 1
ATOM 3563 C CA . GLY B 1 242 ? 0.845 32.122 -99.439 1.00 18.54 242 GLY B CA 1
ATOM 3564 C C . GLY B 1 242 ? 1.515 30.759 -99.336 1.00 19.37 242 GLY B C 1
ATOM 3565 O O . GLY B 1 242 ? 2.656 30.598 -99.790 1.00 19.21 242 GLY B O 1
ATOM 3566 N N . PRO B 1 243 ? 0.815 29.766 -98.716 1.00 18.75 243 PRO B N 1
ATOM 3567 C CA . PRO B 1 243 ? 1.409 28.422 -98.520 1.00 18.04 243 PRO B CA 1
ATOM 3568 C C . PRO B 1 243 ? 2.013 27.731 -99.741 1.00 17.81 243 PRO B C 1
ATOM 3569 O O . PRO B 1 243 ? 3.093 27.178 -99.604 1.00 18.25 243 PRO B O 1
ATOM 3573 N N . LYS B 1 244 ? 1.332 27.708 -100.894 1.00 17.04 244 LYS B N 1
ATOM 3574 C CA . LYS B 1 244 ? 1.866 27.055 -102.084 1.00 17.08 244 LYS B CA 1
ATOM 3575 C C . LYS B 1 244 ? 3.087 27.779 -102.604 1.00 16.80 244 LYS B C 1
ATOM 3576 O O . LYS B 1 244 ? 4.028 27.145 -103.027 1.00 16.78 244 LYS B O 1
ATOM 3582 N N . ARG B 1 245 ? 3.074 29.108 -102.578 1.00 16.52 245 ARG B N 1
ATOM 3583 C CA . ARG B 1 245 ? 4.209 29.905 -103.008 1.00 16.14 245 ARG B CA 1
ATOM 3584 C C . ARG B 1 245 ? 5.405 29.703 -102.051 1.00 13.94 245 ARG B C 1
ATOM 3585 O O . ARG B 1 245 ? 6.533 29.632 -102.504 1.00 13.79 245 ARG B O 1
ATOM 3593 N N . ALA B 1 246 ? 5.146 29.538 -100.769 1.00 12.13 246 ALA B N 1
ATOM 3594 C CA . ALA B 1 246 ? 6.187 29.302 -99.773 1.00 12.04 246 ALA B CA 1
ATOM 3595 C C . ALA B 1 246 ? 6.870 27.955 -100.039 1.00 12.13 246 ALA B C 1
ATOM 3596 O O . ALA B 1 246 ? 8.097 27.898 -100.019 1.00 12.00 246 ALA B O 1
ATOM 3598 N N . VAL B 1 247 ? 6.101 26.914 -100.443 1.00 11.46 247 VAL B N 1
ATOM 3599 C CA . VAL B 1 247 ? 6.670 25.621 -100.820 1.00 12.73 247 VAL B CA 1
ATOM 3600 C C . VAL B 1 247 ? 7.575 25.789 -102.051 1.00 12.80 247 VAL B C 1
ATOM 3601 O O . VAL B 1 247 ? 8.666 25.263 -102.072 1.00 12.15 247 VAL B O 1
ATOM 3605 N N . ASP B 1 248 ? 7.094 26.480 -103.081 1.00 13.75 248 ASP B N 1
ATOM 3606 C CA . ASP B 1 248 ? 7.836 26.672 -104.317 1.00 15.06 248 ASP B CA 1
ATOM 3607 C C . ASP B 1 248 ? 9.134 27.434 -104.090 1.00 14.57 248 ASP B C 1
ATOM 3608 O O . ASP B 1 248 ? 10.162 27.080 -104.688 1.00 13.86 248 ASP B O 1
ATOM 3613 N N . LEU B 1 249 ? 9.102 28.456 -103.209 1.00 14.05 249 LEU B N 1
ATOM 3614 C CA . LEU B 1 249 ? 10.285 29.246 -102.891 1.00 14.58 249 LEU B CA 1
ATOM 3615 C C . LEU B 1 249 ? 11.348 28.414 -102.149 1.00 13.87 249 LEU B C 1
ATOM 3616 O O . LEU B 1 249 ? 12.547 28.531 -102.417 1.00 14.48 249 LEU B O 1
ATOM 3621 N N . ILE B 1 250 ? 10.901 27.607 -101.201 1.00 12.58 250 ILE B N 1
ATOM 3622 C CA . ILE B 1 250 ? 11.806 26.781 -100.408 1.00 12.27 250 ILE B CA 1
ATOM 3623 C C . ILE B 1 250 ? 12.384 25.633 -101.267 1.00 13.12 250 ILE B C 1
ATOM 3624 O O . ILE B 1 250 ? 13.566 25.314 -101.153 1.00 13.96 250 ILE B O 1
ATOM 3629 N N . GLN B 1 251 ? 11.586 25.092 -102.172 1.00 12.42 251 GLN B N 1
ATOM 3630 C CA . GLN B 1 251 ? 12.030 24.064 -103.093 1.00 12.39 251 GLN B CA 1
ATOM 3631 C C . GLN B 1 251 ? 13.126 24.590 -104.017 1.00 13.27 251 GLN B C 1
ATOM 3632 O O . GLN B 1 251 ? 14.117 23.903 -104.236 1.00 12.89 251 GLN B O 1
ATOM 3638 N N . LYS B 1 252 ? 12.981 25.810 -104.500 1.00 14.60 252 LYS B N 1
ATOM 3639 C CA . LYS B 1 252 ? 14.003 26.410 -105.371 1.00 16.68 252 LYS B CA 1
ATOM 3640 C C . LYS B 1 252 ? 15.232 26.932 -104.618 1.00 16.46 252 LYS B C 1
ATOM 3641 O O . LYS B 1 252 ? 16.353 26.639 -105.017 1.00 18.22 252 LYS B O 1
ATOM 3647 N N . HIS B 1 253 ? 15.020 27.779 -103.604 1.00 15.37 253 HIS B N 1
ATOM 3648 C CA . HIS B 1 253 ? 16.068 28.518 -102.908 1.00 14.94 253 HIS B CA 1
ATOM 3649 C C . HIS B 1 253 ? 16.546 27.905 -101.600 1.00 14.00 253 HIS B C 1
ATOM 3650 O O . HIS B 1 253 ? 17.584 28.316 -101.087 1.00 13.97 253 HIS B O 1
ATOM 3657 N N . LYS B 1 254 ? 15.805 26.931 -101.051 1.00 12.17 254 LYS B N 1
ATOM 3658 C CA . LYS B 1 254 ? 16.203 26.157 -99.856 1.00 11.72 254 LYS B CA 1
ATOM 3659 C C . LYS B 1 254 ? 16.167 26.878 -98.531 1.00 12.13 254 LYS B C 1
ATOM 3660 O O . LYS B 1 254 ? 16.016 26.186 -97.542 1.00 13.08 254 LYS B O 1
ATOM 3666 N N . SER B 1 255 ? 16.487 28.172 -98.462 1.00 11.65 255 SER B N 1
ATOM 3667 C CA . SER B 1 255 ? 16.499 28.850 -97.153 1.00 11.24 255 SER B CA 1
ATOM 3668 C C . SER B 1 255 ? 15.804 30.218 -97.229 1.00 10.76 255 SER B C 1
ATOM 3669 O O . SER B 1 255 ? 15.739 30.810 -98.297 1.00 10.18 255 SER B O 1
ATOM 3672 N N . ILE B 1 256 ? 15.369 30.762 -96.081 1.00 10.76 256 ILE B N 1
ATOM 3673 C CA . ILE B 1 256 ? 14.780 32.100 -96.037 1.00 11.57 256 ILE B CA 1
ATOM 3674 C C . ILE B 1 256 ? 15.854 33.126 -96.471 1.00 12.74 256 ILE B C 1
ATOM 3675 O O . ILE B 1 256 ? 15.565 33.936 -97.303 1.00 13.90 256 ILE B O 1
ATOM 3680 N N . GLU B 1 257 ? 17.085 33.016 -95.993 1.00 12.68 257 GLU B N 1
ATOM 3681 C CA . GLU B 1 257 ? 18.184 33.905 -96.399 1.00 14.87 257 GLU B CA 1
ATOM 3682 C C . GLU B 1 257 ? 18.318 34.033 -97.932 1.00 15.94 257 GLU B C 1
ATOM 3683 O O . GLU B 1 257 ? 18.390 35.152 -98.449 1.00 15.99 257 GLU B O 1
ATOM 3689 N N . GLU B 1 258 ? 18.256 32.901 -98.662 1.00 15.73 258 GLU B N 1
ATOM 3690 C CA . GLU B 1 258 ? 18.356 32.936 -100.129 1.00 15.56 258 GLU B CA 1
ATOM 3691 C C . GLU B 1 258 ? 17.116 33.536 -100.743 1.00 15.56 258 GLU B C 1
ATOM 3692 O O . GLU B 1 258 ? 17.213 34.174 -101.777 1.00 16.35 258 GLU B O 1
ATOM 3698 N N . ILE B 1 259 ? 15.931 33.326 -100.128 1.00 14.96 259 ILE B N 1
ATOM 3699 C CA . ILE B 1 259 ? 14.711 33.908 -100.639 1.00 16.48 259 ILE B CA 1
ATOM 3700 C C . ILE B 1 259 ? 14.782 35.440 -100.472 1.00 17.93 259 ILE B C 1
ATOM 3701 O O . ILE B 1 259 ? 14.429 36.163 -101.417 1.00 18.85 259 ILE B O 1
ATOM 3706 N N . VAL B 1 260 ? 15.203 35.915 -99.261 1.00 18.00 260 VAL B N 1
ATOM 3707 C CA . VAL B 1 260 ? 15.303 37.331 -98.872 1.00 20.41 260 VAL B CA 1
ATOM 3708 C C . VAL B 1 260 ? 16.162 38.149 -99.839 1.00 21.26 260 VAL B C 1
ATOM 3709 O O . VAL B 1 260 ? 15.732 39.243 -100.250 1.00 22.61 260 VAL B O 1
ATOM 3713 N N . ARG B 1 261 ? 17.310 37.615 -100.236 1.00 19.93 261 ARG B N 1
ATOM 3714 C CA . ARG B 1 261 ? 18.213 38.239 -101.212 1.00 19.62 261 ARG B CA 1
ATOM 3715 C C . ARG B 1 261 ? 17.513 38.576 -102.524 1.00 19.11 261 ARG B C 1
ATOM 3716 O O . ARG B 1 261 ? 18.007 39.431 -103.282 1.00 19.03 261 ARG B O 1
ATOM 3724 N N . ARG B 1 262 ? 16.448 37.816 -102.857 1.00 18.12 262 ARG B N 1
ATOM 3725 C CA . ARG B 1 262 ? 15.758 37.915 -104.132 1.00 18.81 262 ARG B CA 1
ATOM 3726 C C . ARG B 1 262 ? 14.413 38.643 -104.111 1.00 20.03 262 ARG B C 1
ATOM 3727 O O . ARG B 1 262 ? 13.976 39.095 -105.176 1.00 20.57 262 ARG B O 1
ATOM 3735 N N . LEU B 1 263 ? 13.748 38.762 -102.937 1.00 19.99 263 LEU B N 1
ATOM 3736 C CA . LEU B 1 263 ? 12.433 39.388 -102.904 1.00 21.55 263 LEU B CA 1
ATOM 3737 C C . LEU B 1 263 ? 12.503 40.847 -103.299 1.00 23.61 263 LEU B C 1
ATOM 3738 O O . LEU B 1 263 ? 13.408 41.559 -102.891 1.00 23.44 263 LEU B O 1
ATOM 3743 N N . ASP B 1 264 ? 11.522 41.295 -104.074 1.00 25.06 264 ASP B N 1
ATOM 3744 C CA . ASP B 1 264 ? 11.417 42.694 -104.451 1.00 26.31 264 ASP B CA 1
ATOM 3745 C C . ASP B 1 264 ? 10.956 43.441 -103.177 1.00 26.44 264 ASP B C 1
ATOM 3746 O O . ASP B 1 264 ? 9.957 43.033 -102.573 1.00 27.19 264 ASP B O 1
ATOM 3751 N N . PRO B 1 265 ? 11.706 44.450 -102.678 1.00 25.74 265 PRO B N 1
ATOM 3752 C CA . PRO B 1 265 ? 11.275 45.143 -101.443 1.00 25.34 265 PRO B CA 1
ATOM 3753 C C . PRO B 1 265 ? 10.016 45.987 -101.602 1.00 24.91 265 PRO B C 1
ATOM 3754 O O . PRO B 1 265 ? 9.369 46.313 -100.612 1.00 23.70 265 PRO B O 1
ATOM 3758 N N . ASN B 1 266 ? 9.654 46.348 -102.840 1.00 25.64 266 ASN B N 1
ATOM 3759 C CA . ASN B 1 266 ? 8.413 47.105 -103.082 1.00 26.39 266 ASN B CA 1
ATOM 3760 C C . ASN B 1 266 ? 7.167 46.209 -103.079 1.00 26.90 266 ASN B C 1
ATOM 3761 O O . ASN B 1 266 ? 6.047 46.728 -103.067 1.00 27.27 266 ASN B O 1
ATOM 3766 N N . LYS B 1 267 ? 7.344 44.878 -103.160 1.00 26.31 267 LYS B N 1
ATOM 3767 C CA . LYS B 1 267 ? 6.224 43.934 -103.208 1.00 26.68 267 LYS B CA 1
ATOM 3768 C C . LYS B 1 267 ? 6.181 43.059 -101.954 1.00 25.59 267 LYS B C 1
ATOM 3769 O O . LYS B 1 267 ? 5.113 42.862 -101.366 1.00 25.99 267 LYS B O 1
ATOM 3775 N N . TYR B 1 268 ? 7.344 42.502 -101.559 1.00 24.23 268 TYR B N 1
ATOM 3776 C CA . TYR B 1 268 ? 7.419 41.582 -100.431 1.00 23.67 268 TYR B CA 1
ATOM 3777 C C . TYR B 1 268 ? 8.480 41.968 -99.417 1.00 23.45 268 TYR B C 1
ATOM 3778 O O . TYR B 1 268 ? 9.469 41.235 -99.232 1.00 22.56 268 TYR B O 1
ATOM 3787 N N . PRO B 1 269 ? 8.270 43.090 -98.701 1.00 23.59 269 PRO B N 1
ATOM 3788 C CA . PRO B 1 269 ? 9.225 43.436 -97.636 1.00 23.71 269 PRO B CA 1
ATOM 3789 C C . PRO B 1 269 ? 9.153 42.403 -96.511 1.00 23.34 269 PRO B C 1
ATOM 3790 O O . PRO B 1 269 ? 8.094 41.812 -96.251 1.00 23.98 269 PRO B O 1
ATOM 3794 N N . VAL B 1 270 ? 10.263 42.197 -95.848 1.00 22.30 270 VAL B N 1
ATOM 3795 C CA . VAL B 1 270 ? 10.331 41.277 -94.737 1.00 22.71 270 VAL B CA 1
ATOM 3796 C C . VAL B 1 270 ? 10.066 41.996 -93.426 1.00 22.07 270 VAL B C 1
ATOM 3797 O O . VAL B 1 270 ? 10.241 43.219 -93.325 1.00 21.78 270 VAL B O 1
ATOM 3801 N N . PRO B 1 271 ? 9.644 41.245 -92.390 1.00 21.86 271 PRO B N 1
ATOM 3802 C CA . PRO B 1 271 ? 9.449 41.867 -91.070 1.00 22.84 271 PRO B CA 1
ATOM 3803 C C . PRO B 1 271 ? 10.687 42.609 -90.559 1.00 23.31 271 PRO B C 1
ATOM 3804 O O . PRO B 1 271 ? 11.804 42.249 -90.872 1.00 23.33 271 PRO B O 1
ATOM 3808 N N . GLU B 1 272 ? 10.467 43.668 -89.801 1.00 23.96 272 GLU B N 1
ATOM 3809 C CA . GLU B 1 272 ? 11.536 44.421 -89.140 1.00 23.90 272 GLU B CA 1
ATOM 3810 C C . GLU B 1 272 ? 11.900 43.614 -87.882 1.00 22.54 272 GLU B C 1
ATOM 3811 O O . GLU B 1 272 ? 10.998 43.014 -87.271 1.00 22.22 272 GLU B O 1
ATOM 3817 N N . ASN B 1 273 ? 13.203 43.598 -87.490 1.00 21.43 273 ASN B N 1
ATOM 3818 C CA . ASN B 1 273 ? 13.677 42.873 -86.292 1.00 20.73 273 ASN B CA 1
ATOM 3819 C C . ASN B 1 273 ? 13.221 41.404 -86.323 1.00 18.35 273 ASN B C 1
ATOM 3820 O O . ASN B 1 273 ? 12.737 40.862 -85.321 1.00 16.99 273 ASN B O 1
ATOM 3825 N N . TRP B 1 274 ? 13.292 40.809 -87.530 1.00 16.97 274 TRP B N 1
ATOM 3826 C CA . TRP B 1 274 ? 12.792 39.488 -87.796 1.00 17.48 274 TRP B CA 1
ATOM 3827 C C . TRP B 1 274 ? 13.582 38.403 -87.075 1.00 17.90 274 TRP B C 1
ATOM 3828 O O . TRP B 1 274 ? 14.792 38.233 -87.302 1.00 17.76 274 TRP B O 1
ATOM 3839 N N . LEU B 1 275 ? 12.867 37.639 -86.213 1.00 17.90 275 LEU B N 1
ATOM 3840 C CA . LEU B 1 275 ? 13.479 36.590 -85.409 1.00 18.19 275 LEU B CA 1
ATOM 3841 C C . LEU B 1 275 ? 13.508 35.233 -86.133 1.00 17.27 275 LEU B C 1
ATOM 3842 O O . LEU B 1 275 ? 13.480 34.200 -85.469 1.00 17.13 275 LEU B O 1
ATOM 3847 N N . HIS B 1 276 ? 13.574 35.228 -87.471 1.00 16.86 276 HIS B N 1
ATOM 3848 C CA . HIS B 1 276 ? 13.553 33.962 -88.211 1.00 16.24 276 HIS B CA 1
ATOM 3849 C C . HIS B 1 276 ? 14.766 33.070 -87.917 1.00 15.74 276 HIS B C 1
ATOM 3850 O O . HIS B 1 276 ? 14.623 31.837 -87.952 1.00 15.38 276 HIS B O 1
ATOM 3857 N N . LYS B 1 277 ? 15.961 33.655 -87.687 1.00 15.39 277 LYS B N 1
ATOM 3858 C CA . LYS B 1 277 ? 17.145 32.808 -87.440 1.00 16.36 277 LYS B CA 1
ATOM 3859 C C . LYS B 1 277 ? 17.023 32.090 -86.113 1.00 15.66 277 LYS B C 1
ATOM 3860 O O . LYS B 1 277 ? 17.325 30.899 -86.031 1.00 16.08 277 LYS B O 1
ATOM 3866 N N . GLU B 1 278 ? 16.516 32.809 -85.094 1.00 14.31 278 GLU B N 1
ATOM 3867 C CA . GLU B 1 278 ? 16.303 32.320 -83.742 1.00 14.42 278 GLU B CA 1
ATOM 3868 C C . GLU B 1 278 ? 15.157 31.294 -83.736 1.00 13.66 278 GLU B C 1
ATOM 3869 O O . GLU B 1 278 ? 15.272 30.252 -83.088 1.00 15.04 278 GLU B O 1
ATOM 3875 N N . ALA B 1 279 ? 14.082 31.545 -84.498 1.00 11.88 279 ALA B N 1
ATOM 3876 C CA . ALA B 1 279 ? 12.978 30.582 -84.607 1.00 11.29 279 ALA B CA 1
ATOM 3877 C C . ALA B 1 279 ? 13.526 29.287 -85.278 1.00 12.90 279 ALA B C 1
ATOM 3878 O O . ALA B 1 279 ? 13.371 28.183 -84.742 1.00 14.52 279 ALA B O 1
ATOM 3880 N N . HIS B 1 280 ? 14.311 29.445 -86.353 1.00 12.16 280 HIS B N 1
ATOM 3881 C CA . HIS B 1 280 ? 14.883 28.296 -87.052 1.00 12.91 280 HIS B CA 1
ATOM 3882 C C . HIS B 1 280 ? 15.735 27.434 -86.117 1.00 13.92 280 HIS B C 1
ATOM 3883 O O . HIS B 1 280 ? 15.660 26.208 -86.168 1.00 13.25 280 HIS B O 1
ATOM 3890 N N . GLN B 1 281 ? 16.534 28.071 -85.268 1.00 14.81 281 GLN B N 1
ATOM 3891 C CA . GLN B 1 281 ? 17.435 27.370 -84.366 1.00 17.11 281 GLN B CA 1
ATOM 3892 C C . GLN B 1 281 ? 16.652 26.713 -83.229 1.00 17.86 281 GLN B C 1
ATOM 3893 O O . GLN B 1 281 ? 17.042 25.634 -82.800 1.00 17.38 281 GLN B O 1
ATOM 3899 N N . LEU B 1 282 ? 15.577 27.360 -82.735 1.00 18.29 282 LEU B N 1
ATOM 3900 C CA . LEU B 1 282 ? 14.705 26.804 -81.687 1.00 18.89 282 LEU B CA 1
ATOM 3901 C C . LEU B 1 282 ? 14.008 25.532 -82.197 1.00 16.82 282 LEU B C 1
ATOM 3902 O O . LEU B 1 282 ? 13.868 24.597 -81.424 1.00 17.39 282 LEU B O 1
ATOM 3907 N N . PHE B 1 283 ? 13.515 25.508 -83.448 1.00 14.47 283 PHE B N 1
ATOM 3908 C CA . PHE B 1 283 ? 12.828 24.283 -83.945 1.00 14.30 283 PHE B CA 1
ATOM 3909 C C . PHE B 1 283 ? 13.845 23.141 -84.167 1.00 14.25 283 PHE B C 1
ATOM 3910 O O . PHE B 1 283 ? 13.598 21.966 -83.827 1.00 13.40 283 PHE B O 1
ATOM 3918 N N . LEU B 1 284 ? 15.009 23.496 -84.739 1.00 15.11 284 LEU B N 1
ATOM 3919 C CA . LEU B 1 284 ? 16.030 22.487 -85.043 1.00 16.73 284 LEU B 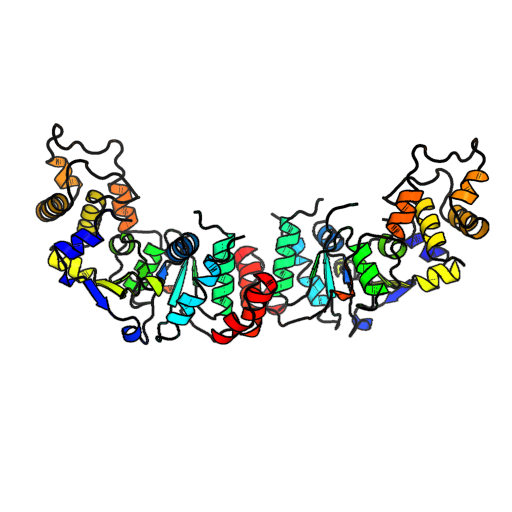CA 1
ATOM 3920 C C . LEU B 1 284 ? 16.804 22.014 -83.824 1.00 18.77 284 LEU B C 1
ATOM 3921 O O . LEU B 1 284 ? 17.269 20.871 -83.786 1.00 21.31 284 LEU B O 1
ATOM 3926 N N . GLU B 1 285 ? 16.936 22.861 -82.814 1.00 18.10 285 GLU B N 1
ATOM 3927 C CA . GLU B 1 285 ? 17.645 22.499 -81.597 1.00 17.51 285 GLU B CA 1
ATOM 3928 C C . GLU B 1 285 ? 16.860 22.914 -80.352 1.00 15.88 285 GLU B C 1
ATOM 3929 O O . GLU B 1 285 ? 17.272 23.765 -79.592 1.00 15.32 285 GLU B O 1
ATOM 3935 N N . PRO B 1 286 ? 15.673 22.315 -80.165 1.00 15.53 286 PRO B N 1
ATOM 3936 C CA . PRO B 1 286 ? 14.833 22.693 -79.028 1.00 14.19 286 PRO B CA 1
ATOM 3937 C C . PRO B 1 286 ? 15.401 22.247 -77.710 1.00 14.31 286 PRO B C 1
ATOM 3938 O O . PRO B 1 286 ? 16.121 21.246 -77.625 1.00 13.66 286 PRO B O 1
ATOM 3942 N N . GLU B 1 287 ? 14.968 22.924 -76.664 1.00 14.01 287 GLU B N 1
ATOM 3943 C CA . GLU B 1 287 ? 15.323 22.534 -75.324 1.00 14.82 287 GLU B CA 1
ATOM 3944 C C . GLU B 1 287 ? 14.296 21.408 -75.020 1.00 15.26 287 GLU B C 1
ATOM 3945 O O . GLU B 1 287 ? 13.069 21.643 -75.045 1.00 15.05 287 GLU B O 1
ATOM 3951 N N . VAL B 1 288 ? 14.798 20.169 -74.882 1.00 15.29 288 VAL B N 1
ATOM 3952 C CA . VAL B 1 288 ? 13.954 19.004 -74.654 1.00 15.32 288 VAL B CA 1
ATOM 3953 C C . VAL B 1 288 ? 14.506 18.114 -73.517 1.00 16.08 288 VAL B C 1
ATOM 3954 O O . VAL B 1 288 ? 15.676 18.244 -73.119 1.00 14.41 288 VAL B O 1
ATOM 3958 N N . LEU B 1 289 ? 13.678 17.148 -73.052 1.00 16.99 289 LEU B N 1
ATOM 3959 C CA . LEU B 1 289 ? 14.133 16.197 -72.060 1.00 18.45 289 LEU B CA 1
ATOM 3960 C C . LEU B 1 289 ? 15.120 15.262 -72.723 1.00 19.71 289 LEU B C 1
ATOM 3961 O O . LEU B 1 289 ? 15.077 15.059 -73.943 1.00 20.54 289 LEU B O 1
ATOM 3966 N N . ASP B 1 290 ? 16.020 14.712 -71.931 1.00 19.44 290 ASP B N 1
ATOM 3967 C CA . ASP B 1 290 ? 16.996 13.759 -72.430 1.00 20.50 290 ASP B CA 1
ATOM 3968 C C . ASP B 1 290 ? 16.329 12.380 -72.445 1.00 21.60 290 ASP B C 1
ATOM 3969 O O . ASP B 1 290 ? 16.094 11.803 -71.386 1.00 21.56 290 ASP B O 1
ATOM 3974 N N . PRO B 1 291 ? 16.044 11.829 -73.644 1.00 22.36 291 PRO B N 1
ATOM 3975 C CA . PRO B 1 291 ? 15.390 10.508 -73.735 1.00 22.28 291 PRO B CA 1
ATOM 3976 C C . PRO B 1 291 ? 16.148 9.350 -73.078 1.00 21.53 291 PRO B C 1
ATOM 3977 O O . PRO B 1 291 ? 15.532 8.369 -72.690 1.00 21.03 291 PRO B O 1
ATOM 3981 N N . GLU B 1 292 ? 17.478 9.466 -72.944 1.00 20.63 292 GLU B N 1
ATOM 3982 C CA . GLU B 1 292 ? 18.298 8.452 -72.275 1.00 21.16 292 GLU B CA 1
ATOM 3983 C C . GLU B 1 292 ? 17.988 8.362 -70.801 1.00 21.34 292 GLU B C 1
ATOM 3984 O O . GLU B 1 292 ? 18.206 7.312 -70.210 1.00 21.53 292 GLU B O 1
ATOM 3990 N N . SER B 1 293 ? 17.531 9.458 -70.189 1.00 21.40 293 SER B N 1
ATOM 3991 C CA . SER B 1 293 ? 17.160 9.512 -68.773 1.00 23.51 293 SER B CA 1
ATOM 3992 C C . SER B 1 293 ? 15.762 8.954 -68.475 1.00 25.93 293 SER B C 1
ATOM 3993 O O . SER B 1 293 ? 15.325 8.974 -67.319 1.00 27.51 293 SER B O 1
ATOM 3996 N N . VAL B 1 294 ? 15.021 8.523 -69.507 1.00 25.32 294 VAL B N 1
ATOM 3997 C CA . VAL B 1 294 ? 13.646 8.068 -69.349 1.00 24.67 294 VAL B CA 1
ATOM 3998 C C . VAL B 1 294 ? 13.557 6.556 -69.407 1.00 23.86 294 VAL B C 1
ATOM 3999 O O . VAL B 1 294 ? 14.095 5.939 -70.328 1.00 22.79 294 VAL B O 1
ATOM 4003 N N . GLU B 1 295 ? 12.838 5.973 -68.448 1.00 23.66 295 GLU B N 1
ATOM 4004 C CA . GLU B 1 295 ? 12.521 4.552 -68.457 1.00 24.28 295 GLU B CA 1
ATOM 4005 C C . GLU B 1 295 ? 11.021 4.462 -68.221 1.00 22.84 295 GLU B C 1
ATOM 4006 O O . GLU B 1 295 ? 10.551 4.711 -67.117 1.00 22.57 295 GLU B O 1
ATOM 4012 N N . LEU B 1 296 ? 10.276 4.156 -69.263 1.00 21.90 296 LEU B N 1
ATOM 4013 C CA . LEU B 1 296 ? 8.812 4.138 -69.194 1.00 22.09 296 LEU B CA 1
ATOM 4014 C C . LEU B 1 296 ? 8.247 2.875 -68.586 1.00 22.40 296 LEU B C 1
ATOM 4015 O O . LEU B 1 296 ? 8.518 1.766 -69.062 1.00 22.49 296 LEU B O 1
ATOM 4020 N N . LYS B 1 297 ? 7.454 3.049 -67.528 1.00 22.39 297 LYS B N 1
ATOM 4021 C CA . LYS B 1 297 ? 6.828 1.943 -66.817 1.00 22.92 297 LYS B CA 1
ATOM 4022 C C . LYS B 1 297 ? 5.388 2.260 -66.528 1.00 22.41 297 LYS B C 1
ATOM 4023 O O . LYS B 1 297 ? 5.032 3.401 -66.201 1.00 20.92 297 LYS B O 1
ATOM 4029 N N . TRP B 1 298 ? 4.559 1.231 -66.622 1.00 23.01 298 TRP B N 1
ATOM 4030 C CA . TRP B 1 298 ? 3.134 1.338 -66.338 1.00 23.69 298 TRP B CA 1
ATOM 4031 C C . TRP B 1 298 ? 2.865 0.341 -65.233 1.00 25.66 298 TRP B C 1
ATOM 4032 O O . TRP B 1 298 ? 3.457 -0.752 -65.238 1.00 26.74 298 TRP B O 1
ATOM 4043 N N . SER B 1 299 ? 1.977 0.700 -64.291 1.00 25.50 299 SER B N 1
ATOM 4044 C CA . SER B 1 299 ? 1.616 -0.159 -63.174 1.00 25.78 299 SER B CA 1
ATOM 4045 C C . SER B 1 299 ? 0.076 -0.266 -63.013 1.00 26.42 299 SER B C 1
ATOM 4046 O O . SER B 1 299 ? -0.687 0.300 -63.809 1.00 27.16 299 SER B O 1
ATOM 4049 N N . GLU B 1 300 ? -0.379 -1.028 -62.023 1.00 26.38 300 GLU B N 1
ATOM 4050 C CA . GLU B 1 300 ? -1.788 -1.234 -61.792 1.00 27.33 300 GLU B CA 1
ATOM 4051 C C . GLU B 1 300 ? -2.383 -0.056 -61.055 1.00 26.81 300 GLU B C 1
ATOM 4052 O O . GLU B 1 300 ? -1.735 0.529 -60.172 1.00 26.31 300 GLU B O 1
ATOM 4058 N N . PRO B 1 301 ? -3.602 0.345 -61.446 1.00 26.67 301 PRO B N 1
ATOM 4059 C CA . PRO B 1 301 ? -4.213 1.502 -60.784 1.00 26.59 301 PRO B CA 1
ATOM 4060 C C . PRO B 1 301 ? -4.518 1.219 -59.322 1.00 27.77 301 PRO B C 1
ATOM 4061 O O . PRO B 1 301 ? -4.880 0.099 -58.971 1.00 28.03 301 PRO B O 1
ATOM 4065 N N . ASN B 1 302 ? -4.365 2.235 -58.465 1.00 27.88 302 ASN B N 1
ATOM 4066 C CA . ASN B 1 302 ? -4.703 2.108 -57.057 1.00 28.60 302 ASN B CA 1
ATOM 4067 C C . ASN B 1 302 ? -6.198 2.495 -56.973 1.00 28.75 302 ASN B C 1
ATOM 4068 O O . ASN B 1 302 ? -6.530 3.674 -56.884 1.00 28.48 302 ASN B O 1
ATOM 4073 N N . GLU B 1 303 ? -7.080 1.506 -57.072 1.00 28.83 303 GLU B N 1
ATOM 4074 C CA . GLU B 1 303 ? -8.531 1.687 -57.063 1.00 29.35 303 GLU B CA 1
ATOM 4075 C C . GLU B 1 303 ? -9.075 2.517 -55.876 1.00 29.24 303 GLU B C 1
ATOM 4076 O O . GLU B 1 303 ? -9.832 3.470 -56.100 1.00 28.34 303 GLU B O 1
ATOM 4082 N N . GLU B 1 304 ? -8.715 2.158 -54.635 1.00 29.45 304 GLU B N 1
ATOM 4083 C CA . GLU B 1 304 ? -9.229 2.886 -53.473 1.00 30.23 304 GLU B CA 1
ATOM 4084 C C . GLU B 1 304 ? -8.676 4.298 -53.358 1.00 30.24 304 GLU B C 1
ATOM 4085 O O . GLU B 1 304 ? -9.427 5.200 -52.961 1.00 31.08 304 GLU B O 1
ATOM 4091 N N . GLU B 1 305 ? -7.407 4.528 -53.753 1.00 29.68 305 GLU B N 1
ATOM 4092 C CA . GLU B 1 305 ? -6.884 5.901 -53.741 1.00 29.37 305 GLU B CA 1
ATOM 4093 C C . GLU B 1 305 ? -7.497 6.741 -54.846 1.00 28.00 305 GLU B C 1
ATOM 4094 O O . GLU B 1 305 ? -7.764 7.915 -54.625 1.00 28.75 305 GLU B O 1
ATOM 4100 N N . LEU B 1 306 ? -7.811 6.135 -55.999 1.00 26.70 306 LEU B N 1
ATOM 4101 C CA . LEU B 1 306 ? -8.509 6.817 -57.101 1.00 26.43 306 LEU B CA 1
ATOM 4102 C C . LEU B 1 306 ? -9.873 7.305 -56.584 1.00 26.83 306 LEU B C 1
ATOM 4103 O O . LEU B 1 306 ? -10.216 8.476 -56.766 1.00 26.76 306 LEU B O 1
ATOM 4108 N N . ILE B 1 307 ? -10.599 6.421 -55.857 1.00 26.49 307 ILE B N 1
ATOM 4109 C CA . ILE B 1 307 ? -11.878 6.769 -55.248 1.00 27.06 307 ILE B CA 1
ATOM 4110 C C . ILE B 1 307 ? -11.701 7.889 -54.232 1.00 26.87 307 ILE B C 1
ATOM 4111 O O . ILE B 1 307 ? -12.445 8.852 -54.291 1.00 27.20 307 ILE B O 1
ATOM 4116 N N . LYS B 1 308 ? -10.709 7.793 -53.336 1.00 26.56 308 LYS B N 1
ATOM 4117 C CA . LYS B 1 308 ? -10.496 8.834 -52.331 1.00 26.48 308 LYS B CA 1
ATOM 4118 C C . LYS B 1 308 ? -10.233 10.200 -52.939 1.00 26.08 308 LYS B C 1
ATOM 4119 O O . LYS B 1 308 ? -10.772 11.191 -52.454 1.00 25.84 308 LYS B O 1
ATOM 4121 N N . PHE B 1 309 ? -9.423 10.263 -54.008 1.00 24.96 309 PHE B N 1
ATOM 4122 C CA . PHE B 1 309 ? -9.101 11.541 -54.634 1.00 24.33 309 PHE B CA 1
ATOM 4123 C C . PHE B 1 309 ? -10.240 12.064 -55.534 1.00 23.71 309 PHE B C 1
ATOM 4124 O O . PHE B 1 309 ? -10.634 13.223 -55.395 1.00 23.35 309 PHE B O 1
ATOM 4132 N N . MET B 1 310 ? -10.708 11.253 -56.497 1.00 23.31 310 MET B N 1
ATOM 4133 C CA . MET B 1 310 ? -11.731 11.722 -57.428 1.00 23.39 310 MET B CA 1
ATOM 4134 C C . MET B 1 310 ? -13.077 11.922 -56.749 1.00 24.32 310 MET B C 1
ATOM 4135 O O . MET B 1 310 ? -13.727 12.919 -56.995 1.00 24.67 310 MET B O 1
ATOM 4140 N N . CYS B 1 311 ? -13.458 11.025 -55.856 1.00 25.18 311 CYS B N 1
ATOM 4141 C CA . CYS B 1 311 ? -14.751 11.106 -55.172 1.00 26.76 311 CYS B CA 1
ATOM 4142 C C . CYS B 1 311 ? -14.674 11.893 -53.869 1.00 28.73 311 CYS B C 1
ATOM 4143 O O . CYS B 1 311 ? -15.349 12.906 -53.740 1.00 29.93 311 CYS B O 1
ATOM 4146 N N . GLY B 1 312 ? -13.854 11.452 -52.923 1.00 29.34 312 GLY B N 1
ATOM 4147 C CA . GLY B 1 312 ? -13.721 12.133 -51.642 1.00 30.68 312 GLY B CA 1
ATOM 4148 C C . GLY B 1 312 ? -13.332 13.597 -51.748 1.00 31.69 312 GLY B C 1
ATOM 4149 O O . GLY B 1 312 ? -14.037 14.471 -51.233 1.00 32.17 312 GLY B O 1
ATOM 4150 N N . GLU B 1 313 ? -12.226 13.884 -52.449 1.00 30.92 313 GLU B N 1
ATOM 4151 C CA . GLU B 1 313 ? -11.751 15.252 -52.594 1.00 31.25 313 GLU B CA 1
ATOM 4152 C C . GLU B 1 313 ? -12.431 16.052 -53.745 1.00 31.01 313 GLU B C 1
ATOM 4153 O O . GLU B 1 313 ? -12.769 17.223 -53.545 1.00 31.03 313 GLU B O 1
ATOM 4159 N N . LYS B 1 314 ? -12.620 15.447 -54.937 1.00 30.00 314 LYS B N 1
ATOM 4160 C CA . LYS B 1 314 ? -13.128 16.203 -56.085 1.00 30.06 314 LYS B CA 1
ATOM 4161 C C . LYS B 1 314 ? -14.644 16.088 -56.339 1.00 30.63 314 LYS B C 1
ATOM 4162 O O . LYS B 1 314 ? -15.163 16.787 -57.210 1.00 30.35 314 LYS B O 1
ATOM 4168 N N . GLN B 1 315 ? -15.346 15.285 -55.523 1.00 30.71 315 GLN B N 1
ATOM 4169 C CA . GLN B 1 315 ? -16.798 15.099 -55.546 1.00 31.48 315 GLN B CA 1
ATOM 4170 C C . GLN B 1 315 ? -17.342 14.398 -56.792 1.00 31.24 315 GLN B C 1
ATOM 4171 O O . GLN B 1 315 ? -18.514 14.587 -57.113 1.00 30.10 315 GLN B O 1
ATOM 4177 N N . PHE B 1 316 ? -16.519 13.571 -57.480 1.00 31.37 316 PHE B N 1
ATOM 4178 C CA . PHE B 1 316 ? -17.043 12.752 -58.577 1.00 32.45 316 PHE B CA 1
ATOM 4179 C C . PHE B 1 316 ? -17.883 11.589 -57.930 1.00 34.42 316 PHE B C 1
ATOM 4180 O O . PHE B 1 316 ? -17.673 11.243 -56.759 1.00 33.94 316 PHE B O 1
ATOM 4188 N N . SER B 1 317 ? -18.807 10.974 -58.694 1.00 35.93 317 SER B N 1
ATOM 4189 C CA . SER B 1 317 ? -19.637 9.893 -58.147 1.00 37.28 317 SER B CA 1
ATOM 4190 C C . SER B 1 317 ? -18.840 8.594 -57.969 1.00 37.94 317 SER B C 1
ATOM 4191 O O . SER B 1 317 ? -18.053 8.235 -58.835 1.00 37.76 317 SER B O 1
ATOM 4194 N N . GLU B 1 318 ? -19.056 7.897 -56.848 1.00 38.62 318 GLU B N 1
ATOM 4195 C CA . GLU B 1 318 ? -18.377 6.647 -56.498 1.00 39.95 318 GLU B CA 1
ATOM 4196 C C . GLU B 1 318 ? -18.574 5.513 -57.516 1.00 40.81 318 GLU B C 1
ATOM 4197 O O . GLU B 1 318 ? -17.638 4.755 -57.756 1.00 41.33 318 GLU B O 1
ATOM 4203 N N . GLU B 1 319 ? -19.752 5.413 -58.134 1.00 41.15 319 GLU B N 1
ATOM 4204 C CA . GLU B 1 319 ? -20.014 4.362 -59.124 1.00 42.29 319 GLU B CA 1
ATOM 4205 C C . GLU B 1 319 ? -19.357 4.635 -60.490 1.00 43.13 319 GLU B C 1
ATOM 4206 O O . GLU B 1 319 ? -18.841 3.711 -61.111 1.00 42.66 319 GLU B O 1
ATOM 4208 N N . ARG B 1 320 ? -19.374 5.890 -60.958 1.00 44.24 320 ARG B N 1
ATOM 4209 C CA . ARG B 1 320 ? -18.759 6.239 -62.241 1.00 45.37 320 ARG B CA 1
ATOM 4210 C C . ARG B 1 320 ? -17.252 5.988 -62.235 1.00 46.03 320 ARG B C 1
ATOM 4211 O O . ARG B 1 320 ? -16.709 5.439 -63.196 1.00 46.26 320 ARG B O 1
ATOM 4213 N N . ILE B 1 321 ? -16.587 6.339 -61.138 1.00 46.21 321 ILE B N 1
ATOM 4214 C CA . ILE B 1 321 ? -15.151 6.137 -61.019 1.00 46.73 321 ILE B CA 1
ATOM 4215 C C . ILE B 1 321 ? -14.819 4.657 -60.836 1.00 47.90 321 ILE B C 1
ATOM 4216 O O . ILE B 1 321 ? -13.868 4.174 -61.445 1.00 47.99 321 ILE B O 1
ATOM 4221 N N . ARG B 1 322 ? -15.636 3.915 -60.061 1.00 48.63 322 ARG B N 1
ATOM 4222 C CA . ARG B 1 322 ? -15.383 2.487 -59.834 1.00 49.50 322 ARG B CA 1
ATOM 4223 C C . ARG B 1 322 ? -15.460 1.619 -61.083 1.00 50.06 322 ARG B C 1
ATOM 4224 O O . ARG B 1 322 ? -14.720 0.643 -61.169 1.00 50.02 322 ARG B O 1
ATOM 4232 N N . SER B 1 323 ? -16.354 1.940 -62.030 1.00 50.66 323 SER B N 1
ATOM 4233 C CA . SER B 1 323 ? -16.462 1.145 -63.255 1.00 51.99 323 SER B CA 1
ATOM 4234 C C . SER B 1 323 ? -15.180 1.307 -64.094 1.00 52.55 323 SER B C 1
ATOM 4235 O O . SER B 1 323 ? -14.607 0.320 -64.560 1.00 52.66 323 SER B O 1
ATOM 4238 N N . GLY B 1 324 ? -14.725 2.553 -64.216 1.00 52.55 324 GLY B N 1
ATOM 4239 C CA . GLY B 1 324 ? -13.533 2.899 -64.974 1.00 52.87 324 GLY B CA 1
ATOM 4240 C C . GLY B 1 324 ? -12.279 2.183 -64.527 1.00 53.20 324 GLY B C 1
ATOM 4241 O O . GLY B 1 324 ? -11.407 1.907 -65.350 1.00 53.37 324 GLY B O 1
ATOM 4242 N N . VAL B 1 325 ? -12.169 1.876 -63.224 1.00 53.35 325 VAL B N 1
ATOM 4243 C CA . VAL B 1 325 ? -10.998 1.166 -62.716 1.00 53.95 325 VAL B CA 1
ATOM 4244 C C . VAL B 1 325 ? -10.980 -0.308 -63.138 1.00 54.69 325 VAL B C 1
ATOM 4245 O O . VAL B 1 325 ? -11.989 -0.852 -63.595 1.00 55.16 325 VAL B O 1
#

Foldseek 3Di:
DFACPVVCCCPQQVVQKDFAALLVQAQFEEEEALQQQLCVLLCVDCSSVVLLLVLVLVNVVSNYQYEYEYAADACVPQDPVSVVLSVVLCVLQQHHYYYKNHRRLLQSQVCQVVVVGVEYEHPDPLSVLLPRQKYWYCSSPDCVVVGTIIMGGSVSSCVSLVADSLLVNQLSVQRPDPPWGHWPPQHNVNSSVLCSPQVHPVSSQVPDDCVRINDDDVTCSVVSSCCSDPPRTDDNVVDDGDGDHRNLVVSCCSCCVPVNDDNVVSNVSD/DFACPVVLCCVQQVVQKDFAALLVCAQFEAEEALLQQLCCLLVVVDCSSVVLLLVLVLVNVVSNYQYEYEYACCPCDPVSVVLSCVLCVLQQHHYYYKVHRRLLQSQVCQVVVVGVEYEDPDPLSVLLPRQKYWYCSSPDVVVVGTIMMGGSVSVCVSLVHDSLLVNQLSQLRPDPQWHHWPPQHNVNSSVLCSVQVHPVSSQVPDDCVRTNDDDVTCSVVSSCCSDPPRTDDSVPDDGDGDHRNLVVSCCCCCVPVNDDNVVSNVSD